Protein AF-A0A8T0PTE8-F1 (afdb_monomer_lite)

Radius of gyration: 37.04 Å; chains: 1; bounding box: 76×131×113 Å

Secondary structure (DSSP, 8-state):
-------------------PPP--HHHHHHHHHHHHHHHHHHHHHHHHHHHHHHHHHHHHSSGGGTS-HHHHHHHHHHHHHHHHHHHHHHHTTTHHHHHHHHHHHHHHHHHHHHHHHHTT-------SHHHHHHHHHHHHHHHHHIIIIIHHHIIIIIHHHHHHHHHHHHHHHHHHHHHHHHHHH-THHHH--STT-TTHHHHHHHHHHHHHHHHHHHHHHHHHHSHHHHHHHHHHHHHHTT---HHHHHHHHHHHHHHHHHHHHH-GGGG-SS-HHHHHHHHHHH-SSHHHHHHHHHHHHHHHTTT---HHHHTT-HHHHHHHHHHHT-TTS-HHHHHHHHHHHHHHGGG--GGGSTTHHHHHHHHTS-TT--S---------------TTHHHHHHHHHHHHHHHHHHHHTTTSSS-PPPS----THHHHHHHHHHHHHHHHHHHTSHHHHHHHHHSTTHHHHHHHHHH-TTHHHHHHH-TTHHHHHHHHHHHH-

Structure (mmCIF, N/CA/C/O backbone):
data_AF-A0A8T0PTE8-F1
#
_entry.id   AF-A0A8T0PTE8-F1
#
loop_
_atom_site.group_PDB
_atom_site.id
_atom_site.type_symbol
_atom_site.label_atom_id
_atom_site.label_alt_id
_atom_site.label_comp_id
_atom_site.label_asym_id
_atom_site.label_entity_id
_atom_site.label_seq_id
_atom_site.pdbx_PDB_ins_code
_atom_site.Cartn_x
_atom_site.Cartn_y
_atom_site.Cartn_z
_atom_site.occupancy
_atom_site.B_iso_or_equiv
_atom_site.auth_seq_id
_atom_site.auth_comp_id
_atom_site.auth_asym_id
_atom_site.auth_atom_id
_atom_site.pdbx_PDB_model_num
ATOM 1 N N . MET A 1 1 ? -25.094 -74.704 27.915 1.00 36.59 1 MET A N 1
ATOM 2 C CA . MET A 1 1 ? -23.747 -74.364 28.418 1.00 36.59 1 MET A CA 1
ATOM 3 C C . MET A 1 1 ? -23.380 -72.990 27.880 1.00 36.59 1 MET A C 1
ATOM 5 O O . MET A 1 1 ? -23.547 -72.825 26.685 1.00 36.59 1 MET A O 1
ATOM 9 N N . ALA A 1 2 ? -22.978 -72.078 28.782 1.00 37.81 2 ALA A N 1
ATOM 10 C CA . ALA A 1 2 ? -22.159 -70.854 28.623 1.00 37.81 2 ALA A CA 1
ATOM 11 C C . ALA A 1 2 ? -22.379 -69.967 27.369 1.00 37.81 2 ALA A C 1
ATOM 13 O O . ALA A 1 2 ? -22.287 -70.441 26.250 1.00 37.81 2 ALA A O 1
ATOM 14 N N . GLY A 1 3 ? -22.707 -68.673 27.492 1.00 33.34 3 GLY A N 1
ATOM 15 C CA . GLY A 1 3 ? -21.798 -67.607 27.965 1.00 33.34 3 GLY A CA 1
ATOM 16 C C . GLY A 1 3 ? -20.970 -67.072 26.775 1.00 33.34 3 GLY A C 1
ATOM 17 O O . GLY A 1 3 ? -20.447 -67.866 26.015 1.00 33.34 3 GLY A O 1
ATOM 18 N N . GLY A 1 4 ? -20.797 -65.784 26.496 1.00 32.47 4 GLY A N 1
ATOM 19 C CA . GLY A 1 4 ? -21.092 -64.569 27.232 1.00 32.47 4 GLY A CA 1
ATOM 20 C C . GLY A 1 4 ? -20.915 -63.338 26.328 1.00 32.47 4 GLY A C 1
ATOM 21 O O . GLY A 1 4 ? -20.657 -63.441 25.131 1.00 32.47 4 GLY A O 1
ATOM 22 N N . ALA A 1 5 ? -21.118 -62.187 26.957 1.00 39.22 5 ALA A N 1
ATOM 23 C CA . ALA A 1 5 ? -21.278 -60.858 26.395 1.00 39.22 5 ALA A CA 1
ATOM 24 C C . ALA A 1 5 ? -20.045 -60.274 25.682 1.00 39.22 5 ALA A C 1
ATOM 26 O O . ALA A 1 5 ? -18.900 -60.600 25.988 1.00 39.22 5 ALA A O 1
ATOM 27 N N . GLY A 1 6 ? -20.323 -59.312 24.800 1.00 31.88 6 GLY A N 1
ATOM 28 C CA . GLY A 1 6 ? -19.344 -58.433 24.173 1.00 31.88 6 GLY A CA 1
ATOM 29 C C . GLY A 1 6 ? -20.021 -57.282 23.428 1.00 31.88 6 GLY A C 1
ATOM 30 O O . GLY A 1 6 ? -19.872 -57.169 22.216 1.00 31.88 6 GLY A O 1
ATOM 31 N N . GLU A 1 7 ? -20.785 -56.444 24.134 1.00 37.75 7 GLU A N 1
ATOM 32 C CA . GLU A 1 7 ? -21.198 -55.131 23.622 1.00 37.75 7 GLU A CA 1
ATOM 33 C C . GLU A 1 7 ? -19.962 -54.223 23.515 1.00 37.75 7 GLU A C 1
ATOM 35 O O . GLU A 1 7 ? -19.356 -53.848 24.519 1.00 37.75 7 GLU A O 1
ATOM 40 N N . ARG A 1 8 ? -19.583 -53.848 22.289 1.00 36.59 8 ARG A N 1
ATOM 41 C CA . ARG A 1 8 ? -18.791 -52.640 22.030 1.00 36.59 8 ARG A CA 1
ATOM 42 C C . ARG A 1 8 ? -19.736 -51.591 21.464 1.00 36.59 8 ARG A C 1
ATOM 44 O O . ARG A 1 8 ? -20.138 -51.678 20.309 1.00 36.59 8 ARG A O 1
ATOM 51 N N . GLY A 1 9 ? -20.094 -50.624 22.303 1.00 34.81 9 GLY A N 1
ATOM 52 C CA . GLY A 1 9 ? -20.752 -49.400 21.874 1.00 34.81 9 GLY A CA 1
ATOM 53 C C . GLY A 1 9 ? -19.794 -48.575 21.024 1.00 34.81 9 GLY A C 1
ATOM 54 O O . GLY A 1 9 ? -18.770 -48.108 21.521 1.00 34.81 9 GLY A O 1
ATOM 55 N N . ASP A 1 10 ? -20.131 -48.405 19.750 1.00 33.03 10 ASP A N 1
ATOM 56 C CA . ASP A 1 10 ? -19.447 -47.477 18.858 1.00 33.03 10 ASP A CA 1
ATOM 57 C C . ASP A 1 10 ? -20.146 -46.116 18.966 1.00 33.03 10 ASP A C 1
ATOM 59 O O . ASP A 1 10 ? -21.100 -45.790 18.257 1.00 33.03 10 ASP A O 1
ATOM 63 N N . GLY A 1 11 ? -19.728 -45.346 19.971 1.00 32.19 11 GLY A N 1
ATOM 64 C CA . GLY A 1 11 ? -20.102 -43.948 20.129 1.00 32.19 11 GLY A CA 1
ATOM 65 C C . GLY A 1 11 ? -19.373 -43.114 19.084 1.00 32.19 11 GLY A C 1
ATOM 66 O O . GLY A 1 11 ? -18.299 -42.579 19.354 1.00 32.19 11 GLY A O 1
ATOM 67 N N . GLY A 1 12 ? -19.961 -43.003 17.893 1.00 29.89 12 GLY A N 1
ATOM 68 C CA . GLY A 1 12 ? -19.516 -42.094 16.843 1.00 29.89 12 GLY A CA 1
ATOM 69 C C . GLY A 1 12 ? -19.629 -40.640 17.298 1.00 29.89 12 GLY A C 1
ATOM 70 O O . GLY A 1 12 ? -20.634 -39.975 17.060 1.00 29.89 12 GLY A O 1
ATOM 71 N N . ALA A 1 13 ? -18.587 -40.137 17.958 1.00 33.88 13 ALA A N 1
ATOM 72 C CA . ALA A 1 13 ? -18.397 -38.719 18.194 1.00 33.88 13 ALA A CA 1
ATOM 73 C C . ALA A 1 13 ? -18.187 -38.037 16.836 1.00 33.88 13 ALA A C 1
ATOM 75 O O . ALA A 1 13 ? -17.099 -38.069 16.258 1.00 33.88 13 ALA A O 1
ATOM 76 N N . SER A 1 14 ? -19.245 -37.420 16.311 1.00 31.97 14 SER A N 1
ATOM 77 C CA . SER A 1 14 ? -19.149 -36.477 15.206 1.00 31.97 14 SER A CA 1
ATOM 78 C C . SER A 1 14 ? -18.271 -35.311 15.657 1.00 31.97 14 SER A C 1
ATOM 80 O O . SER A 1 14 ? -18.738 -34.373 16.303 1.00 31.97 14 SER A O 1
ATOM 82 N N . SER A 1 15 ? -16.978 -35.397 15.344 1.00 32.38 15 SER A N 1
ATOM 83 C CA . SER A 1 15 ? -16.034 -34.289 15.396 1.00 32.38 15 SER A CA 1
ATOM 84 C C . SER A 1 15 ? -16.575 -33.177 14.498 1.00 32.38 15 SER A C 1
ATOM 86 O O . SER A 1 15 ? -16.387 -33.172 13.280 1.00 32.38 15 SER A O 1
ATOM 88 N N . SER A 1 16 ? -17.313 -32.245 15.096 1.00 34.25 16 SER A N 1
ATOM 89 C CA . SER A 1 16 ? -17.662 -30.983 14.468 1.00 34.25 16 SER A CA 1
ATOM 90 C C . SER A 1 16 ? -16.364 -30.206 14.292 1.00 34.25 16 SER A C 1
ATOM 92 O O . SER A 1 16 ? -15.903 -29.530 15.215 1.00 34.25 16 SER A O 1
ATOM 94 N N . ARG A 1 17 ? -15.742 -30.339 13.114 1.00 29.55 17 ARG A N 1
ATOM 95 C CA . ARG A 1 17 ? -14.696 -29.413 12.675 1.00 29.55 17 ARG A CA 1
ATOM 96 C C . ARG A 1 17 ? -15.206 -27.986 12.908 1.00 29.55 17 ARG A C 1
ATOM 98 O O . ARG A 1 17 ? -16.360 -27.713 12.558 1.00 29.55 17 ARG A O 1
ATOM 105 N N . PRO A 1 18 ? -14.391 -27.081 13.476 1.00 31.55 18 PRO A N 1
ATOM 106 C CA . PRO A 1 18 ? -14.747 -25.673 13.526 1.00 31.55 18 PRO A CA 1
ATOM 107 C C . PRO A 1 18 ? -15.059 -25.239 12.095 1.00 31.55 18 PRO A C 1
ATOM 109 O O . PRO A 1 18 ? -14.251 -25.474 11.195 1.00 31.55 18 PRO A O 1
ATOM 112 N N . LYS A 1 19 ? -16.250 -24.679 11.861 1.00 30.52 19 LYS A N 1
ATOM 113 C CA . LYS A 1 19 ? -16.566 -24.041 10.583 1.00 30.52 19 LYS A CA 1
ATOM 114 C C . LYS A 1 19 ? -15.526 -22.945 10.383 1.00 30.52 19 LYS A C 1
ATOM 116 O O . LYS A 1 19 ? -15.553 -21.951 11.107 1.00 30.52 19 LYS A O 1
ATOM 121 N N . GLU A 1 20 ? -14.596 -23.153 9.455 1.00 32.06 20 GLU A N 1
ATOM 122 C CA . GLU A 1 20 ? -13.706 -22.088 9.008 1.00 32.06 20 GLU A CA 1
ATOM 123 C C . GLU A 1 20 ? -14.581 -20.888 8.624 1.00 32.06 20 GLU A C 1
ATOM 125 O O . GLU A 1 20 ? -15.596 -21.071 7.935 1.00 32.06 20 GLU A O 1
ATOM 130 N N . PRO A 1 21 ? -14.264 -19.676 9.113 1.00 42.78 21 PRO A N 1
ATOM 131 C CA . PRO A 1 21 ? -15.020 -18.496 8.739 1.00 42.78 21 PRO A CA 1
ATOM 132 C C . PRO A 1 21 ? -15.006 -18.396 7.209 1.00 42.78 21 PRO A C 1
ATOM 134 O O . PRO A 1 21 ? -13.961 -18.647 6.602 1.00 42.78 21 PRO A O 1
ATOM 137 N N . PRO A 1 22 ? -16.142 -18.068 6.566 1.00 44.75 22 PRO A N 1
ATOM 138 C CA . PRO A 1 22 ? -16.212 -18.003 5.117 1.00 44.75 22 PRO A CA 1
ATOM 139 C C . PRO A 1 22 ? -15.102 -17.080 4.627 1.00 44.75 22 PRO A C 1
ATOM 141 O O . PRO A 1 22 ? -15.051 -15.904 4.995 1.00 44.75 22 PRO A O 1
ATOM 144 N N . VAL A 1 23 ? -14.185 -17.642 3.835 1.00 50.91 23 VAL A N 1
ATOM 145 C CA . VAL A 1 23 ? -13.126 -16.902 3.152 1.00 50.91 23 VAL A CA 1
ATOM 146 C C . VAL A 1 23 ? -13.803 -15.727 2.461 1.00 50.91 23 VAL A C 1
ATOM 148 O O . VAL A 1 23 ? -14.561 -15.922 1.511 1.00 50.91 23 VAL A O 1
ATOM 151 N N . ARG A 1 24 ? -13.602 -14.506 2.971 1.00 61.69 24 ARG A N 1
ATOM 152 C CA . ARG A 1 24 ? -14.262 -13.330 2.401 1.00 61.69 24 ARG A CA 1
ATOM 153 C C . ARG A 1 24 ? -13.745 -13.138 0.984 1.00 61.69 24 ARG A C 1
ATOM 155 O O . ARG A 1 24 ? -12.620 -12.677 0.799 1.00 61.69 24 ARG A O 1
ATOM 162 N N . LEU A 1 25 ? -14.576 -13.475 -0.005 1.00 57.41 25 LEU A N 1
ATOM 163 C CA . LEU A 1 25 ? -14.291 -13.295 -1.435 1.00 57.41 25 LEU A CA 1
ATOM 164 C C . LEU A 1 25 ? -13.961 -11.835 -1.798 1.00 57.41 25 LEU A C 1
ATOM 166 O O . LEU A 1 25 ? -13.419 -11.559 -2.865 1.00 57.41 25 LEU A O 1
ATOM 170 N N . GLU A 1 26 ? -14.302 -10.895 -0.924 1.00 63.41 26 GLU A N 1
ATOM 171 C CA . GLU A 1 26 ? -14.210 -9.454 -1.135 1.00 63.41 26 GLU A CA 1
ATOM 172 C C . GLU A 1 26 ? -12.748 -8.992 -1.228 1.00 63.41 26 GLU A C 1
ATOM 174 O O . GLU A 1 26 ? -12.347 -8.468 -2.270 1.00 63.41 26 GLU A O 1
ATOM 179 N N . ASP A 1 27 ? -11.920 -9.307 -0.227 1.00 66.56 27 ASP A N 1
ATOM 180 C CA . ASP A 1 27 ? -10.483 -8.982 -0.232 1.00 66.56 27 ASP A CA 1
ATOM 181 C C . ASP A 1 27 ? -9.709 -9.775 -1.293 1.00 66.56 27 ASP A C 1
ATOM 183 O O . ASP A 1 27 ? -8.672 -9.328 -1.782 1.00 66.56 27 ASP A O 1
ATOM 187 N N . VAL A 1 28 ? -10.212 -10.957 -1.673 1.00 70.88 28 VAL A N 1
ATOM 188 C CA . VAL A 1 28 ? -9.577 -11.818 -2.683 1.00 70.88 28 VAL A CA 1
ATOM 189 C C . VAL A 1 28 ? -9.501 -11.098 -4.026 1.00 70.88 28 VAL A C 1
ATOM 191 O O . VAL A 1 28 ? -8.496 -11.225 -4.721 1.00 70.88 28 VAL A O 1
ATOM 194 N N . SER A 1 29 ? -10.508 -10.292 -4.377 1.00 76.25 29 SER A N 1
ATOM 195 C CA . SER A 1 29 ? -10.518 -9.542 -5.640 1.00 76.25 29 SER A CA 1
ATOM 196 C C . SER A 1 29 ? -9.407 -8.487 -5.712 1.00 76.25 29 SER A C 1
ATOM 198 O O . SER A 1 29 ? -8.654 -8.455 -6.688 1.00 76.25 29 SER A O 1
ATOM 200 N N . LEU A 1 30 ? -9.236 -7.688 -4.652 1.00 84.56 30 LEU A N 1
ATOM 201 C CA . LEU A 1 30 ? -8.184 -6.673 -4.574 1.00 84.56 30 LEU A CA 1
ATOM 202 C C . LEU A 1 30 ? -6.799 -7.322 -4.489 1.00 84.56 30 LEU A C 1
ATOM 204 O O . LEU A 1 30 ? -5.881 -6.889 -5.185 1.00 84.56 30 LEU A O 1
ATOM 208 N N . ASN A 1 31 ? -6.656 -8.395 -3.709 1.00 85.62 31 ASN A N 1
ATOM 209 C CA . ASN A 1 31 ? -5.398 -9.136 -3.609 1.00 85.62 31 ASN A CA 1
ATOM 210 C C . ASN A 1 31 ? -5.005 -9.756 -4.952 1.00 85.62 31 ASN A C 1
ATOM 212 O O . ASN A 1 31 ? -3.861 -9.619 -5.372 1.00 85.62 31 ASN A O 1
ATOM 216 N N . THR A 1 32 ? -5.953 -10.364 -5.670 1.00 84.69 32 THR A N 1
ATOM 217 C CA . THR A 1 32 ? -5.722 -10.919 -7.016 1.00 84.69 32 THR A CA 1
ATOM 218 C C . THR A 1 32 ? -5.299 -9.828 -7.993 1.00 84.69 32 THR A C 1
ATOM 220 O O . THR A 1 32 ? -4.382 -10.023 -8.787 1.00 84.69 32 THR A O 1
ATOM 223 N N . TYR A 1 33 ? -5.925 -8.655 -7.910 1.00 86.00 33 TYR A N 1
ATOM 224 C CA . TYR A 1 33 ? -5.560 -7.509 -8.730 1.00 86.00 33 TYR A CA 1
ATOM 225 C C . TYR A 1 33 ? -4.129 -7.013 -8.437 1.00 86.00 33 TYR A C 1
ATOM 227 O O . TYR A 1 33 ? -3.339 -6.830 -9.364 1.00 86.00 33 TYR A O 1
ATOM 235 N N . VAL A 1 34 ? -3.755 -6.868 -7.160 1.00 88.50 34 VAL A N 1
ATOM 236 C CA . VAL A 1 34 ? -2.384 -6.511 -6.745 1.00 88.50 34 VAL A CA 1
ATOM 237 C C . VAL A 1 34 ? -1.370 -7.572 -7.189 1.00 88.50 34 VAL A C 1
ATOM 239 O O . VAL A 1 34 ? -0.278 -7.230 -7.652 1.00 88.50 34 VAL A O 1
ATOM 242 N N . LEU A 1 35 ? -1.731 -8.852 -7.088 1.00 89.12 35 LEU A N 1
ATOM 243 C CA . LEU A 1 35 ? -0.906 -9.974 -7.527 1.00 89.12 35 LEU A CA 1
ATOM 244 C C . LEU A 1 35 ? -0.652 -9.910 -9.037 1.00 89.12 35 LEU A C 1
ATOM 246 O O . LEU A 1 35 ? 0.498 -9.949 -9.472 1.00 89.12 35 LEU A O 1
ATOM 250 N N . ALA A 1 36 ? -1.713 -9.740 -9.829 1.00 88.62 36 ALA A N 1
ATOM 251 C CA . ALA A 1 36 ? -1.630 -9.611 -11.279 1.00 88.62 36 ALA A CA 1
ATOM 252 C C . ALA A 1 36 ? -0.772 -8.405 -11.686 1.00 88.62 36 ALA A C 1
ATOM 254 O O . ALA A 1 36 ? 0.119 -8.542 -12.521 1.00 88.62 36 ALA A O 1
ATOM 255 N N . GLN A 1 37 ? -0.968 -7.247 -11.046 1.00 88.38 37 GLN A N 1
ATOM 256 C CA . GLN A 1 37 ? -0.153 -6.053 -11.282 1.00 88.38 37 GLN A CA 1
ATOM 257 C C . GLN A 1 37 ? 1.334 -6.310 -10.985 1.00 88.38 37 GLN A C 1
ATOM 259 O O . GLN A 1 37 ? 2.204 -5.842 -11.720 1.00 88.38 37 GLN A O 1
ATOM 264 N N . THR A 1 38 ? 1.627 -7.054 -9.917 1.00 88.06 38 THR A N 1
ATOM 265 C CA . THR A 1 38 ? 2.997 -7.370 -9.495 1.00 88.06 38 THR A CA 1
ATOM 266 C C . THR A 1 38 ? 3.677 -8.338 -10.460 1.00 88.06 38 THR A C 1
ATOM 268 O O . THR A 1 38 ? 4.805 -8.084 -10.881 1.00 88.06 38 THR A O 1
ATOM 271 N N . TYR A 1 39 ? 2.994 -9.411 -10.869 1.00 89.75 39 TYR A N 1
ATOM 272 C CA . TYR A 1 39 ? 3.516 -10.339 -11.875 1.00 89.75 39 TYR A CA 1
ATOM 273 C C . TYR A 1 39 ? 3.702 -9.680 -13.236 1.00 89.75 39 TYR A C 1
ATOM 275 O O . TYR A 1 39 ? 4.721 -9.912 -13.879 1.00 89.75 39 TYR A O 1
ATOM 283 N N . LEU A 1 40 ? 2.760 -8.835 -13.655 1.00 90.69 40 LEU A N 1
ATOM 284 C CA . LEU A 1 40 ? 2.856 -8.128 -14.925 1.00 90.69 40 LEU A CA 1
ATOM 285 C C . LEU A 1 40 ? 4.070 -7.192 -14.946 1.00 90.69 40 LEU A C 1
ATOM 287 O O . LEU A 1 40 ? 4.826 -7.209 -15.911 1.00 90.69 40 LEU A O 1
ATOM 291 N N . LEU A 1 41 ? 4.319 -6.449 -13.861 1.00 88.19 41 LEU A N 1
ATOM 292 C CA . LEU A 1 41 ? 5.513 -5.607 -13.758 1.00 88.19 41 LEU A CA 1
ATOM 293 C C . LEU A 1 41 ? 6.801 -6.440 -13.751 1.00 88.19 41 LEU A C 1
ATOM 295 O O . LEU A 1 41 ? 7.729 -6.124 -14.485 1.00 88.19 41 LEU A O 1
ATOM 299 N N . ARG A 1 42 ? 6.845 -7.546 -12.995 1.00 88.62 42 ARG A N 1
ATOM 300 C CA . ARG A 1 42 ? 7.995 -8.467 -13.005 1.00 88.62 42 ARG A CA 1
ATOM 301 C C . ARG A 1 42 ? 8.253 -9.058 -14.394 1.00 88.62 42 ARG A C 1
ATOM 303 O O . ARG A 1 42 ? 9.409 -9.203 -14.777 1.00 88.62 42 ARG A O 1
ATOM 310 N N . ALA A 1 43 ? 7.203 -9.368 -15.155 1.00 91.31 43 ALA A N 1
ATOM 311 C CA . ALA A 1 43 ? 7.318 -9.832 -16.535 1.00 91.31 43 ALA A CA 1
ATOM 312 C C . ALA A 1 43 ? 7.866 -8.735 -17.460 1.00 91.31 43 ALA A C 1
ATOM 314 O O . ALA A 1 43 ? 8.753 -9.017 -18.259 1.00 91.31 43 ALA A O 1
ATOM 315 N N . VAL A 1 44 ? 7.405 -7.484 -17.320 1.00 90.75 44 VAL A N 1
ATOM 316 C CA . VAL A 1 44 ? 7.962 -6.327 -18.048 1.00 90.75 44 VAL A CA 1
ATOM 317 C C . VAL A 1 44 ? 9.450 -6.160 -17.749 1.00 90.75 44 VAL A C 1
ATOM 319 O O . VAL A 1 44 ? 10.244 -6.016 -18.676 1.00 90.75 44 VAL A O 1
ATOM 322 N N . THR A 1 45 ? 9.839 -6.217 -16.476 1.00 89.12 45 THR A N 1
ATOM 323 C CA . THR A 1 45 ? 11.241 -6.118 -16.059 1.00 89.12 45 THR A CA 1
ATOM 324 C C . THR A 1 45 ? 12.069 -7.281 -16.619 1.00 89.12 45 THR A C 1
ATOM 326 O O . THR A 1 45 ? 13.122 -7.056 -17.212 1.00 89.12 45 THR A O 1
ATOM 329 N N . GLY A 1 46 ? 11.578 -8.521 -16.512 1.00 91.12 46 GLY A N 1
ATOM 330 C CA . GLY A 1 46 ? 12.243 -9.712 -17.053 1.00 91.12 46 GLY A CA 1
ATOM 331 C C . GLY A 1 46 ? 12.421 -9.668 -18.574 1.00 91.12 46 GLY A C 1
ATOM 332 O O . GLY A 1 46 ? 13.506 -9.957 -19.076 1.00 91.12 46 GLY A O 1
ATOM 333 N N . LEU A 1 47 ? 11.390 -9.238 -19.308 1.00 92.19 47 LEU A N 1
ATOM 334 C CA . LEU A 1 47 ? 11.476 -9.014 -20.751 1.00 92.19 47 LEU A CA 1
ATOM 335 C C . LEU A 1 47 ? 12.448 -7.879 -21.092 1.00 92.19 47 LEU A C 1
ATOM 337 O O . LEU A 1 47 ? 13.165 -7.999 -22.074 1.00 92.19 47 LEU A O 1
ATOM 341 N N . GLY A 1 48 ? 12.545 -6.824 -20.278 1.00 91.06 48 GLY A N 1
ATOM 342 C CA . GLY A 1 48 ? 13.538 -5.759 -20.462 1.00 91.06 48 GLY A CA 1
ATOM 343 C C . GLY A 1 48 ? 14.981 -6.259 -20.366 1.00 91.06 48 GLY A C 1
ATOM 344 O O . GLY A 1 48 ? 15.803 -5.945 -21.228 1.00 91.06 48 GLY A O 1
ATOM 345 N N . TYR A 1 49 ? 15.284 -7.112 -19.382 1.00 91.94 49 TYR A N 1
ATOM 346 C CA . TYR A 1 49 ? 16.590 -7.779 -19.294 1.00 91.94 49 TYR A CA 1
ATOM 347 C C . TYR A 1 49 ? 16.855 -8.685 -20.499 1.00 91.94 49 TYR A C 1
ATOM 349 O O . TYR A 1 49 ? 17.956 -8.680 -21.058 1.00 91.94 49 TYR A O 1
ATOM 357 N N . LEU A 1 50 ? 15.847 -9.448 -20.925 1.00 94.06 50 LEU A N 1
ATOM 358 C CA . LEU A 1 50 ? 15.975 -10.325 -22.083 1.00 94.06 50 LEU A CA 1
ATOM 359 C C . LEU A 1 50 ? 16.164 -9.519 -23.382 1.00 94.06 50 LEU A C 1
ATOM 361 O O . LEU A 1 50 ? 16.971 -9.895 -24.223 1.00 94.06 50 LEU A O 1
ATOM 365 N N . ALA A 1 51 ? 15.508 -8.364 -23.517 1.00 93.25 51 ALA A N 1
ATOM 366 C CA . ALA A 1 51 ? 15.685 -7.443 -24.638 1.00 93.25 51 ALA A CA 1
ATOM 367 C C . ALA A 1 51 ? 17.105 -6.890 -24.679 1.00 93.25 51 ALA A C 1
ATOM 369 O O . ALA A 1 51 ? 17.745 -6.890 -25.729 1.00 93.25 51 ALA A O 1
ATOM 370 N N . LEU A 1 52 ? 17.608 -6.436 -23.529 1.00 93.12 52 LEU A N 1
ATOM 371 C CA . LEU A 1 52 ? 18.942 -5.866 -23.424 1.00 93.12 52 LEU A CA 1
ATOM 372 C C . LEU A 1 52 ? 20.015 -6.913 -23.749 1.00 93.12 52 LEU A C 1
ATOM 374 O O . LEU A 1 52 ? 20.902 -6.644 -24.554 1.00 93.12 52 LEU A O 1
ATOM 378 N N . THR A 1 53 ? 19.902 -8.119 -23.195 1.00 93.81 53 THR A N 1
ATOM 379 C CA . THR A 1 53 ? 20.827 -9.227 -23.497 1.00 93.81 53 THR A CA 1
ATOM 380 C C . THR A 1 53 ? 20.736 -9.676 -24.953 1.00 93.81 53 THR A C 1
ATOM 382 O O . THR A 1 53 ? 21.756 -9.889 -25.596 1.00 93.81 53 THR A O 1
ATOM 385 N N . TRP A 1 54 ? 19.540 -9.748 -25.535 1.00 94.56 54 TRP A N 1
ATOM 386 C CA . TRP A 1 54 ? 19.409 -10.072 -26.953 1.00 94.56 54 TRP A CA 1
ATOM 387 C C . TRP A 1 54 ? 19.991 -8.974 -27.852 1.00 94.56 54 TRP A C 1
ATOM 389 O O . TRP A 1 54 ? 20.609 -9.263 -28.874 1.00 94.56 54 TRP A O 1
ATOM 399 N N . SER A 1 55 ? 19.875 -7.704 -27.454 1.00 94.00 55 SER A N 1
ATOM 400 C CA . SER A 1 55 ? 20.491 -6.598 -28.192 1.00 94.00 55 SER A CA 1
ATOM 401 C C . SER A 1 55 ? 22.013 -6.697 -28.240 1.00 94.00 55 SER A C 1
ATOM 403 O O . SER A 1 55 ? 22.603 -6.387 -29.271 1.00 94.00 55 SER A O 1
ATOM 405 N N . THR A 1 56 ? 22.659 -7.173 -27.169 1.00 92.25 56 THR A N 1
ATOM 406 C CA . THR A 1 56 ? 24.110 -7.378 -27.176 1.00 92.25 56 THR A CA 1
ATOM 407 C C . THR A 1 56 ? 24.493 -8.572 -28.036 1.00 92.25 56 THR A C 1
ATOM 409 O O . THR A 1 56 ? 25.509 -8.497 -28.711 1.00 92.25 56 THR A O 1
ATOM 412 N N . VAL A 1 57 ? 23.672 -9.626 -28.109 1.00 91.19 57 VAL A N 1
ATOM 413 C CA . VAL A 1 57 ? 23.873 -10.718 -29.080 1.00 91.19 57 VAL A CA 1
ATOM 414 C C . VAL A 1 57 ? 23.834 -10.181 -30.511 1.00 91.19 57 VAL A C 1
ATOM 416 O O . VAL A 1 57 ? 24.704 -10.518 -31.306 1.00 91.19 57 VAL A O 1
ATOM 419 N N . VAL A 1 58 ? 22.890 -9.295 -30.839 1.00 90.12 58 VAL A N 1
ATOM 420 C CA . VAL A 1 58 ? 22.817 -8.695 -32.182 1.00 90.12 58 VAL A CA 1
ATOM 421 C C . VAL A 1 58 ? 23.989 -7.735 -32.440 1.00 90.12 58 VAL A C 1
ATOM 423 O O . VAL A 1 58 ? 24.591 -7.772 -33.507 1.00 90.12 58 VAL A O 1
ATOM 426 N N . LEU A 1 59 ? 24.361 -6.896 -31.468 1.00 89.56 59 LEU A N 1
ATOM 427 C CA . LEU A 1 59 ? 25.419 -5.890 -31.634 1.00 89.56 59 LEU A CA 1
ATOM 428 C C . LEU A 1 59 ? 26.851 -6.435 -31.469 1.00 89.56 59 LEU A C 1
ATOM 430 O O . LEU A 1 59 ? 27.795 -5.831 -31.960 1.00 89.56 59 LEU A O 1
ATOM 434 N N . LEU A 1 60 ? 27.061 -7.542 -30.764 1.00 85.75 60 LEU A N 1
ATOM 435 C CA . LEU A 1 60 ? 28.396 -8.114 -30.530 1.00 85.75 60 LEU A CA 1
ATOM 436 C C . LEU A 1 60 ? 28.590 -9.456 -31.239 1.00 85.75 60 LEU A C 1
ATOM 438 O O . LEU A 1 60 ? 29.726 -9.868 -31.447 1.00 85.75 60 LEU A O 1
ATOM 442 N N . GLY A 1 61 ? 27.513 -10.121 -31.658 1.00 80.00 61 GLY A N 1
ATOM 443 C CA . GLY A 1 61 ? 27.540 -11.412 -32.352 1.00 80.00 61 GLY A CA 1
ATOM 444 C C . GLY A 1 61 ? 27.942 -11.342 -33.827 1.00 80.00 61 GLY A C 1
ATOM 445 O O . GLY A 1 61 ? 27.552 -12.211 -34.593 1.00 80.00 61 GLY A O 1
ATOM 446 N N . GLY A 1 62 ? 28.677 -10.305 -34.240 1.00 78.00 62 GLY A N 1
ATOM 447 C CA . GLY A 1 62 ? 29.196 -10.153 -35.606 1.00 78.00 62 GLY A CA 1
ATOM 448 C C . GLY A 1 62 ? 28.255 -9.468 -36.604 1.00 78.00 62 GLY A C 1
ATOM 449 O O . GLY A 1 62 ? 28.720 -9.027 -37.649 1.00 78.00 62 GLY A O 1
ATOM 450 N N . PHE A 1 63 ? 26.975 -9.271 -36.271 1.00 80.62 63 PHE A N 1
ATOM 451 C CA . PHE A 1 63 ? 25.980 -8.725 -37.207 1.00 80.62 63 PHE A CA 1
ATOM 452 C C . PHE A 1 63 ? 26.055 -7.210 -37.459 1.00 80.62 63 PHE A C 1
ATOM 454 O O . PHE A 1 63 ? 25.342 -6.695 -38.317 1.00 80.62 63 PHE A O 1
ATOM 461 N N . VAL A 1 64 ? 26.882 -6.460 -36.724 1.00 83.94 64 VAL A N 1
ATOM 462 C CA . VAL A 1 64 ? 26.949 -4.985 -36.841 1.00 83.94 64 VAL A CA 1
ATOM 463 C C . VAL A 1 64 ? 27.330 -4.510 -38.233 1.00 83.94 64 VAL A C 1
ATOM 465 O O . VAL A 1 64 ? 26.860 -3.461 -38.663 1.00 83.94 64 VAL A O 1
ATOM 468 N N . THR A 1 65 ? 28.159 -5.270 -38.940 1.00 82.12 65 THR A N 1
ATOM 469 C CA . THR A 1 65 ? 28.601 -4.922 -40.295 1.00 82.12 65 THR A CA 1
ATOM 470 C C . THR A 1 65 ? 27.507 -5.155 -41.342 1.00 82.12 65 THR A C 1
ATOM 472 O O . THR A 1 65 ? 27.452 -4.412 -42.319 1.00 82.12 65 THR A O 1
ATOM 475 N N . SER A 1 66 ? 26.597 -6.099 -41.089 1.00 84.00 66 SER A N 1
ATOM 476 C CA . SER A 1 66 ? 25.439 -6.424 -41.935 1.00 84.00 66 SER A CA 1
ATOM 477 C C . SER A 1 66 ? 24.158 -5.659 -41.564 1.00 84.00 66 SER A C 1
ATOM 479 O O . SER A 1 66 ? 23.160 -5.700 -42.284 1.00 84.00 66 SER A O 1
ATOM 481 N N . LEU A 1 67 ? 24.147 -4.951 -40.430 1.00 85.12 67 LEU A N 1
ATOM 482 C CA . LEU A 1 67 ? 22.996 -4.179 -39.962 1.00 85.12 67 LEU A CA 1
ATOM 483 C C . LEU A 1 67 ? 22.739 -2.952 -40.845 1.00 85.12 67 LEU A C 1
ATOM 485 O O . LEU A 1 67 ? 23.618 -2.115 -41.065 1.00 85.12 67 LEU A O 1
ATOM 489 N N . LEU A 1 68 ? 21.481 -2.754 -41.252 1.00 87.44 68 LEU A N 1
ATOM 490 C CA . LEU A 1 68 ? 21.072 -1.473 -41.819 1.00 87.44 68 LEU A CA 1
ATOM 491 C C . LEU A 1 68 ? 21.292 -0.363 -40.787 1.00 87.44 68 LEU A C 1
ATOM 493 O O . LEU A 1 68 ? 20.997 -0.515 -39.599 1.00 87.44 68 LEU A O 1
ATOM 497 N N . LYS A 1 69 ? 21.719 0.811 -41.262 1.00 88.25 69 LYS A N 1
ATOM 498 C CA . LYS A 1 69 ? 21.928 1.995 -40.413 1.00 88.25 69 LYS A CA 1
ATOM 499 C C . LYS A 1 69 ? 20.692 2.320 -39.563 1.00 88.25 69 LYS A C 1
ATOM 501 O O . LYS A 1 69 ? 20.830 2.738 -38.418 1.00 88.25 69 LYS A O 1
ATOM 506 N N . THR A 1 70 ? 19.490 2.114 -40.103 1.00 88.06 70 THR A N 1
ATOM 507 C CA . THR A 1 70 ? 18.229 2.286 -39.366 1.00 88.06 70 THR A CA 1
ATOM 508 C C . THR A 1 70 ? 18.093 1.305 -38.204 1.00 88.06 70 THR A C 1
ATOM 510 O O . THR A 1 70 ? 17.753 1.733 -37.104 1.00 88.06 70 THR A O 1
ATOM 513 N N . ASP A 1 71 ? 18.388 0.019 -38.412 1.00 90.50 71 ASP A N 1
ATOM 514 C CA . ASP A 1 71 ? 18.289 -1.009 -37.369 1.00 90.50 71 ASP A CA 1
ATOM 515 C C . ASP A 1 71 ? 19.338 -0.814 -36.283 1.00 90.50 71 ASP A C 1
ATOM 517 O O . ASP A 1 71 ? 19.004 -0.895 -35.102 1.00 90.50 71 ASP A O 1
ATOM 521 N N . PHE A 1 72 ? 20.565 -0.452 -36.664 1.00 92.06 72 PHE A N 1
ATOM 522 C CA . PHE A 1 72 ? 21.620 -0.111 -35.713 1.00 92.06 72 PHE A CA 1
ATOM 523 C C . PHE A 1 72 ? 21.164 0.979 -34.731 1.00 92.06 72 PHE A C 1
ATOM 525 O O . PHE A 1 72 ? 21.256 0.802 -33.514 1.00 92.06 72 PHE A O 1
ATOM 532 N N . TRP A 1 73 ? 20.610 2.087 -35.239 1.00 91.62 73 TRP A N 1
ATOM 533 C CA . TRP A 1 73 ? 20.114 3.171 -34.386 1.00 91.62 73 TRP A CA 1
ATOM 534 C C . TRP A 1 73 ? 18.892 2.760 -33.565 1.00 91.62 73 TRP A C 1
ATOM 536 O O . TRP A 1 73 ? 18.829 3.088 -32.382 1.00 91.62 73 TRP A O 1
ATOM 546 N N . CYS A 1 74 ? 17.944 2.019 -34.147 1.00 92.69 74 CYS A N 1
ATOM 547 C CA . CYS A 1 74 ? 16.779 1.529 -33.412 1.00 92.69 74 CYS A CA 1
ATOM 548 C C . CYS A 1 74 ? 17.185 0.631 -32.238 1.00 92.69 74 CYS A C 1
ATOM 550 O O . CYS A 1 74 ? 16.723 0.862 -31.123 1.00 92.69 74 CYS A O 1
ATOM 552 N N . ILE A 1 75 ? 18.057 -0.355 -32.468 1.00 93.69 75 ILE A N 1
ATOM 553 C CA . ILE A 1 75 ? 18.544 -1.259 -31.418 1.00 93.69 75 ILE A CA 1
ATOM 554 C C . ILE A 1 75 ? 19.293 -0.455 -30.360 1.00 93.69 75 ILE A C 1
ATOM 556 O O . ILE A 1 75 ? 18.955 -0.553 -29.190 1.00 93.69 75 ILE A O 1
ATOM 560 N N . THR A 1 76 ? 20.234 0.402 -30.762 1.00 92.00 76 THR A N 1
ATOM 561 C CA . THR A 1 76 ? 21.045 1.198 -29.826 1.00 92.00 76 THR A CA 1
ATOM 562 C C . THR A 1 76 ? 20.183 2.084 -28.925 1.00 92.00 76 THR A C 1
ATOM 564 O O . THR A 1 76 ? 20.372 2.096 -27.710 1.00 92.00 76 THR A O 1
ATOM 567 N N . VAL A 1 77 ? 19.204 2.799 -29.492 1.00 90.31 77 VAL A N 1
ATOM 568 C CA . VAL A 1 77 ? 18.300 3.668 -28.722 1.00 90.31 77 VAL A CA 1
ATOM 569 C C . VAL A 1 77 ? 17.434 2.850 -27.768 1.00 90.31 77 VAL A C 1
ATOM 571 O O . VAL A 1 77 ? 17.330 3.203 -26.594 1.00 90.31 77 VAL A O 1
ATOM 574 N N . ILE A 1 78 ? 16.850 1.744 -28.238 1.00 92.62 78 ILE A N 1
ATOM 575 C CA . ILE A 1 78 ? 16.051 0.854 -27.387 1.00 92.62 78 ILE A CA 1
ATOM 576 C C . ILE A 1 78 ? 16.916 0.312 -26.243 1.00 92.62 78 ILE A C 1
ATOM 578 O O . ILE A 1 78 ? 16.525 0.428 -25.086 1.00 92.62 78 ILE A O 1
ATOM 582 N N . SER A 1 79 ? 18.102 -0.223 -26.533 1.00 92.50 79 SER A N 1
ATOM 583 C CA . SER A 1 79 ? 19.019 -0.770 -25.529 1.00 92.50 79 SER A CA 1
ATOM 584 C C . SER A 1 79 ? 19.443 0.269 -24.502 1.00 92.50 79 SER A C 1
ATOM 586 O O . SER A 1 79 ? 19.485 -0.040 -23.314 1.00 92.50 79 SER A O 1
ATOM 588 N N . MET A 1 80 ? 19.698 1.508 -24.929 1.00 89.25 80 MET A N 1
ATOM 589 C CA . MET A 1 80 ? 20.036 2.601 -24.021 1.00 89.25 80 MET A CA 1
ATOM 590 C C . MET A 1 80 ? 18.880 2.914 -23.062 1.00 89.25 80 MET A C 1
ATOM 592 O O . MET A 1 80 ? 19.101 3.053 -21.860 1.00 89.25 80 MET A O 1
ATOM 596 N N . ILE A 1 81 ? 17.641 2.964 -23.567 1.00 88.12 81 ILE A N 1
ATOM 597 C CA . ILE A 1 81 ? 16.444 3.178 -22.740 1.00 88.12 81 ILE A CA 1
ATOM 598 C C . ILE A 1 81 ? 16.245 2.010 -21.760 1.00 88.12 81 ILE A C 1
ATOM 600 O O . ILE A 1 81 ? 15.979 2.242 -20.581 1.00 88.12 81 ILE A O 1
ATOM 604 N N . GLN A 1 82 ? 16.405 0.761 -22.212 1.00 89.38 82 GLN A N 1
ATOM 605 C CA . GLN A 1 82 ? 16.279 -0.422 -21.349 1.00 89.38 82 GLN A CA 1
ATOM 606 C C . GLN A 1 82 ? 17.338 -0.434 -20.244 1.00 89.38 82 GLN A C 1
ATOM 608 O O . GLN A 1 82 ? 17.012 -0.662 -19.080 1.00 89.38 82 GLN A O 1
ATOM 613 N N . ALA A 1 83 ? 18.595 -0.144 -20.595 1.00 87.88 83 ALA A N 1
ATOM 614 C CA . ALA A 1 83 ? 19.688 -0.054 -19.638 1.00 87.88 83 ALA A CA 1
ATOM 615 C C . ALA A 1 83 ? 19.411 1.029 -18.586 1.00 87.88 83 ALA A C 1
ATOM 617 O O . ALA A 1 83 ? 19.476 0.737 -17.395 1.00 87.88 83 ALA A O 1
ATOM 618 N N . ALA A 1 84 ? 19.028 2.240 -19.007 1.00 81.62 84 ALA A N 1
ATOM 619 C CA . ALA A 1 84 ? 18.711 3.337 -18.092 1.00 81.62 84 ALA A CA 1
ATOM 620 C C . ALA A 1 84 ? 17.629 2.945 -17.069 1.00 81.62 84 ALA A C 1
ATOM 622 O O . ALA A 1 84 ? 17.825 3.120 -15.869 1.00 81.62 84 ALA A O 1
ATOM 623 N N . ARG A 1 85 ? 16.535 2.316 -17.520 1.00 79.12 85 ARG A N 1
ATOM 624 C CA . ARG A 1 85 ? 15.448 1.879 -16.629 1.00 79.12 85 ARG A CA 1
ATOM 625 C C . ARG A 1 85 ? 15.873 0.805 -15.629 1.00 79.12 85 ARG A C 1
ATOM 627 O O . ARG A 1 85 ? 15.462 0.853 -14.476 1.00 79.12 85 ARG A O 1
ATOM 634 N N . ILE A 1 86 ? 16.694 -0.151 -16.061 1.00 78.19 86 ILE A N 1
ATOM 635 C CA . ILE A 1 86 ? 17.229 -1.204 -15.188 1.00 78.19 86 ILE A CA 1
ATOM 636 C C . ILE A 1 86 ? 18.117 -0.605 -14.087 1.00 78.19 86 ILE A C 1
ATOM 638 O O . ILE A 1 86 ? 18.050 -1.040 -12.938 1.00 78.19 86 ILE A O 1
ATOM 642 N N . PHE A 1 87 ? 18.950 0.382 -14.427 1.00 68.81 87 PHE A N 1
ATOM 643 C CA . PHE A 1 87 ? 19.811 1.053 -13.453 1.00 68.81 87 PHE A CA 1
ATOM 644 C C . PHE A 1 87 ? 19.019 1.937 -12.480 1.00 68.81 87 PHE A C 1
ATOM 646 O O . PHE A 1 87 ? 19.350 1.960 -11.294 1.00 68.81 87 PHE A O 1
ATOM 653 N N . ASP A 1 88 ? 17.954 2.600 -12.937 1.00 65.25 88 ASP A N 1
ATOM 654 C CA . ASP A 1 88 ? 17.090 3.412 -12.072 1.00 65.25 88 ASP A CA 1
ATOM 655 C C . ASP A 1 88 ? 16.284 2.566 -11.071 1.00 65.25 88 ASP A C 1
ATOM 657 O O . ASP A 1 88 ? 16.247 2.910 -9.888 1.00 65.25 88 ASP A O 1
ATOM 661 N N . ASP A 1 89 ? 15.732 1.414 -11.482 1.00 60.75 89 ASP A N 1
ATOM 662 C CA . ASP A 1 89 ? 15.037 0.475 -10.577 1.00 60.75 89 ASP A CA 1
ATOM 663 C C . ASP A 1 89 ? 15.962 -0.036 -9.445 1.00 60.75 89 ASP A C 1
ATOM 665 O O . ASP A 1 89 ? 15.507 -0.344 -8.341 1.00 60.75 89 ASP A O 1
ATOM 669 N N . LEU A 1 90 ? 17.278 -0.097 -9.688 1.00 52.00 90 LEU A N 1
ATOM 670 C CA . LEU A 1 90 ? 18.295 -0.439 -8.683 1.00 52.00 90 LEU A CA 1
ATOM 671 C C . LEU A 1 90 ? 18.698 0.758 -7.802 1.00 52.00 90 LEU A C 1
ATOM 673 O O . LEU A 1 90 ? 19.163 0.570 -6.674 1.00 52.00 90 LEU A O 1
ATOM 677 N N . ALA A 1 91 ? 18.5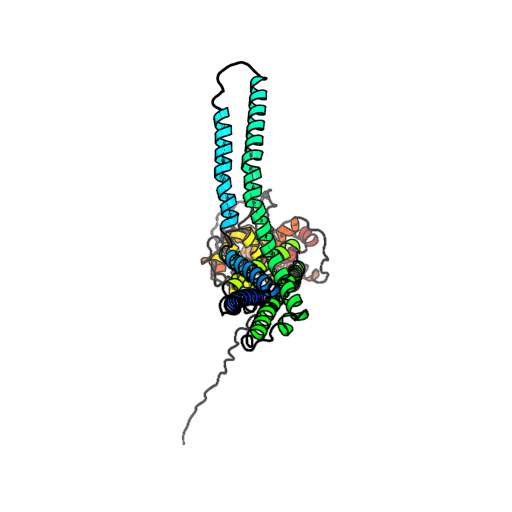26 1.986 -8.294 1.00 51.88 91 ALA A N 1
ATOM 678 C CA . ALA A 1 91 ? 18.908 3.226 -7.618 1.00 51.88 91 ALA A CA 1
ATOM 679 C C . ALA A 1 91 ? 17.792 3.817 -6.726 1.00 51.88 91 ALA A C 1
ATOM 681 O O . ALA A 1 91 ? 18.027 4.764 -5.955 1.00 51.88 91 ALA A O 1
ATOM 682 N N . GLU A 1 92 ? 16.572 3.277 -6.796 1.00 55.22 92 GLU A N 1
ATOM 683 C CA . GLU A 1 92 ? 15.377 3.946 -6.286 1.00 55.22 92 GLU A CA 1
ATOM 684 C C . GLU A 1 92 ? 15.235 3.903 -4.749 1.00 55.22 92 GLU A C 1
ATOM 686 O O . GLU A 1 92 ? 14.678 2.987 -4.142 1.00 55.22 92 GLU A O 1
ATOM 691 N N . LYS A 1 93 ? 15.781 4.950 -4.113 1.00 45.50 93 LYS A N 1
ATOM 692 C CA . LYS A 1 93 ? 15.200 5.754 -3.003 1.00 45.50 93 LYS A CA 1
ATOM 693 C C . LYS A 1 93 ? 16.211 6.707 -2.367 1.00 45.50 93 LYS A C 1
ATOM 695 O O . LYS A 1 93 ? 15.837 7.516 -1.519 1.00 45.50 93 LYS A O 1
ATOM 700 N N . ARG A 1 94 ? 17.493 6.619 -2.737 1.00 48.25 94 ARG A N 1
ATOM 701 C CA . ARG A 1 94 ? 18.558 7.358 -2.048 1.00 48.25 94 ARG A CA 1
ATOM 702 C C . ARG A 1 94 ? 18.946 8.651 -2.756 1.00 48.25 94 ARG A C 1
ATOM 704 O O . ARG A 1 94 ? 19.194 9.626 -2.069 1.00 48.25 94 ARG A O 1
ATOM 711 N N . TYR A 1 95 ? 18.941 8.710 -4.087 1.00 49.97 95 TYR A N 1
ATOM 712 C CA . TYR A 1 95 ? 19.646 9.788 -4.790 1.00 49.97 95 TYR A CA 1
ATOM 713 C C . TYR A 1 95 ? 18.911 11.139 -4.807 1.00 49.97 95 TYR A C 1
ATOM 715 O O . TYR A 1 95 ? 19.496 12.140 -4.418 1.00 49.97 95 TYR A O 1
ATOM 723 N N . VAL A 1 96 ? 17.617 11.185 -5.153 1.00 49.06 96 VAL A N 1
ATOM 724 C CA . VAL A 1 96 ? 16.851 12.455 -5.209 1.00 49.06 96 VAL A CA 1
ATOM 725 C C . VAL A 1 96 ? 16.709 13.087 -3.828 1.00 49.06 96 VAL A C 1
ATOM 727 O O . VAL A 1 96 ? 16.969 14.275 -3.648 1.00 49.06 96 VAL A O 1
ATOM 730 N N . LYS A 1 97 ? 16.370 12.261 -2.830 1.00 51.31 97 LYS A N 1
ATOM 731 C CA . LYS A 1 97 ? 16.336 12.682 -1.432 1.00 51.31 97 LYS A CA 1
ATOM 732 C C . LYS A 1 97 ? 17.733 13.083 -0.948 1.00 51.31 97 LYS A C 1
ATOM 734 O O . LYS A 1 97 ? 17.853 14.114 -0.315 1.00 51.31 97 LYS A O 1
ATOM 739 N N . SER A 1 98 ? 18.794 12.360 -1.317 1.00 53.66 98 SER A N 1
ATOM 740 C CA . SER A 1 98 ? 20.169 12.718 -0.938 1.00 53.66 98 SER A CA 1
ATOM 741 C C . SER A 1 98 ? 20.673 14.000 -1.597 1.00 53.66 98 SER A C 1
ATOM 743 O O . SER A 1 98 ? 21.451 14.696 -0.963 1.00 53.66 98 SER A O 1
ATOM 745 N N . VAL A 1 99 ? 20.279 14.332 -2.830 1.00 56.00 99 VAL A N 1
ATOM 746 C CA . VAL A 1 99 ? 20.657 15.608 -3.468 1.00 56.00 99 VAL A CA 1
ATOM 747 C C . VAL A 1 99 ? 19.937 16.768 -2.783 1.00 56.00 99 VAL A C 1
ATOM 749 O O . VAL A 1 99 ? 20.567 17.776 -2.465 1.00 56.00 99 VAL A O 1
ATOM 752 N N . LEU A 1 100 ? 18.642 16.610 -2.491 1.00 54.34 100 LEU A N 1
ATOM 753 C CA . LEU A 1 100 ? 17.854 17.621 -1.785 1.00 54.34 100 LEU A CA 1
ATOM 754 C C . LEU A 1 100 ? 18.328 17.796 -0.325 1.00 54.34 100 LEU A C 1
ATOM 756 O O . LEU A 1 100 ? 18.560 18.924 0.111 1.00 54.34 100 LEU A O 1
ATOM 760 N N . ASP A 1 101 ? 18.585 16.690 0.380 1.00 59.19 101 ASP A N 1
ATOM 761 C CA . ASP A 1 101 ? 19.116 16.655 1.750 1.00 59.19 101 ASP A CA 1
ATOM 762 C C . ASP A 1 101 ? 20.580 17.147 1.813 1.00 59.19 101 ASP A C 1
ATOM 764 O O . ASP A 1 101 ? 20.986 17.725 2.818 1.00 59.19 101 ASP A O 1
ATOM 768 N N . ALA A 1 102 ? 21.389 16.970 0.756 1.00 61.06 102 ALA A N 1
ATOM 769 C CA . ALA A 1 102 ? 22.766 17.486 0.684 1.00 61.06 102 ALA A CA 1
ATOM 770 C C . ALA A 1 102 ? 22.829 18.996 0.397 1.00 61.06 102 ALA A C 1
ATOM 772 O O . ALA A 1 102 ? 23.782 19.666 0.805 1.00 61.06 102 ALA A O 1
ATOM 773 N N . MET A 1 103 ? 21.814 19.550 -0.269 1.00 59.66 103 MET A N 1
ATOM 774 C CA . MET A 1 103 ? 21.700 20.988 -0.542 1.00 59.66 103 MET A CA 1
ATOM 775 C C . MET A 1 103 ? 21.228 21.781 0.688 1.00 59.66 103 MET A C 1
ATOM 777 O O . MET A 1 103 ? 21.657 22.919 0.899 1.00 59.66 103 MET A O 1
ATOM 781 N N . GLU A 1 104 ? 20.404 21.177 1.549 1.00 67.19 104 GLU A N 1
ATOM 782 C CA . GLU A 1 104 ? 19.862 21.795 2.766 1.00 67.19 104 GLU A CA 1
ATOM 783 C C . GLU A 1 104 ? 20.923 22.322 3.767 1.00 67.19 104 GLU A C 1
ATOM 785 O O . GLU A 1 104 ? 20.793 23.464 4.228 1.00 67.19 104 GLU A O 1
ATOM 790 N N . PRO A 1 105 ? 22.000 21.583 4.122 1.00 68.62 105 PRO A N 1
ATOM 791 C CA . PRO A 1 105 ? 23.030 22.080 5.033 1.00 68.62 105 PRO A CA 1
ATOM 792 C C . PRO A 1 105 ? 23.847 23.213 4.414 1.00 68.62 105 PRO A C 1
ATOM 794 O O . PRO A 1 105 ? 24.245 24.129 5.131 1.00 68.62 105 PRO A O 1
ATOM 797 N N . LEU A 1 106 ? 24.068 23.189 3.099 1.00 65.50 106 LEU A N 1
ATOM 798 C CA . LEU A 1 106 ? 24.808 24.226 2.383 1.00 65.50 106 LEU A CA 1
ATOM 799 C C . LEU A 1 106 ? 23.998 25.534 2.353 1.00 65.50 106 LEU A C 1
ATOM 801 O O . LEU A 1 106 ? 24.529 26.596 2.679 1.00 65.50 106 LEU A O 1
ATOM 805 N N . PHE A 1 107 ? 22.684 25.440 2.115 1.00 63.50 107 PHE A N 1
ATOM 806 C CA . PHE A 1 107 ? 21.750 26.565 2.207 1.00 63.50 107 PHE A CA 1
ATOM 807 C C . PHE A 1 107 ? 21.652 27.137 3.629 1.00 63.50 107 PHE A C 1
ATOM 809 O O . PHE A 1 107 ? 21.759 28.352 3.826 1.00 63.50 107 PHE A O 1
ATOM 816 N N . ARG A 1 108 ? 21.521 26.275 4.650 1.00 67.06 108 ARG A N 1
ATOM 817 C CA . ARG A 1 108 ? 21.551 26.697 6.063 1.00 67.06 108 ARG A CA 1
ATOM 818 C C . ARG A 1 108 ? 22.866 27.380 6.431 1.00 67.06 108 ARG A C 1
ATOM 820 O O . ARG A 1 108 ? 22.853 28.369 7.153 1.00 67.06 108 ARG A O 1
ATOM 827 N N . LYS A 1 109 ? 24.003 26.889 5.933 1.00 71.50 109 LYS A N 1
ATOM 828 C CA . LYS A 1 109 ? 25.323 27.449 6.254 1.00 71.50 109 LYS A CA 1
ATOM 829 C C . LYS A 1 109 ? 25.544 28.806 5.587 1.00 71.50 109 LYS A C 1
ATOM 831 O O . LYS A 1 109 ? 26.021 29.716 6.256 1.00 71.50 109 LYS A O 1
ATOM 836 N N . ILE A 1 110 ? 25.145 28.967 4.323 1.00 64.62 110 ILE A N 1
ATOM 837 C CA . ILE A 1 110 ? 25.199 30.256 3.613 1.00 64.62 110 ILE A CA 1
ATOM 838 C C . ILE A 1 110 ? 24.256 31.273 4.271 1.00 64.62 110 ILE A C 1
ATOM 840 O O . ILE A 1 110 ? 24.679 32.385 4.578 1.00 64.62 110 ILE A O 1
ATOM 844 N N . SER A 1 111 ? 23.010 30.891 4.569 1.00 61.62 111 SER A N 1
ATOM 845 C CA . SER A 1 111 ? 22.054 31.781 5.252 1.00 61.62 111 SER A CA 1
ATOM 846 C C . SER A 1 111 ? 22.506 32.158 6.667 1.00 61.62 111 SER A C 1
ATOM 848 O O . SER A 1 111 ? 22.417 33.326 7.044 1.00 61.62 111 SER A O 1
ATOM 850 N N . ALA A 1 112 ? 23.076 31.220 7.431 1.00 66.75 112 ALA A N 1
ATOM 851 C CA . ALA A 1 112 ? 23.638 31.495 8.752 1.00 66.75 112 ALA A CA 1
ATOM 852 C C . ALA A 1 112 ? 24.887 32.388 8.691 1.00 66.75 112 ALA A C 1
ATOM 854 O O . ALA A 1 112 ? 25.015 33.298 9.501 1.00 66.75 112 ALA A O 1
ATOM 855 N N . GLN A 1 113 ? 25.794 32.184 7.730 1.00 63.31 113 GLN A N 1
ATOM 856 C CA . GLN A 1 113 ? 26.967 33.048 7.524 1.00 63.31 113 GLN A CA 1
ATOM 857 C C . GLN A 1 113 ? 26.550 34.486 7.190 1.00 63.31 113 GLN A C 1
ATOM 859 O O . GLN A 1 113 ? 27.063 35.437 7.778 1.00 63.31 113 GLN A O 1
ATOM 864 N N . VAL A 1 114 ? 25.560 34.638 6.308 1.00 59.66 114 VAL A N 1
ATOM 865 C CA . VAL A 1 114 ? 24.982 35.935 5.947 1.00 59.66 114 VAL A CA 1
ATOM 866 C C . VAL A 1 114 ? 24.318 36.585 7.168 1.00 59.66 114 VAL A C 1
ATOM 868 O O . VAL A 1 114 ? 24.553 37.766 7.428 1.00 59.66 114 VAL A O 1
ATOM 871 N N . ASN A 1 115 ? 23.540 35.847 7.964 1.00 60.62 115 ASN A N 1
ATOM 872 C CA . ASN A 1 115 ? 22.870 36.376 9.161 1.00 60.62 115 ASN A CA 1
ATOM 873 C C . ASN A 1 115 ? 23.838 36.712 10.311 1.00 60.62 115 ASN A C 1
ATOM 875 O O . ASN A 1 115 ? 23.690 37.756 10.936 1.00 60.62 115 ASN A O 1
ATOM 879 N N . ASN A 1 116 ? 24.874 35.906 10.542 1.00 61.66 116 ASN A N 1
ATOM 880 C CA . ASN A 1 116 ? 25.852 36.124 11.616 1.00 61.66 116 ASN A CA 1
ATOM 881 C C . ASN A 1 116 ? 26.824 37.277 11.317 1.00 61.66 116 ASN A C 1
ATOM 883 O O . ASN A 1 116 ? 27.321 37.926 12.236 1.00 61.66 116 ASN A O 1
ATOM 887 N N . ALA A 1 117 ? 27.081 37.575 10.041 1.00 54.53 117 ALA A N 1
ATOM 888 C CA . ALA A 1 117 ? 27.809 38.781 9.649 1.00 54.53 117 ALA A CA 1
ATOM 889 C C . ALA A 1 117 ? 27.019 40.072 9.951 1.00 54.53 117 ALA A C 1
ATOM 891 O O . ALA A 1 117 ? 27.622 41.132 10.074 1.00 54.53 117 ALA A O 1
ATOM 892 N N . ALA A 1 118 ? 25.689 39.995 10.114 1.00 49.72 118 ALA A N 1
ATOM 893 C CA . ALA A 1 118 ? 24.841 41.150 10.422 1.00 49.72 118 ALA A CA 1
ATOM 894 C C . ALA A 1 118 ? 24.829 41.527 11.914 1.00 49.72 118 ALA A C 1
ATOM 896 O O . ALA A 1 118 ? 24.566 42.675 12.250 1.00 49.72 118 ALA A O 1
ATOM 897 N N . THR A 1 119 ? 25.137 40.594 12.821 1.00 51.25 119 THR A N 1
ATOM 898 C CA . THR A 1 119 ? 25.110 40.854 14.272 1.00 51.25 119 THR A CA 1
ATOM 899 C C . THR A 1 119 ? 26.398 41.477 14.809 1.00 51.25 119 THR A C 1
ATOM 901 O O . THR A 1 119 ? 26.413 41.936 15.948 1.00 51.25 119 THR A O 1
ATOM 904 N N . LYS A 1 120 ? 27.484 41.502 14.023 1.00 46.91 120 LYS A N 1
ATOM 905 C CA . LYS A 1 120 ? 28.774 42.073 14.453 1.00 46.91 120 LYS A CA 1
ATOM 906 C C . LYS A 1 120 ? 28.897 43.590 14.274 1.00 46.91 120 LYS A C 1
ATOM 908 O O . LYS A 1 120 ? 29.817 44.158 14.845 1.00 46.91 120 LYS A O 1
ATOM 913 N N . ASP A 1 121 ? 27.967 44.238 13.573 1.00 49.16 121 ASP A N 1
ATOM 914 C CA . ASP A 1 121 ? 28.055 45.668 13.223 1.00 49.16 121 ASP A CA 1
ATOM 915 C C . ASP A 1 121 ? 27.111 46.572 14.041 1.00 49.16 121 ASP A C 1
ATOM 917 O O . ASP A 1 121 ? 26.750 47.678 13.639 1.00 49.16 121 ASP A O 1
ATOM 921 N N . HIS A 1 122 ? 26.714 46.128 15.237 1.00 49.88 122 HIS A N 1
ATOM 922 C CA . HIS A 1 122 ? 25.992 46.961 16.201 1.00 49.88 122 HIS A CA 1
ATOM 923 C C . HIS A 1 122 ? 26.946 47.607 17.209 1.00 49.88 122 HIS A C 1
ATOM 925 O O . HIS A 1 122 ? 26.901 47.330 18.403 1.00 49.88 122 HIS A O 1
ATOM 931 N N . ALA A 1 123 ? 27.792 48.506 16.711 1.00 52.22 123 ALA A N 1
ATOM 932 C CA . ALA A 1 123 ? 28.454 49.515 17.531 1.00 52.22 123 ALA A CA 1
ATOM 933 C C . ALA A 1 123 ? 28.759 50.773 16.700 1.00 52.22 123 ALA A C 1
ATOM 935 O O . ALA A 1 123 ? 29.885 50.993 16.272 1.00 52.22 123 ALA A O 1
ATOM 936 N N . SER A 1 124 ? 27.742 51.594 16.431 1.00 49.06 124 SER A N 1
ATOM 937 C CA . SER A 1 124 ? 27.807 53.062 16.563 1.00 49.06 124 SER A CA 1
ATOM 938 C C . SER A 1 124 ? 26.611 53.751 15.904 1.00 49.06 124 SER A C 1
ATOM 940 O O . SER A 1 124 ? 25.981 53.297 14.952 1.00 49.06 124 SER A O 1
ATOM 942 N N . GLU A 1 125 ? 26.275 54.871 16.511 1.00 51.97 125 GLU A N 1
ATOM 943 C CA . GLU A 1 125 ? 25.095 55.691 16.350 1.00 51.97 125 GLU A CA 1
ATOM 944 C C . GLU A 1 125 ? 25.166 56.569 15.083 1.00 51.97 125 GLU A C 1
ATOM 946 O O . GLU A 1 125 ? 25.747 57.652 15.094 1.00 51.97 125 GLU A O 1
ATOM 951 N N . ARG A 1 126 ? 24.556 56.130 13.968 1.00 50.72 126 ARG A N 1
ATOM 952 C CA . ARG A 1 126 ? 24.050 57.027 12.901 1.00 50.72 126 ARG A CA 1
ATOM 953 C C . ARG A 1 126 ? 22.968 56.326 12.064 1.00 50.72 126 ARG A C 1
ATOM 955 O O . ARG A 1 126 ? 23.245 55.480 11.218 1.00 50.72 126 ARG A O 1
ATOM 962 N N . ARG A 1 127 ? 21.713 56.650 12.387 1.00 56.12 127 ARG A N 1
ATOM 963 C CA . ARG A 1 127 ? 20.480 55.919 12.048 1.00 56.12 127 ARG A CA 1
ATOM 964 C C . ARG A 1 127 ? 20.061 55.959 10.564 1.00 56.12 127 ARG A C 1
ATOM 966 O O . ARG A 1 127 ? 20.185 56.961 9.867 1.00 56.12 127 ARG A O 1
ATOM 973 N N . GLU A 1 128 ? 19.446 54.839 10.174 1.00 54.09 128 GLU A N 1
ATOM 974 C CA . GLU A 1 128 ? 18.408 54.646 9.143 1.00 54.09 128 GLU A CA 1
ATOM 975 C C . GLU A 1 128 ? 18.835 54.514 7.668 1.00 54.09 128 GLU A C 1
ATOM 977 O O . GLU A 1 128 ? 18.492 53.514 7.028 1.00 54.09 128 GLU A O 1
ATOM 982 N N . LYS A 1 129 ? 19.645 55.427 7.115 1.00 52.09 129 LYS A N 1
ATOM 983 C CA . LYS A 1 129 ? 20.041 55.338 5.687 1.00 52.09 129 LYS A CA 1
ATOM 984 C C . LYS A 1 129 ? 21.042 54.207 5.413 1.00 52.09 129 LYS A C 1
ATOM 986 O O . LYS A 1 129 ? 20.906 53.493 4.423 1.00 52.09 129 LYS A O 1
ATOM 991 N N . SER A 1 130 ? 21.989 53.977 6.324 1.00 56.59 130 SER A N 1
ATOM 992 C CA . SER A 1 130 ? 23.013 52.927 6.185 1.00 56.59 130 SER A CA 1
ATOM 993 C C . SER A 1 130 ? 22.451 51.511 6.341 1.00 56.59 130 SER A C 1
ATOM 995 O O . SER A 1 130 ? 22.926 50.584 5.693 1.00 56.59 130 SER A O 1
ATOM 997 N N . ILE A 1 131 ? 21.393 51.349 7.142 1.00 63.34 131 ILE A N 1
ATOM 998 C CA . ILE A 1 131 ? 20.714 50.061 7.338 1.00 63.34 131 ILE A CA 1
ATOM 999 C C . ILE A 1 131 ? 19.989 49.655 6.050 1.00 63.34 131 ILE A C 1
ATOM 1001 O O . ILE A 1 131 ? 20.147 48.532 5.579 1.00 63.34 131 ILE A O 1
ATOM 1005 N N . THR A 1 132 ? 19.268 50.590 5.426 1.00 63.66 132 THR A N 1
ATOM 1006 C CA . THR A 1 132 ? 18.556 50.351 4.159 1.00 63.66 132 THR A CA 1
ATOM 1007 C C . THR A 1 132 ? 19.519 49.993 3.024 1.00 63.66 132 THR A C 1
ATOM 1009 O O . THR A 1 132 ? 19.263 49.054 2.271 1.00 63.66 132 THR A O 1
ATOM 1012 N N . ILE A 1 133 ? 20.663 50.681 2.936 1.00 69.50 133 ILE A N 1
ATOM 1013 C CA . ILE A 1 133 ? 21.713 50.391 1.948 1.00 69.50 133 ILE A CA 1
ATOM 1014 C C . ILE A 1 133 ? 22.323 49.004 2.183 1.00 69.50 133 ILE A C 1
ATOM 1016 O O . ILE A 1 133 ? 22.496 48.249 1.229 1.00 69.50 133 ILE A O 1
ATOM 1020 N N . LEU A 1 134 ? 22.588 48.627 3.438 1.00 70.19 134 LEU A N 1
ATOM 1021 C CA . LEU A 1 134 ? 23.115 47.306 3.782 1.00 70.19 134 LEU A CA 1
ATOM 1022 C C . LEU A 1 134 ? 22.111 46.186 3.461 1.00 70.19 134 LEU A C 1
ATOM 1024 O O . LEU A 1 134 ? 22.504 45.145 2.934 1.00 70.19 134 LEU A O 1
ATOM 1028 N N . TYR A 1 135 ? 20.815 46.400 3.708 1.00 69.81 135 TYR A N 1
ATOM 1029 C CA . TYR A 1 135 ? 19.762 45.463 3.303 1.00 69.81 135 TYR A CA 1
ATOM 1030 C C . TYR A 1 135 ? 19.654 45.336 1.781 1.00 69.81 135 TYR A C 1
ATOM 1032 O O . TYR A 1 135 ? 19.571 44.217 1.278 1.00 69.81 135 TYR A O 1
ATOM 1040 N N . CYS A 1 136 ? 19.722 46.447 1.041 1.00 70.12 136 CYS A N 1
ATOM 1041 C CA . CYS A 1 136 ? 19.710 46.425 -0.423 1.00 70.12 136 CYS A CA 1
ATOM 1042 C C . CYS A 1 136 ? 20.948 45.714 -0.984 1.00 70.12 136 CYS A C 1
ATOM 1044 O O . CYS A 1 136 ? 20.815 44.845 -1.839 1.00 70.12 136 CYS A O 1
ATOM 1046 N N . ALA A 1 137 ? 22.141 46.002 -0.459 1.00 74.56 137 ALA A N 1
ATOM 1047 C CA . ALA A 1 137 ? 23.377 45.332 -0.860 1.00 74.56 137 ALA A CA 1
ATOM 1048 C C . ALA A 1 137 ? 23.328 43.821 -0.574 1.00 74.56 137 ALA A C 1
ATOM 1050 O O . ALA A 1 137 ? 23.728 43.019 -1.414 1.00 74.56 137 ALA A O 1
ATOM 1051 N N . ARG A 1 138 ? 22.766 43.409 0.571 1.00 69.31 138 ARG A N 1
ATOM 1052 C CA . ARG A 1 138 ? 22.559 41.991 0.911 1.00 69.31 138 ARG A CA 1
ATOM 1053 C C . ARG A 1 138 ? 21.558 41.314 -0.015 1.00 69.31 138 ARG A C 1
ATOM 1055 O O . ARG A 1 138 ? 21.831 40.209 -0.473 1.00 69.31 138 ARG A O 1
ATOM 1062 N N . ALA A 1 139 ? 20.437 41.968 -0.313 1.00 70.88 139 ALA A N 1
ATOM 1063 C CA . ALA A 1 139 ? 19.458 41.460 -1.267 1.00 70.88 139 ALA A CA 1
ATOM 1064 C C . ALA A 1 139 ? 20.089 41.293 -2.658 1.00 70.88 139 ALA A C 1
ATOM 1066 O O . ALA A 1 139 ? 19.923 40.248 -3.277 1.00 70.88 139 ALA A O 1
ATOM 1067 N N . ILE A 1 140 ? 20.896 42.262 -3.100 1.00 78.12 140 ILE A N 1
ATOM 1068 C CA . ILE A 1 140 ? 21.626 42.204 -4.371 1.00 78.12 140 ILE A CA 1
ATOM 1069 C C . ILE A 1 140 ? 22.625 41.043 -4.379 1.00 78.12 140 ILE A C 1
ATOM 1071 O O . ILE A 1 140 ? 22.621 40.267 -5.324 1.00 78.12 140 ILE A O 1
ATOM 1075 N N . VAL A 1 141 ? 23.438 40.858 -3.333 1.00 78.38 141 VAL A N 1
ATOM 1076 C CA . VAL A 1 141 ? 24.389 39.731 -3.251 1.00 78.38 141 VAL A CA 1
ATOM 1077 C C . VAL A 1 141 ? 23.663 38.385 -3.241 1.00 78.38 141 VAL A C 1
ATOM 1079 O O . VAL A 1 141 ? 24.105 37.449 -3.902 1.00 78.38 141 VAL A O 1
ATOM 1082 N N . PHE A 1 142 ? 22.530 38.280 -2.543 1.00 73.56 142 PHE A N 1
ATOM 1083 C CA . PHE A 1 142 ? 21.732 37.054 -2.509 1.00 73.56 142 PHE A CA 1
ATOM 1084 C C . PHE A 1 142 ? 21.106 36.744 -3.875 1.00 73.56 142 PHE A C 1
ATOM 1086 O O . PHE A 1 142 ? 21.133 35.599 -4.321 1.00 73.56 142 PHE A O 1
ATOM 1093 N N . VAL A 1 143 ? 20.605 37.769 -4.570 1.00 75.31 143 VAL A N 1
ATOM 1094 C CA . VAL A 1 143 ? 20.094 37.656 -5.943 1.00 75.31 143 VAL A CA 1
ATOM 1095 C C . VAL A 1 143 ? 21.222 37.292 -6.908 1.00 75.31 143 VAL A C 1
ATOM 1097 O O . VAL A 1 143 ? 21.052 36.383 -7.712 1.00 75.31 143 VAL A O 1
ATOM 1100 N N . LEU A 1 144 ? 22.394 37.920 -6.798 1.00 77.44 144 LEU A N 1
ATOM 1101 C CA . LEU A 1 144 ? 23.554 37.620 -7.637 1.00 77.44 144 LEU A CA 1
ATOM 1102 C C . LEU A 1 144 ? 24.052 36.192 -7.414 1.00 77.44 144 LEU A C 1
ATOM 1104 O O . LEU A 1 144 ? 24.258 35.482 -8.390 1.00 77.44 144 LEU A O 1
ATOM 1108 N N . LEU A 1 145 ? 24.182 35.723 -6.170 1.00 75.69 145 LEU A N 1
ATOM 1109 C CA . LEU A 1 145 ? 24.535 34.329 -5.861 1.00 75.69 145 LEU A CA 1
ATOM 1110 C C . LEU A 1 145 ? 23.461 33.348 -6.356 1.00 75.69 145 LEU A C 1
ATOM 1112 O O . LEU A 1 145 ? 23.785 32.291 -6.898 1.00 75.69 145 LEU A O 1
ATOM 1116 N N . GLY A 1 146 ? 22.184 33.712 -6.227 1.00 73.25 146 GLY A N 1
ATOM 1117 C CA . GLY A 1 146 ? 21.061 32.960 -6.782 1.00 73.25 146 GLY A CA 1
ATOM 1118 C C . GLY A 1 146 ? 21.157 32.800 -8.302 1.00 73.25 146 GLY A C 1
ATOM 1119 O O . GLY A 1 146 ? 21.057 31.694 -8.825 1.00 73.25 146 GLY A O 1
ATOM 1120 N N . VAL A 1 147 ? 21.413 33.891 -9.019 1.00 76.75 147 VAL A N 1
ATOM 1121 C CA . VAL A 1 147 ? 21.454 33.912 -10.489 1.00 76.75 147 VAL A CA 1
ATOM 1122 C C . VAL A 1 147 ? 22.762 33.342 -11.048 1.00 76.75 147 VAL A C 1
ATOM 1124 O O . VAL A 1 147 ? 22.748 32.755 -12.123 1.00 76.75 147 VAL A O 1
ATOM 1127 N N . THR A 1 148 ? 23.887 33.475 -10.340 1.00 74.25 148 THR A N 1
ATOM 1128 C CA . THR A 1 148 ? 25.208 33.028 -10.829 1.00 74.25 148 THR A CA 1
ATOM 1129 C C . THR A 1 148 ? 25.570 31.604 -10.427 1.00 74.25 148 THR A C 1
ATOM 1131 O O . THR A 1 148 ? 26.330 30.959 -11.141 1.00 74.25 148 THR A O 1
ATOM 1134 N N . ILE A 1 149 ? 25.040 31.093 -9.311 1.00 76.25 149 ILE A N 1
ATOM 1135 C CA . ILE A 1 149 ? 25.381 29.753 -8.811 1.00 76.25 149 ILE A CA 1
ATOM 1136 C C . ILE A 1 149 ? 24.157 28.846 -8.823 1.00 76.25 149 ILE A C 1
ATOM 1138 O O . ILE A 1 149 ? 24.204 27.770 -9.412 1.00 76.25 149 ILE A O 1
ATOM 1142 N N . PHE A 1 150 ? 23.040 29.266 -8.224 1.00 72.00 150 PHE A N 1
ATOM 1143 C CA . PHE A 1 150 ? 21.874 28.387 -8.100 1.00 72.00 150 PHE A CA 1
ATOM 1144 C C . PHE A 1 150 ? 21.166 28.153 -9.430 1.00 72.00 150 PHE A C 1
ATOM 1146 O O . PHE A 1 150 ? 20.865 27.008 -9.747 1.00 72.00 150 PHE A O 1
ATOM 1153 N N . PHE A 1 151 ? 20.929 29.198 -10.223 1.00 77.19 151 PHE A N 1
ATOM 1154 C CA . PHE A 1 151 ? 20.267 29.053 -11.517 1.00 77.19 151 PHE A CA 1
ATOM 1155 C C . PHE A 1 151 ? 21.093 28.204 -12.501 1.00 77.19 151 PHE A C 1
ATOM 1157 O O . PHE A 1 151 ? 20.538 27.248 -13.040 1.00 77.19 151 PHE A O 1
ATOM 1164 N N . PRO A 1 152 ? 22.413 28.415 -12.681 1.00 82.12 152 PRO A N 1
ATOM 1165 C CA . PRO A 1 152 ? 23.212 27.581 -13.573 1.00 82.12 152 PRO A CA 1
ATOM 1166 C C . PRO A 1 152 ? 23.373 26.160 -13.047 1.00 82.12 152 PRO A C 1
ATOM 1168 O O . PRO A 1 152 ? 23.345 25.231 -13.840 1.00 82.12 152 PRO A O 1
ATOM 1171 N N . CYS A 1 153 ? 23.477 25.961 -11.728 1.00 77.44 153 CYS A N 1
ATOM 1172 C CA . CYS A 1 153 ? 23.534 24.621 -11.141 1.00 77.44 153 CYS A CA 1
ATOM 1173 C C . CYS A 1 153 ? 22.191 23.882 -11.290 1.00 77.44 153 CYS A C 1
ATOM 1175 O O . CYS A 1 153 ? 22.166 22.704 -11.637 1.00 77.44 153 CYS A O 1
ATOM 1177 N N . TRP A 1 154 ? 21.061 24.578 -11.130 1.00 73.94 154 TRP A N 1
ATOM 1178 C CA . TRP A 1 154 ? 19.730 24.021 -11.379 1.00 73.94 154 TRP A CA 1
ATOM 1179 C C . TRP A 1 154 ? 19.507 23.705 -12.859 1.00 73.94 154 TRP A C 1
ATOM 1181 O O . TRP A 1 154 ? 18.960 22.657 -13.178 1.00 73.94 154 TRP A O 1
ATOM 1191 N N . VAL A 1 155 ? 19.983 24.545 -13.778 1.00 79.50 155 VAL A N 1
ATOM 1192 C CA . VAL A 1 155 ? 19.930 24.246 -15.215 1.00 79.50 155 VAL A CA 1
ATOM 1193 C C . VAL A 1 155 ? 20.872 23.087 -15.566 1.00 79.50 155 VAL A C 1
ATOM 1195 O O . VAL A 1 155 ? 20.463 22.170 -16.267 1.00 79.50 155 VAL A O 1
ATOM 1198 N N . ALA A 1 156 ? 22.100 23.071 -15.045 1.00 77.38 156 ALA A N 1
ATOM 1199 C CA . ALA A 1 156 ? 23.102 22.051 -15.356 1.00 77.38 156 ALA A CA 1
ATOM 1200 C C . ALA A 1 156 ? 22.790 20.676 -14.750 1.00 77.38 156 ALA A C 1
ATOM 1202 O O . ALA A 1 156 ? 23.179 19.668 -15.326 1.00 77.38 156 ALA A O 1
ATOM 1203 N N . VAL A 1 157 ? 22.103 20.616 -13.605 1.00 76.44 157 VAL A N 1
ATOM 1204 C CA . VAL A 1 157 ? 21.772 19.354 -12.919 1.00 76.44 157 VAL A CA 1
ATOM 1205 C C . VAL A 1 157 ? 20.290 19.016 -13.058 1.00 76.44 157 VAL A C 1
ATOM 1207 O O . VAL A 1 157 ? 19.941 17.886 -13.387 1.00 76.44 157 VAL A O 1
ATOM 1210 N N . GLY A 1 158 ? 19.405 19.987 -12.848 1.00 72.06 158 GLY A N 1
ATOM 1211 C CA . GLY A 1 158 ? 17.957 19.796 -12.884 1.00 72.06 158 GLY A CA 1
ATOM 1212 C C . GLY A 1 158 ? 17.406 19.549 -14.286 1.00 72.06 158 GLY A C 1
ATOM 1213 O O . GLY A 1 158 ? 16.539 18.695 -14.437 1.00 72.06 158 GLY A O 1
ATOM 1214 N N . LEU A 1 159 ? 17.916 20.221 -15.325 1.00 75.31 159 LEU A N 1
ATOM 1215 C CA . LEU A 1 159 ? 17.418 20.026 -16.694 1.00 75.31 159 LEU A CA 1
ATOM 1216 C C . LEU A 1 159 ? 17.776 18.634 -17.252 1.00 75.31 159 LEU A C 1
ATOM 1218 O O . LEU A 1 159 ? 16.871 17.967 -17.757 1.00 75.31 159 LEU A O 1
ATOM 1222 N N . PRO A 1 160 ? 19.014 18.117 -17.089 1.00 78.50 160 PRO A N 1
ATOM 1223 C CA . PRO A 1 160 ? 19.316 16.719 -17.398 1.00 78.50 160 PRO A CA 1
ATOM 1224 C C . PRO A 1 160 ? 18.516 15.731 -16.553 1.00 78.50 160 PRO A C 1
ATOM 1226 O O . PRO A 1 160 ? 18.121 14.688 -17.060 1.00 78.50 160 PRO A O 1
ATOM 1229 N N . PHE A 1 161 ? 18.230 16.061 -15.292 1.00 71.19 161 PHE A N 1
ATOM 1230 C CA . PHE A 1 161 ? 17.417 15.213 -14.423 1.00 71.19 161 PHE A CA 1
ATOM 1231 C C . PHE A 1 161 ? 15.959 15.124 -14.900 1.00 71.19 161 PHE A C 1
ATOM 1233 O O . PHE A 1 161 ? 15.386 14.039 -14.946 1.00 71.19 161 PHE A O 1
ATOM 1240 N N . ILE A 1 162 ? 15.371 16.245 -15.329 1.00 69.62 162 ILE A N 1
ATOM 1241 C CA . ILE A 1 162 ? 14.037 16.276 -15.946 1.00 69.62 162 ILE A CA 1
ATOM 1242 C C . ILE A 1 162 ? 14.047 15.508 -17.269 1.00 69.62 162 ILE A C 1
ATOM 1244 O O . ILE A 1 162 ? 13.137 14.725 -17.524 1.00 69.62 162 ILE A O 1
ATOM 1248 N N . ALA A 1 163 ? 15.077 15.691 -18.098 1.00 72.50 163 ALA A N 1
ATOM 1249 C CA . ALA A 1 163 ? 15.219 14.951 -19.348 1.00 72.50 163 ALA A CA 1
ATOM 1250 C C . ALA A 1 163 ? 15.339 13.436 -19.103 1.00 72.50 163 ALA A C 1
ATOM 1252 O O . ALA A 1 163 ? 14.675 12.660 -19.783 1.00 72.50 163 ALA A O 1
ATOM 1253 N N . ALA A 1 164 ? 16.115 13.015 -18.101 1.00 71.25 164 ALA A N 1
ATOM 1254 C CA . ALA A 1 164 ? 16.226 11.619 -17.690 1.00 71.25 164 ALA A CA 1
ATOM 1255 C C . ALA A 1 164 ? 14.888 11.070 -17.174 1.00 71.25 164 ALA A C 1
ATOM 1257 O O . ALA A 1 164 ? 14.480 9.995 -17.598 1.00 71.25 164 ALA A O 1
ATOM 1258 N N . GLY A 1 165 ? 14.157 11.836 -16.355 1.00 69.06 165 GLY A N 1
ATOM 1259 C CA . GLY A 1 165 ? 12.809 11.476 -15.907 1.00 69.06 165 GLY A CA 1
ATOM 1260 C C . GLY A 1 165 ? 11.822 11.318 -17.068 1.00 69.06 165 GLY A C 1
ATOM 1261 O O . GLY A 1 165 ? 11.098 10.332 -17.130 1.00 69.06 165 GLY A O 1
ATOM 1262 N N . LEU A 1 166 ? 11.855 12.220 -18.053 1.00 70.88 166 LEU A N 1
ATOM 1263 C CA . LEU A 1 166 ? 11.039 12.107 -19.266 1.00 70.88 166 LEU A CA 1
ATOM 1264 C C . LEU A 1 166 ? 11.406 10.873 -20.097 1.00 70.88 166 LEU A C 1
ATOM 1266 O O . LEU A 1 166 ? 10.514 10.197 -20.604 1.00 70.88 166 LEU A O 1
ATOM 1270 N N . VAL A 1 167 ? 12.697 10.556 -20.232 1.00 74.44 167 VAL A N 1
ATOM 1271 C CA . VAL A 1 167 ? 13.160 9.331 -20.904 1.00 74.44 167 VAL A CA 1
ATOM 1272 C C . VAL A 1 167 ? 12.747 8.088 -20.120 1.00 74.44 167 VAL A C 1
ATOM 1274 O O . VAL A 1 167 ? 12.364 7.097 -20.736 1.00 74.44 167 VAL A O 1
ATOM 1277 N N . TYR A 1 168 ? 12.761 8.128 -18.788 1.00 72.50 168 TYR A N 1
ATOM 1278 C CA . TYR A 1 168 ? 12.248 7.045 -17.958 1.00 72.50 168 TYR A CA 1
ATOM 1279 C C . TYR A 1 168 ? 10.746 6.873 -18.207 1.00 72.50 168 TYR A C 1
ATOM 1281 O O . TYR A 1 168 ? 10.334 5.816 -18.672 1.00 72.50 168 TYR A O 1
ATOM 1289 N N . ASP A 1 169 ? 9.930 7.908 -18.016 1.00 69.62 169 ASP A N 1
ATOM 1290 C CA . ASP A 1 169 ? 8.466 7.820 -18.087 1.00 69.62 169 ASP A CA 1
ATOM 1291 C C . ASP A 1 169 ? 7.932 7.519 -19.500 1.00 69.62 169 ASP A C 1
ATOM 1293 O O . ASP A 1 169 ? 7.047 6.674 -19.667 1.00 69.62 169 ASP A O 1
ATOM 1297 N N . LEU A 1 170 ? 8.478 8.177 -20.530 1.00 75.88 170 LEU A N 1
ATOM 1298 C CA . LEU A 1 170 ? 8.045 8.033 -21.929 1.00 75.88 170 LEU A CA 1
ATOM 1299 C C . LEU A 1 170 ? 8.823 6.954 -22.693 1.00 75.88 170 LEU A C 1
ATOM 1301 O O . LEU A 1 170 ? 8.374 6.503 -23.750 1.00 75.88 170 LEU A O 1
ATOM 1305 N N . GLY A 1 171 ? 9.967 6.512 -22.171 1.00 82.00 171 GLY A N 1
ATOM 1306 C CA . GLY A 1 171 ? 10.840 5.519 -22.798 1.00 82.00 171 GLY A CA 1
ATOM 1307 C C . GLY A 1 171 ? 10.127 4.230 -23.210 1.00 82.00 171 GLY A C 1
ATOM 1308 O O . GLY A 1 171 ? 10.304 3.804 -24.350 1.00 82.00 171 GLY A O 1
ATOM 1309 N N . PRO A 1 172 ? 9.268 3.622 -22.370 1.00 82.19 172 PRO A N 1
ATOM 1310 C CA . PRO A 1 172 ? 8.512 2.431 -22.749 1.00 82.19 172 PRO A CA 1
ATOM 1311 C C . PRO A 1 172 ? 7.530 2.659 -23.896 1.00 82.19 172 PRO A C 1
ATOM 1313 O O . PRO A 1 172 ? 7.325 1.757 -24.705 1.00 82.19 172 PRO A O 1
ATOM 1316 N N . LEU A 1 173 ? 6.938 3.854 -24.006 1.00 82.19 173 LEU A N 1
ATOM 1317 C CA . LEU A 1 173 ? 6.046 4.184 -25.121 1.00 82.19 173 LEU A CA 1
ATOM 1318 C C . LEU A 1 173 ? 6.843 4.269 -26.425 1.00 82.19 173 LEU A C 1
ATOM 1320 O O . LEU A 1 173 ? 6.453 3.668 -27.427 1.00 82.19 173 LEU A O 1
ATOM 1324 N N . ALA A 1 174 ? 8.010 4.922 -26.392 1.00 85.00 174 ALA A N 1
ATOM 1325 C CA . ALA A 1 174 ? 8.938 4.941 -27.520 1.00 85.00 174 ALA A CA 1
ATOM 1326 C C . ALA A 1 174 ? 9.418 3.522 -27.884 1.00 85.00 174 ALA A C 1
ATOM 1328 O O . ALA A 1 174 ? 9.394 3.137 -29.054 1.00 85.00 174 ALA A O 1
ATOM 1329 N N . CYS A 1 175 ? 9.754 2.707 -26.879 1.00 85.50 175 CYS A N 1
ATOM 1330 C CA . CYS A 1 175 ? 10.137 1.304 -27.047 1.00 85.50 175 CYS A CA 1
ATOM 1331 C C . CYS A 1 175 ? 8.982 0.412 -27.516 1.00 85.50 175 CYS A C 1
ATOM 1333 O O . CYS A 1 175 ? 9.239 -0.683 -27.988 1.00 85.50 175 CYS A O 1
ATOM 1335 N N . THR A 1 176 ? 7.727 0.853 -27.446 1.00 89.31 176 THR A N 1
ATOM 1336 C CA . THR A 1 176 ? 6.595 0.127 -28.045 1.00 89.31 176 THR A CA 1
ATOM 1337 C C . THR A 1 176 ? 6.411 0.532 -29.510 1.00 89.31 176 THR A C 1
ATOM 1339 O O . THR A 1 176 ? 6.223 -0.316 -30.381 1.00 89.31 176 THR A O 1
ATOM 1342 N N . GLY A 1 177 ? 6.512 1.832 -29.803 1.00 90.56 177 GLY A N 1
ATOM 1343 C CA . GLY A 1 177 ? 6.306 2.374 -31.146 1.00 90.56 177 GLY A CA 1
ATOM 1344 C C . GLY A 1 177 ? 7.402 1.997 -32.145 1.00 90.56 177 GLY A C 1
ATOM 1345 O O . GLY A 1 177 ? 7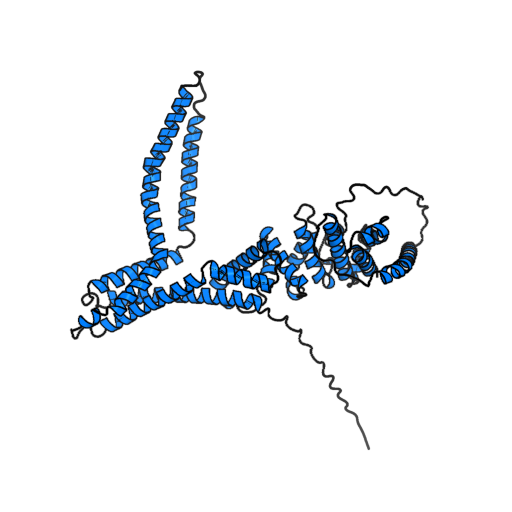.089 1.616 -33.273 1.00 90.56 177 GLY A O 1
ATOM 1346 N N . ILE A 1 178 ? 8.679 2.061 -31.743 1.00 91.75 178 ILE A N 1
ATOM 1347 C CA . ILE A 1 178 ? 9.816 1.794 -32.642 1.00 91.75 178 ILE A CA 1
ATOM 1348 C C . ILE A 1 178 ? 9.790 0.347 -33.177 1.00 91.75 178 ILE A C 1
ATOM 1350 O O . ILE A 1 178 ? 9.824 0.183 -34.399 1.00 91.75 178 ILE A O 1
ATOM 1354 N N . PRO A 1 179 ? 9.678 -0.707 -32.341 1.00 92.88 179 PRO A N 1
ATOM 1355 C CA . PRO A 1 179 ? 9.602 -2.081 -32.833 1.00 92.88 179 PRO A CA 1
ATOM 1356 C C . PRO A 1 179 ? 8.353 -2.353 -33.663 1.00 92.88 179 PRO A C 1
ATOM 1358 O O . PRO A 1 179 ? 8.453 -3.040 -34.674 1.00 92.88 179 PRO A O 1
ATOM 1361 N N . LEU A 1 180 ? 7.194 -1.797 -33.284 1.00 92.94 180 LEU A N 1
ATOM 1362 C CA . LEU A 1 180 ? 5.963 -1.943 -34.062 1.00 92.94 180 LEU A CA 1
ATOM 1363 C C . LEU A 1 180 ? 6.150 -1.394 -35.480 1.00 92.94 180 LEU A C 1
ATOM 1365 O O . LEU A 1 180 ? 5.857 -2.077 -36.459 1.00 92.94 180 LEU A O 1
ATOM 1369 N N . TRP A 1 181 ? 6.703 -0.186 -35.595 1.00 92.25 181 TRP A N 1
ATOM 1370 C CA . TRP A 1 181 ? 7.010 0.417 -36.887 1.00 92.25 181 TRP A CA 1
ATOM 1371 C C . TRP A 1 181 ? 8.019 -0.415 -37.693 1.00 92.25 181 TRP A C 1
ATOM 1373 O O . TRP A 1 181 ? 7.789 -0.662 -38.879 1.00 92.25 181 TRP A O 1
ATOM 1383 N N . ARG A 1 182 ? 9.100 -0.910 -37.070 1.00 91.44 182 ARG A N 1
ATOM 1384 C CA . ARG A 1 182 ? 10.089 -1.770 -37.751 1.00 91.44 182 ARG A CA 1
ATOM 1385 C C . ARG A 1 182 ? 9.477 -3.093 -38.225 1.00 91.44 182 ARG A C 1
ATOM 1387 O O . ARG A 1 182 ? 9.696 -3.481 -39.372 1.00 91.44 182 ARG A O 1
ATOM 1394 N N . LEU A 1 183 ? 8.673 -3.759 -37.394 1.00 89.81 183 LEU A N 1
ATOM 1395 C CA . LEU A 1 183 ? 7.999 -5.025 -37.722 1.00 89.81 183 LEU A CA 1
ATOM 1396 C C . LEU A 1 183 ? 6.945 -4.888 -38.829 1.00 89.81 183 LEU A C 1
ATOM 1398 O O . LEU A 1 183 ? 6.650 -5.884 -39.495 1.00 89.81 183 LEU A O 1
ATOM 1402 N N . LEU A 1 184 ? 6.399 -3.684 -39.037 1.00 90.06 184 LEU A N 1
ATOM 1403 C CA . LEU A 1 184 ? 5.501 -3.364 -40.149 1.00 90.06 184 LEU A CA 1
ATOM 1404 C C . LEU A 1 184 ? 6.265 -3.014 -41.432 1.00 90.06 184 LEU A C 1
ATOM 1406 O O . LEU A 1 184 ? 5.901 -3.492 -42.502 1.00 90.06 184 LEU A O 1
ATOM 1410 N N . LYS A 1 185 ? 7.326 -2.198 -41.335 1.00 87.69 185 LYS A N 1
ATOM 1411 C CA . LYS A 1 185 ? 8.075 -1.709 -42.504 1.00 87.69 185 LYS A CA 1
ATOM 1412 C C . LYS A 1 185 ? 8.910 -2.800 -43.183 1.00 87.69 185 LYS A C 1
ATOM 1414 O O . LYS A 1 185 ? 9.015 -2.781 -44.403 1.00 87.69 185 LYS A O 1
ATOM 1419 N N . ARG A 1 186 ? 9.481 -3.739 -42.412 1.00 81.38 186 ARG A N 1
ATOM 1420 C CA . ARG A 1 186 ? 10.137 -4.975 -42.903 1.00 81.38 186 ARG A CA 1
ATOM 1421 C C . ARG A 1 186 ? 11.226 -4.805 -43.983 1.00 81.38 186 ARG A C 1
ATOM 1423 O O . ARG A 1 186 ? 11.597 -5.774 -44.631 1.00 81.38 186 ARG A O 1
ATOM 1430 N N . ASP A 1 187 ? 11.797 -3.617 -44.146 1.00 82.00 187 ASP A N 1
ATOM 1431 C CA . ASP A 1 187 ? 12.813 -3.293 -45.169 1.00 82.00 187 ASP A CA 1
ATOM 1432 C C . ASP A 1 187 ? 14.166 -4.017 -44.976 1.00 82.00 187 ASP A C 1
ATOM 1434 O O . ASP A 1 187 ? 14.926 -4.177 -45.931 1.00 82.00 187 ASP A O 1
ATOM 1438 N N . TYR A 1 188 ? 14.442 -4.529 -43.776 1.00 75.81 188 TYR A N 1
ATOM 1439 C CA . TYR A 1 188 ? 15.606 -5.373 -43.477 1.00 75.81 188 TYR A CA 1
ATOM 1440 C C . TYR A 1 188 ? 15.525 -6.784 -44.085 1.00 75.81 188 TYR A C 1
ATOM 1442 O O . TYR A 1 188 ? 16.554 -7.436 -44.231 1.00 75.81 188 TYR A O 1
ATOM 1450 N N . LEU A 1 189 ? 14.336 -7.252 -44.490 1.00 72.00 189 LEU A N 1
ATOM 1451 C CA . LEU A 1 189 ? 14.167 -8.539 -45.184 1.00 72.00 189 LEU A CA 1
ATOM 1452 C C . LEU A 1 189 ? 14.691 -8.496 -46.624 1.00 72.00 189 LEU A C 1
ATOM 1454 O O . LEU A 1 189 ? 15.216 -9.485 -47.114 1.00 72.00 189 LEU A O 1
ATOM 1458 N N . SER A 1 190 ? 14.562 -7.351 -47.298 1.00 66.31 190 SER A N 1
ATOM 1459 C CA . SER A 1 190 ? 15.027 -7.155 -48.679 1.00 66.31 190 SER A CA 1
ATOM 1460 C C . SER A 1 190 ? 16.519 -6.833 -48.797 1.00 66.31 190 SER A C 1
ATOM 1462 O O . SER A 1 190 ? 17.064 -6.890 -49.893 1.00 66.31 190 SER A O 1
ATOM 1464 N N . ALA A 1 191 ? 17.167 -6.462 -47.690 1.00 63.25 191 ALA A N 1
ATOM 1465 C CA . ALA A 1 191 ? 18.590 -6.123 -47.651 1.00 63.25 191 ALA A CA 1
ATOM 1466 C C . ALA A 1 191 ? 19.494 -7.342 -47.374 1.00 63.25 191 ALA A C 1
ATOM 1468 O O . ALA A 1 191 ? 20.678 -7.306 -47.694 1.00 63.25 191 ALA A O 1
ATOM 1469 N N . SER A 1 192 ? 18.936 -8.419 -46.812 1.00 59.16 192 SER A N 1
ATOM 1470 C CA . SER A 1 192 ? 19.641 -9.665 -46.489 1.00 59.16 192 SER A CA 1
ATOM 1471 C C . SER A 1 192 ? 19.688 -10.571 -47.725 1.00 59.16 192 SER A C 1
ATOM 1473 O O . SER A 1 192 ? 18.880 -11.480 -47.889 1.00 59.16 192 SER A O 1
ATOM 1475 N N . GLY A 1 193 ? 20.573 -10.233 -48.664 1.00 54.50 193 GLY A N 1
ATOM 1476 C CA . GLY A 1 193 ? 20.766 -10.964 -49.923 1.00 54.50 193 GLY A CA 1
ATOM 1477 C C . GLY A 1 193 ? 22.099 -11.712 -50.033 1.00 54.50 193 GLY A C 1
ATOM 1478 O O . GLY A 1 193 ? 22.385 -12.248 -51.099 1.00 54.50 193 GLY A O 1
ATOM 1479 N N . GLY A 1 194 ? 22.930 -11.711 -48.983 1.00 56.75 194 GLY A N 1
ATOM 1480 C CA . GLY A 1 194 ? 24.219 -12.409 -48.946 1.00 56.75 194 GLY A CA 1
ATOM 1481 C C . GLY A 1 194 ? 24.167 -13.702 -48.126 1.00 56.75 194 GLY A C 1
ATOM 1482 O O . GLY A 1 194 ? 23.476 -13.757 -47.110 1.00 56.75 194 GLY A O 1
ATOM 1483 N N . ASP A 1 195 ? 24.934 -14.715 -48.542 1.00 55.19 195 ASP A N 1
ATOM 1484 C CA . ASP A 1 195 ? 25.016 -16.050 -47.913 1.00 55.19 195 ASP A CA 1
ATOM 1485 C C . ASP A 1 195 ? 25.419 -16.037 -46.416 1.00 55.19 195 ASP A C 1
ATOM 1487 O O . ASP A 1 195 ? 25.203 -17.028 -45.720 1.00 55.19 195 ASP A O 1
ATOM 1491 N N . ASP A 1 196 ? 25.954 -14.925 -45.895 1.00 57.22 196 ASP A N 1
ATOM 1492 C CA . ASP A 1 196 ? 26.478 -14.791 -44.520 1.00 57.22 196 ASP A CA 1
ATOM 1493 C C . ASP A 1 196 ? 25.444 -14.253 -43.495 1.00 57.22 196 ASP A C 1
ATOM 1495 O O . ASP A 1 196 ? 25.658 -14.310 -42.284 1.00 57.22 196 ASP A O 1
ATOM 1499 N N . ASP A 1 197 ? 24.276 -13.778 -43.949 1.00 62.28 197 ASP A N 1
ATOM 1500 C CA . ASP A 1 197 ? 23.298 -13.060 -43.107 1.00 62.28 197 ASP A CA 1
ATOM 1501 C C . ASP A 1 197 ? 22.086 -13.904 -42.673 1.00 62.28 197 ASP A C 1
ATOM 1503 O O . ASP A 1 197 ? 21.132 -13.376 -42.092 1.00 62.28 197 ASP A O 1
ATOM 1507 N N . GLY A 1 198 ? 22.095 -15.219 -42.919 1.00 69.31 198 GLY A N 1
ATOM 1508 C CA . GLY A 1 198 ? 20.916 -16.086 -42.750 1.00 69.31 198 GLY A CA 1
ATOM 1509 C C . GLY A 1 198 ? 20.252 -16.024 -41.363 1.00 69.31 198 GLY A C 1
ATOM 1510 O O . GLY A 1 198 ? 19.038 -16.195 -41.243 1.00 69.31 198 GLY A O 1
ATOM 1511 N N . ASN A 1 199 ? 21.021 -15.704 -40.316 1.00 83.94 199 ASN A N 1
ATOM 1512 C CA . ASN A 1 199 ? 20.527 -15.599 -38.939 1.00 83.94 199 ASN A CA 1
ATOM 1513 C C . ASN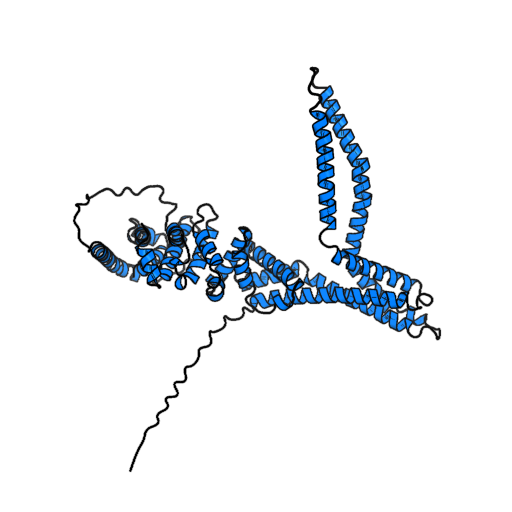 A 1 199 ? 20.226 -14.161 -38.478 1.00 83.94 199 ASN A C 1
ATOM 1515 O O . ASN A 1 199 ? 19.610 -13.985 -37.424 1.00 83.94 199 ASN A O 1
ATOM 1519 N N . LEU A 1 200 ? 20.593 -13.135 -39.256 1.00 85.69 200 LEU A N 1
ATOM 1520 C CA . LEU A 1 200 ? 20.392 -11.728 -38.895 1.00 85.69 200 LEU A CA 1
ATOM 1521 C C . LEU A 1 200 ? 18.910 -11.355 -38.871 1.00 85.69 200 LEU A C 1
ATOM 1523 O O . LEU A 1 200 ? 18.407 -10.795 -37.896 1.00 85.69 200 LEU A O 1
ATOM 1527 N N . VAL A 1 201 ? 18.194 -11.686 -39.944 1.00 87.00 201 VAL A N 1
ATOM 1528 C CA . VAL A 1 201 ? 16.766 -11.381 -40.072 1.00 87.00 201 VAL A CA 1
ATOM 1529 C C . VAL A 1 201 ? 15.953 -12.049 -38.951 1.00 87.00 201 VAL A C 1
ATOM 1531 O O . VAL A 1 201 ? 15.204 -11.338 -38.273 1.00 87.00 201 VAL A O 1
ATOM 1534 N N . PRO A 1 202 ? 16.109 -13.361 -38.668 1.00 88.69 202 PRO A N 1
ATOM 1535 C CA . PRO A 1 202 ? 15.493 -13.983 -37.497 1.00 88.69 202 PRO A CA 1
ATOM 1536 C C . PRO A 1 202 ? 15.863 -13.294 -36.178 1.00 88.69 202 PRO A C 1
ATOM 1538 O O . PRO A 1 202 ? 14.983 -13.055 -35.349 1.00 88.69 202 PRO A O 1
ATOM 1541 N N . ALA A 1 203 ? 17.134 -12.923 -35.985 1.00 90.81 203 ALA A N 1
ATOM 1542 C CA . ALA A 1 203 ? 17.587 -12.266 -34.761 1.00 90.81 203 ALA A CA 1
ATOM 1543 C C . ALA A 1 203 ? 16.921 -10.894 -34.546 1.00 90.81 203 ALA A C 1
ATOM 1545 O O . ALA A 1 203 ? 16.510 -10.589 -33.422 1.00 90.81 203 ALA A O 1
ATOM 1546 N N . LEU A 1 204 ? 16.748 -10.101 -35.610 1.00 91.25 204 LEU A N 1
ATOM 1547 C CA . LEU A 1 204 ? 16.029 -8.822 -35.584 1.00 91.25 204 LEU A CA 1
ATOM 1548 C C . LEU A 1 204 ? 14.540 -8.997 -35.286 1.00 91.25 204 LEU A C 1
ATOM 1550 O O . LEU A 1 204 ? 13.977 -8.252 -34.482 1.00 91.25 204 LEU A O 1
ATOM 1554 N N . VAL A 1 205 ? 13.896 -9.993 -35.898 1.00 91.12 205 VAL A N 1
ATOM 1555 C CA . VAL A 1 205 ? 12.479 -10.291 -35.648 1.00 91.12 205 VAL A CA 1
ATOM 1556 C C . VAL A 1 205 ? 12.266 -10.694 -34.192 1.00 91.12 205 VAL A C 1
ATOM 1558 O O . VAL A 1 205 ? 11.338 -10.182 -33.561 1.00 91.12 205 VAL A O 1
ATOM 1561 N N . ILE A 1 206 ? 13.129 -11.549 -33.634 1.00 93.38 206 ILE A N 1
ATOM 1562 C CA . ILE A 1 206 ? 13.079 -11.933 -32.216 1.00 93.38 206 ILE A CA 1
ATOM 1563 C C . ILE A 1 206 ? 13.268 -10.698 -31.332 1.00 93.38 206 ILE A C 1
ATOM 1565 O O . ILE A 1 206 ? 12.446 -10.464 -30.445 1.00 93.38 206 ILE A O 1
ATOM 1569 N N . PHE A 1 207 ? 14.283 -9.873 -31.610 1.00 94.38 207 PHE A N 1
ATOM 1570 C CA . PHE A 1 207 ? 14.553 -8.653 -30.850 1.00 94.38 207 PHE A CA 1
ATOM 1571 C C . PHE A 1 207 ? 13.336 -7.723 -30.811 1.00 94.38 207 PHE A C 1
ATOM 1573 O O . PHE A 1 207 ? 12.830 -7.392 -29.738 1.00 94.38 207 PHE A O 1
ATOM 1580 N N . TYR A 1 208 ? 12.828 -7.321 -31.979 1.00 94.88 208 TYR A N 1
ATOM 1581 C CA . TYR A 1 208 ? 11.717 -6.377 -32.054 1.00 94.88 208 TYR A CA 1
ATOM 1582 C C . TYR A 1 208 ? 10.420 -6.957 -31.485 1.00 94.88 208 TYR A C 1
ATOM 1584 O O . TYR A 1 208 ? 9.669 -6.230 -30.837 1.00 94.88 208 TYR A O 1
ATOM 1592 N N . SER A 1 209 ? 10.165 -8.256 -31.664 1.00 94.00 209 SER A N 1
ATOM 1593 C CA . SER A 1 209 ? 8.990 -8.918 -31.079 1.00 94.00 209 SER A CA 1
ATOM 1594 C C . SER A 1 209 ? 9.051 -8.928 -29.555 1.00 94.00 209 SER A C 1
ATOM 1596 O O . SER A 1 209 ? 8.045 -8.687 -28.890 1.00 94.00 209 SER A O 1
ATOM 1598 N N . LEU A 1 210 ? 10.235 -9.159 -28.991 1.00 94.50 210 LEU A N 1
ATOM 1599 C CA . LEU A 1 210 ? 10.450 -9.194 -27.554 1.00 94.50 210 LEU A CA 1
ATOM 1600 C C . LEU A 1 210 ? 10.261 -7.807 -26.926 1.00 94.50 210 LEU A C 1
ATOM 1602 O O . LEU A 1 210 ? 9.522 -7.672 -25.948 1.00 94.50 210 LEU A O 1
ATOM 1606 N N . VAL A 1 211 ? 10.840 -6.767 -27.534 1.00 94.69 211 VAL A N 1
ATOM 1607 C CA . VAL A 1 211 ? 10.659 -5.376 -27.085 1.00 94.69 211 VAL A CA 1
ATOM 1608 C C . VAL A 1 211 ? 9.196 -4.938 -27.243 1.00 94.69 211 VAL A C 1
ATOM 1610 O O . VAL A 1 211 ? 8.643 -4.299 -26.349 1.00 94.69 211 VAL A O 1
ATOM 1613 N N . LEU A 1 212 ? 8.527 -5.323 -28.336 1.00 94.44 212 LEU A N 1
ATOM 1614 C CA . LEU A 1 212 ? 7.105 -5.032 -28.533 1.00 94.44 212 LEU A CA 1
ATOM 1615 C C . LEU A 1 212 ? 6.236 -5.723 -27.473 1.00 94.44 212 LEU A C 1
ATOM 1617 O O . LEU A 1 212 ? 5.357 -5.088 -26.894 1.00 94.44 212 LEU A O 1
ATOM 1621 N N . CYS A 1 213 ? 6.499 -6.999 -27.182 1.00 94.25 213 CYS A N 1
ATOM 1622 C CA . CYS A 1 213 ? 5.797 -7.755 -26.146 1.00 94.25 213 CYS A CA 1
ATOM 1623 C C . CYS A 1 213 ? 5.952 -7.093 -24.771 1.00 94.25 213 CYS A C 1
ATOM 1625 O O . CYS A 1 213 ? 4.970 -6.922 -24.044 1.00 94.25 213 CYS A O 1
ATOM 1627 N N . GLN A 1 214 ? 7.169 -6.661 -24.434 1.00 94.00 214 GLN A N 1
ATOM 1628 C CA . GLN A 1 214 ? 7.434 -5.896 -23.218 1.00 94.00 214 GLN A CA 1
ATOM 1629 C C . GLN A 1 214 ? 6.627 -4.592 -23.186 1.00 94.00 214 GLN A C 1
ATOM 1631 O O . GLN A 1 214 ? 5.996 -4.284 -22.174 1.00 94.00 214 GLN A O 1
ATOM 1636 N N . GLY A 1 215 ? 6.625 -3.841 -24.290 1.00 91.44 215 GLY A N 1
ATOM 1637 C CA . GLY A 1 215 ? 5.884 -2.591 -24.436 1.00 91.44 215 GLY A CA 1
ATOM 1638 C C . GLY A 1 215 ? 4.378 -2.762 -24.236 1.00 91.44 215 GLY A C 1
ATOM 1639 O O . GLY A 1 215 ? 3.751 -1.991 -23.508 1.00 91.44 215 GLY A O 1
ATOM 1640 N N . VAL A 1 216 ? 3.798 -3.830 -24.791 1.00 92.19 216 VAL A N 1
ATOM 1641 C CA . VAL A 1 216 ? 2.384 -4.185 -24.592 1.00 92.19 216 VAL A CA 1
ATOM 1642 C C . VAL A 1 216 ? 2.099 -4.508 -23.126 1.00 92.19 216 VAL A C 1
ATOM 1644 O O . VAL A 1 216 ? 1.151 -3.962 -22.562 1.00 92.19 216 VAL A O 1
ATOM 1647 N N . PHE A 1 217 ? 2.920 -5.337 -22.474 1.00 91.94 217 PHE A N 1
ATOM 1648 C CA . PHE A 1 217 ? 2.746 -5.640 -21.048 1.00 91.94 217 PHE A CA 1
ATOM 1649 C C . PHE A 1 217 ? 2.877 -4.392 -20.174 1.00 91.94 217 PHE A C 1
ATOM 1651 O O . PHE A 1 217 ? 2.092 -4.221 -19.240 1.00 91.94 217 PHE A O 1
ATOM 1658 N N . TYR A 1 218 ? 3.797 -3.484 -20.508 1.00 90.00 218 TYR A N 1
ATOM 1659 C CA . TYR A 1 218 ? 3.916 -2.197 -19.831 1.00 90.00 218 TYR A CA 1
ATOM 1660 C C . TYR A 1 218 ? 2.665 -1.338 -20.030 1.00 90.00 218 TYR A C 1
ATOM 1662 O O . TYR A 1 218 ? 2.153 -0.786 -19.061 1.00 90.00 218 TYR A O 1
ATOM 1670 N N . CYS A 1 219 ? 2.122 -1.263 -21.248 1.00 89.12 219 CYS A N 1
ATOM 1671 C CA . CYS A 1 219 ? 0.887 -0.526 -21.517 1.00 89.12 219 CYS A CA 1
ATOM 1672 C C . CYS A 1 219 ? -0.293 -1.096 -20.719 1.00 89.12 219 CYS A C 1
ATOM 1674 O O . CYS A 1 219 ? -1.028 -0.338 -20.089 1.00 89.12 219 CYS A O 1
ATOM 1676 N N . VAL A 1 220 ? -0.450 -2.424 -20.675 1.00 90.00 220 VAL A N 1
ATOM 1677 C CA . VAL A 1 220 ? -1.480 -3.082 -19.853 1.00 90.00 220 VAL A CA 1
ATOM 1678 C C . VAL A 1 220 ? -1.268 -2.766 -18.371 1.00 90.00 220 VAL A C 1
ATOM 1680 O O . VAL A 1 220 ? -2.222 -2.412 -17.677 1.00 90.00 220 VAL A O 1
ATOM 1683 N N . TRP A 1 221 ? -0.027 -2.831 -17.883 1.00 89.69 221 TRP A N 1
ATOM 1684 C CA . TRP A 1 221 ? 0.304 -2.506 -16.497 1.00 89.69 221 TRP A CA 1
ATOM 1685 C C . TRP A 1 221 ? 0.004 -1.046 -16.161 1.00 89.69 221 TRP A C 1
ATOM 1687 O O . TRP A 1 221 ? -0.578 -0.765 -15.112 1.00 89.69 221 TRP A O 1
ATOM 1697 N N . PHE A 1 222 ? 0.361 -0.120 -17.048 1.00 85.44 222 PHE A N 1
ATOM 1698 C CA . PHE A 1 222 ? 0.127 1.310 -16.895 1.00 85.44 222 PHE A CA 1
ATOM 1699 C C . PHE A 1 222 ? -1.372 1.620 -16.864 1.00 85.44 222 PHE A C 1
ATOM 1701 O O . PHE A 1 222 ? -1.841 2.323 -15.969 1.00 85.44 222 PHE A O 1
ATOM 1708 N N . LEU A 1 223 ? -2.143 1.017 -17.775 1.00 85.56 223 LEU A N 1
ATOM 1709 C CA . LEU A 1 223 ? -3.601 1.121 -17.790 1.00 85.56 223 LEU A CA 1
ATOM 1710 C C . LEU A 1 223 ? -4.213 0.575 -16.499 1.00 85.56 223 LEU A C 1
ATOM 1712 O O . LEU A 1 223 ? -5.036 1.260 -15.895 1.00 85.56 223 LEU A O 1
ATOM 1716 N N . CYS A 1 224 ? -3.770 -0.594 -16.024 1.00 82.31 224 CYS A N 1
ATOM 1717 C CA . CYS A 1 224 ? -4.204 -1.151 -14.740 1.00 82.31 224 CYS A CA 1
ATOM 1718 C C . CYS A 1 224 ? -3.866 -0.200 -13.584 1.00 82.31 224 CYS A C 1
ATOM 1720 O O . CYS A 1 224 ? -4.719 0.128 -12.771 1.00 82.31 224 CYS A O 1
ATOM 1722 N N . THR A 1 225 ? -2.651 0.341 -13.555 1.00 79.94 225 THR A N 1
ATOM 1723 C CA . THR A 1 225 ? -2.171 1.249 -12.500 1.00 79.94 225 THR A CA 1
ATOM 1724 C C . THR A 1 225 ? -2.842 2.626 -12.532 1.00 79.94 225 THR A C 1
ATOM 1726 O O . THR A 1 225 ? -2.689 3.398 -11.583 1.00 79.94 225 THR A O 1
ATOM 1729 N N . SER A 1 226 ? -3.606 2.936 -13.583 1.00 77.31 226 SER A N 1
ATOM 1730 C CA . SER A 1 226 ? -4.318 4.203 -13.702 1.00 77.31 226 SER A CA 1
ATOM 1731 C C . SER A 1 226 ? -5.186 4.486 -12.473 1.00 77.31 226 SER A C 1
ATOM 1733 O O . SER A 1 226 ? -5.812 3.594 -11.888 1.00 77.31 226 SER A O 1
ATOM 1735 N N . GLY A 1 227 ? -5.251 5.769 -12.099 1.00 77.38 227 GLY A N 1
ATOM 1736 C CA . GLY A 1 227 ? -6.014 6.217 -10.933 1.00 77.38 227 GLY A CA 1
ATOM 1737 C C . GLY A 1 227 ? -7.461 5.728 -10.958 1.00 77.38 227 GLY A C 1
ATOM 1738 O O . GLY A 1 227 ? -7.975 5.323 -9.927 1.00 77.38 227 GLY A O 1
ATOM 1739 N N . ARG A 1 228 ? -8.079 5.636 -12.143 1.00 80.50 228 ARG A N 1
ATOM 1740 C CA . ARG A 1 228 ? -9.473 5.197 -12.284 1.00 80.50 228 ARG A CA 1
ATOM 1741 C C . ARG A 1 228 ? -9.700 3.728 -11.940 1.00 80.50 228 ARG A C 1
ATOM 1743 O O . ARG A 1 228 ? -10.673 3.422 -11.258 1.00 80.50 228 ARG A O 1
ATOM 1750 N N . ILE A 1 229 ? -8.834 2.819 -12.396 1.00 80.94 229 ILE A N 1
ATOM 1751 C CA . ILE A 1 229 ? -8.984 1.387 -12.083 1.00 80.94 229 ILE A CA 1
ATOM 1752 C C . ILE A 1 229 ? -8.674 1.150 -10.606 1.00 80.94 229 ILE A C 1
ATOM 1754 O O . ILE A 1 229 ? -9.415 0.432 -9.935 1.00 80.94 229 ILE A O 1
ATOM 1758 N N . LYS A 1 230 ? -7.641 1.815 -10.071 1.00 81.44 230 LYS A N 1
ATOM 1759 C CA . LYS A 1 230 ? -7.343 1.793 -8.635 1.00 81.44 230 LYS A CA 1
ATOM 1760 C C . LYS A 1 230 ? -8.537 2.282 -7.807 1.00 81.44 230 LYS A C 1
ATOM 1762 O O . LYS A 1 230 ? -8.944 1.593 -6.877 1.00 81.44 230 LYS A O 1
ATOM 1767 N N . GLU A 1 231 ? -9.106 3.438 -8.143 1.00 84.75 231 GLU A N 1
ATOM 1768 C CA . GLU A 1 231 ? -10.271 3.997 -7.448 1.00 84.75 231 GLU A CA 1
ATOM 1769 C C . GLU A 1 231 ? -11.479 3.071 -7.531 1.00 84.75 231 GLU A C 1
ATOM 1771 O O . GLU A 1 231 ? -12.130 2.828 -6.520 1.00 84.75 231 GLU A O 1
ATOM 1776 N N . TRP A 1 232 ? -11.735 2.477 -8.697 1.00 83.44 232 TRP A N 1
ATOM 1777 C CA . TRP A 1 232 ? -12.818 1.515 -8.856 1.00 83.44 232 TRP A CA 1
ATOM 1778 C C . TRP A 1 232 ? -12.645 0.281 -7.960 1.00 83.44 232 TRP A C 1
ATOM 1780 O O . TRP A 1 232 ? -13.613 -0.145 -7.328 1.00 83.44 232 TRP A O 1
ATOM 1790 N N . GLN A 1 233 ? -11.428 -0.269 -7.855 1.00 83.62 233 GLN A N 1
ATOM 1791 C CA . GLN A 1 233 ? -11.126 -1.397 -6.961 1.00 83.62 233 GLN A CA 1
ATOM 1792 C C . GLN A 1 233 ? -11.321 -1.021 -5.488 1.00 83.62 233 GLN A C 1
ATOM 1794 O O . GLN A 1 233 ? -11.952 -1.762 -4.733 1.00 83.62 233 GLN A O 1
ATOM 1799 N N . VAL A 1 234 ? -10.828 0.155 -5.093 1.00 84.69 234 VAL A N 1
ATOM 1800 C CA . VAL A 1 234 ? -10.981 0.695 -3.737 1.00 84.69 234 VAL A CA 1
ATOM 1801 C C . VAL A 1 234 ? -12.459 0.892 -3.388 1.00 84.69 234 VAL A C 1
ATOM 1803 O O . VAL A 1 234 ? -12.915 0.421 -2.348 1.00 84.69 234 VAL A O 1
ATOM 1806 N N . ASP A 1 235 ? -13.235 1.518 -4.273 1.00 84.12 235 ASP A N 1
ATOM 1807 C CA . ASP A 1 235 ? -14.666 1.758 -4.073 1.00 84.12 235 ASP A CA 1
ATOM 1808 C C . ASP A 1 235 ? -15.486 0.463 -4.107 1.00 84.12 235 ASP A C 1
ATOM 1810 O O . ASP A 1 235 ? -16.510 0.343 -3.431 1.00 84.12 235 ASP A O 1
ATOM 1814 N N . SER A 1 236 ? -15.072 -0.516 -4.915 1.00 82.44 236 SER A N 1
ATOM 1815 C CA . SER A 1 236 ? -15.678 -1.849 -4.950 1.00 82.44 236 SER A CA 1
ATOM 1816 C C . SER A 1 236 ? -15.499 -2.562 -3.610 1.00 82.44 236 SER A C 1
ATOM 1818 O O . SER A 1 236 ? -16.489 -3.019 -3.035 1.00 82.44 236 SER A O 1
ATOM 1820 N N . LEU A 1 237 ? -14.274 -2.587 -3.068 1.00 84.25 237 LEU A N 1
ATOM 1821 C CA . LEU A 1 237 ? -14.007 -3.197 -1.764 1.00 84.25 237 LEU A CA 1
ATOM 1822 C C . LEU A 1 237 ? -14.746 -2.463 -0.645 1.00 84.25 237 LEU A C 1
ATOM 1824 O O . LEU A 1 237 ? -15.396 -3.097 0.179 1.00 84.25 237 LEU A O 1
ATOM 1828 N N . ASN A 1 238 ? -14.720 -1.130 -0.660 1.00 85.56 238 ASN A N 1
ATOM 1829 C CA . ASN A 1 238 ? -15.399 -0.306 0.333 1.00 85.56 238 ASN A CA 1
ATOM 1830 C C . ASN A 1 238 ? -16.915 -0.599 0.391 1.00 85.56 238 ASN A C 1
ATOM 1832 O O . ASN A 1 238 ? -17.482 -0.814 1.465 1.00 85.56 238 ASN A O 1
ATOM 1836 N N . ARG A 1 239 ? -17.568 -0.698 -0.778 1.00 81.25 239 ARG A N 1
ATOM 1837 C CA . ARG A 1 239 ? -18.994 -1.052 -0.878 1.00 81.25 239 ARG A CA 1
ATOM 1838 C C . ARG A 1 239 ? -19.293 -2.462 -0.376 1.00 81.25 239 ARG A C 1
ATOM 1840 O O . ARG A 1 239 ? -20.291 -2.645 0.315 1.00 81.25 239 ARG A O 1
ATOM 1847 N N . ARG A 1 240 ? -18.451 -3.442 -0.713 1.00 78.44 240 ARG A N 1
ATOM 1848 C CA . ARG A 1 240 ? -18.631 -4.847 -0.307 1.00 78.44 240 ARG A CA 1
ATOM 1849 C C . ARG A 1 240 ? -18.438 -5.031 1.199 1.00 78.44 240 ARG A C 1
ATOM 1851 O O . ARG A 1 240 ? -19.333 -5.540 1.863 1.00 78.44 240 ARG A O 1
ATOM 1858 N N . CYS A 1 241 ? -17.373 -4.447 1.746 1.00 75.81 241 CYS A N 1
ATOM 1859 C CA . CYS A 1 241 ? -17.087 -4.435 3.179 1.00 75.81 241 CYS A CA 1
ATOM 1860 C C . CYS A 1 241 ? -17.991 -3.481 3.981 1.00 75.81 241 CYS A C 1
ATOM 1862 O O . CYS A 1 241 ? -17.781 -3.332 5.185 1.00 75.81 241 CYS A O 1
ATOM 1864 N N . LYS A 1 242 ? -18.969 -2.816 3.344 1.00 80.44 242 LYS A N 1
ATOM 1865 C CA . LYS A 1 242 ? -19.906 -1.858 3.954 1.00 80.44 242 LYS A CA 1
ATOM 1866 C C . LYS A 1 242 ? -19.220 -0.801 4.833 1.00 80.44 242 LYS A C 1
ATOM 1868 O O . LYS A 1 242 ? -19.749 -0.455 5.892 1.00 80.44 242 LYS A O 1
ATOM 1873 N N . LEU A 1 243 ? -18.057 -0.273 4.433 1.00 81.50 243 LEU A N 1
ATOM 1874 C CA . LEU A 1 243 ? -17.431 0.800 5.215 1.00 81.50 243 LEU A CA 1
ATOM 1875 C C . LEU A 1 243 ? -18.230 2.091 4.960 1.00 81.50 243 LEU A C 1
ATOM 1877 O O . LEU A 1 243 ? -18.177 2.708 3.899 1.00 81.50 243 LEU A O 1
ATOM 1881 N N . THR A 1 244 ? -19.065 2.449 5.936 1.00 65.31 244 THR A N 1
ATOM 1882 C CA . THR A 1 244 ? -20.188 3.394 5.794 1.00 65.31 244 THR A CA 1
ATOM 1883 C C . THR A 1 244 ? -19.804 4.833 5.461 1.00 65.31 244 THR A C 1
ATOM 1885 O O . THR A 1 244 ? -20.654 5.590 5.000 1.00 65.31 244 THR A O 1
ATOM 1888 N N . ASP A 1 245 ? -18.553 5.236 5.672 1.00 77.69 245 ASP A N 1
ATOM 1889 C CA . ASP A 1 245 ? -18.095 6.591 5.366 1.00 77.69 245 ASP A CA 1
ATOM 1890 C C . ASP A 1 245 ? -17.020 6.559 4.278 1.00 77.69 245 ASP A C 1
ATOM 1892 O O . ASP A 1 245 ? -15.990 5.882 4.360 1.00 77.69 245 ASP A O 1
ATOM 1896 N N . LYS A 1 246 ? -17.322 7.300 3.208 1.00 73.69 246 LYS A N 1
ATOM 1897 C CA . LYS A 1 246 ? -16.547 7.319 1.969 1.00 73.69 246 LYS A CA 1
ATOM 1898 C C . LYS A 1 246 ? -15.149 7.903 2.164 1.00 73.69 246 LYS A C 1
ATOM 1900 O O . LYS A 1 246 ? -14.231 7.454 1.487 1.00 73.69 246 LYS A O 1
ATOM 1905 N N . LEU A 1 247 ? -14.973 8.873 3.063 1.00 78.31 247 LEU A N 1
ATOM 1906 C CA . LEU A 1 247 ? -13.703 9.578 3.248 1.00 78.31 247 LEU A CA 1
ATOM 1907 C C . LEU A 1 247 ? -12.690 8.686 3.962 1.00 78.31 247 LEU A C 1
ATOM 1909 O O . LEU A 1 247 ? -11.586 8.480 3.453 1.00 78.31 247 LEU A O 1
ATOM 1913 N N . TRP A 1 248 ? -13.054 8.112 5.115 1.00 82.88 248 TRP A N 1
ATOM 1914 C CA . TRP A 1 248 ? -12.117 7.230 5.816 1.00 82.88 248 TRP A CA 1
ATOM 1915 C C . TRP A 1 248 ? -12.058 5.826 5.220 1.00 82.88 248 TRP A C 1
ATOM 1917 O O . TRP A 1 248 ? -10.986 5.218 5.254 1.00 82.88 248 TRP A O 1
ATOM 1927 N N . GLY A 1 249 ? -13.164 5.316 4.666 1.00 83.56 249 GLY A N 1
ATOM 1928 C CA . GLY A 1 249 ? -13.209 4.004 4.020 1.00 83.56 249 GLY A CA 1
ATOM 1929 C C . GLY A 1 249 ? -12.277 3.945 2.811 1.00 83.56 249 GLY A C 1
ATOM 1930 O O . GLY A 1 249 ? -11.473 3.015 2.703 1.00 83.56 249 GLY A O 1
ATOM 1931 N N . LYS A 1 250 ? -12.291 4.992 1.965 1.00 84.62 250 LYS A N 1
ATOM 1932 C CA . LYS A 1 250 ? -11.354 5.142 0.838 1.00 84.62 250 LYS A CA 1
ATOM 1933 C C . LYS A 1 250 ? -9.910 5.214 1.332 1.00 84.62 250 LYS A C 1
ATOM 1935 O O . LYS A 1 250 ? -9.097 4.394 0.920 1.00 84.62 250 LYS A O 1
ATOM 1940 N N . ALA A 1 251 ? -9.607 6.112 2.273 1.00 84.38 251 ALA A N 1
ATOM 1941 C CA . ALA A 1 251 ? -8.247 6.279 2.795 1.00 84.38 251 ALA A CA 1
ATOM 1942 C C . ALA A 1 251 ? -7.678 4.990 3.424 1.00 84.38 251 ALA A C 1
ATOM 1944 O O . ALA A 1 251 ? -6.523 4.637 3.192 1.00 84.38 251 ALA A O 1
ATOM 1945 N N . SER A 1 252 ? -8.491 4.255 4.188 1.00 84.62 252 SER A N 1
ATOM 1946 C CA . SER A 1 252 ? -8.057 3.014 4.851 1.00 84.62 252 SER A CA 1
ATOM 1947 C C . SER A 1 252 ? -7.838 1.882 3.845 1.00 84.62 252 SER A C 1
ATOM 1949 O O . SER A 1 252 ? -6.878 1.123 3.962 1.00 84.62 252 SER A O 1
ATOM 1951 N N . THR A 1 253 ? -8.687 1.804 2.820 1.00 87.00 253 THR A N 1
ATOM 1952 C CA . THR A 1 253 ? -8.556 0.823 1.737 1.00 87.00 253 THR A CA 1
ATOM 1953 C C . THR A 1 253 ? -7.369 1.137 0.824 1.00 87.00 253 THR A C 1
ATOM 1955 O O . THR A 1 253 ? -6.665 0.228 0.397 1.00 87.00 253 THR A O 1
ATOM 1958 N N . GLU A 1 254 ? -7.081 2.413 0.556 1.00 86.94 254 GLU A N 1
ATOM 1959 C CA . GLU A 1 254 ? -5.879 2.828 -0.178 1.00 86.94 254 GLU A CA 1
ATOM 1960 C C . GLU A 1 254 ? -4.591 2.522 0.594 1.00 86.94 254 GLU A C 1
ATOM 1962 O O . GLU A 1 254 ? -3.594 2.105 -0.008 1.00 86.94 254 GLU A O 1
ATOM 1967 N N . ALA A 1 255 ? -4.611 2.691 1.919 1.00 86.62 255 ALA A N 1
ATOM 1968 C CA . ALA A 1 255 ? -3.509 2.293 2.788 1.00 86.62 255 ALA A CA 1
ATOM 1969 C C . ALA A 1 255 ? -3.308 0.769 2.759 1.00 86.62 255 ALA A C 1
ATOM 1971 O O . ALA A 1 255 ? -2.191 0.308 2.526 1.00 86.62 255 ALA A O 1
ATOM 1972 N N . TYR A 1 256 ? -4.394 -0.006 2.871 1.00 88.00 256 TYR A N 1
ATOM 1973 C CA . TYR A 1 256 ? -4.363 -1.463 2.724 1.00 88.00 256 TYR A CA 1
ATOM 1974 C C . TYR A 1 256 ? -3.826 -1.905 1.357 1.00 88.00 256 TYR A C 1
ATOM 1976 O O . TYR A 1 256 ? -2.967 -2.782 1.282 1.00 88.00 256 TYR A O 1
ATOM 1984 N N . PHE A 1 257 ? -4.282 -1.274 0.273 1.00 87.06 257 PHE A N 1
ATOM 1985 C CA . PHE A 1 257 ? -3.801 -1.539 -1.081 1.00 87.06 257 PHE A CA 1
ATOM 1986 C C . PHE A 1 257 ? -2.289 -1.312 -1.191 1.00 87.06 257 PHE A C 1
ATOM 1988 O O . PHE A 1 257 ? -1.570 -2.130 -1.764 1.00 87.06 257 PHE A O 1
ATOM 1995 N N . SER A 1 258 ? -1.799 -0.214 -0.614 1.00 84.94 258 SER A N 1
ATOM 1996 C CA . SER A 1 258 ? -0.381 0.149 -0.647 1.00 84.94 258 SER A CA 1
ATOM 1997 C C . SER A 1 258 ? 0.479 -0.821 0.171 1.00 84.94 258 SER A C 1
ATOM 1999 O O . SER A 1 258 ? 1.522 -1.263 -0.312 1.00 84.94 258 SER A O 1
ATOM 2001 N N . ASP A 1 259 ? 0.023 -1.209 1.366 1.00 86.12 259 ASP A N 1
ATOM 2002 C CA . ASP A 1 259 ? 0.680 -2.221 2.206 1.00 86.12 259 ASP A CA 1
ATOM 2003 C C . ASP A 1 259 ? 0.709 -3.594 1.520 1.00 86.12 259 ASP A C 1
ATOM 2005 O O . ASP A 1 259 ? 1.762 -4.225 1.415 1.00 86.12 259 ASP A O 1
ATOM 2009 N N . THR A 1 260 ? -0.425 -4.021 0.962 1.00 87.38 260 THR A N 1
ATOM 2010 C CA . THR A 1 260 ? -0.551 -5.296 0.246 1.00 87.38 260 THR A CA 1
ATOM 2011 C C . THR A 1 260 ? 0.359 -5.333 -0.976 1.00 87.38 260 THR A C 1
ATOM 2013 O O . THR A 1 260 ? 1.047 -6.329 -1.197 1.00 87.38 260 THR A O 1
ATOM 2016 N N . LYS A 1 261 ? 0.436 -4.237 -1.741 1.00 84.75 261 LYS A N 1
ATOM 2017 C CA . LYS A 1 261 ? 1.358 -4.116 -2.877 1.00 84.75 261 LYS A CA 1
ATOM 2018 C C . LYS A 1 261 ? 2.816 -4.210 -2.431 1.00 84.75 261 LYS A C 1
ATOM 2020 O O . LYS A 1 261 ? 3.592 -4.930 -3.053 1.00 84.75 261 LYS A O 1
ATOM 2025 N N . ALA A 1 262 ? 3.189 -3.544 -1.338 1.00 84.88 262 ALA A N 1
ATOM 2026 C CA . ALA A 1 262 ? 4.547 -3.606 -0.801 1.00 84.88 262 ALA A CA 1
ATOM 2027 C C . ALA A 1 262 ? 4.922 -5.012 -0.295 1.00 84.88 262 ALA A C 1
ATOM 2029 O O . ALA A 1 262 ? 6.039 -5.474 -0.538 1.00 84.88 262 ALA A O 1
ATOM 2030 N N . LYS A 1 263 ? 3.998 -5.709 0.378 1.00 85.81 263 LYS A N 1
ATOM 2031 C CA . LYS A 1 263 ? 4.183 -7.097 0.834 1.00 85.81 263 LYS A CA 1
ATOM 2032 C C . LYS A 1 263 ? 4.288 -8.066 -0.343 1.00 85.81 263 LYS A C 1
ATOM 2034 O O . LYS A 1 263 ? 5.245 -8.831 -0.398 1.00 85.81 263 LYS A O 1
ATOM 2039 N N . CYS A 1 264 ? 3.387 -7.959 -1.321 1.00 87.12 264 CYS A N 1
ATOM 2040 C CA . CYS A 1 264 ? 3.404 -8.763 -2.546 1.00 87.12 264 CYS A CA 1
ATOM 2041 C C . CYS A 1 264 ? 4.696 -8.578 -3.349 1.00 87.12 264 CYS A C 1
ATOM 2043 O O . CYS A 1 264 ? 5.259 -9.543 -3.865 1.00 87.12 264 CYS A O 1
ATOM 2045 N N . TRP A 1 265 ? 5.202 -7.343 -3.424 1.00 81.81 265 TRP A N 1
ATOM 2046 C CA . TRP A 1 265 ? 6.457 -7.062 -4.113 1.00 81.81 265 TRP A CA 1
ATOM 2047 C C . TRP A 1 265 ? 7.638 -7.820 -3.503 1.00 81.81 265 TRP A C 1
ATOM 2049 O O . TRP A 1 265 ? 8.485 -8.316 -4.246 1.00 81.81 265 TRP A O 1
ATOM 2059 N N . LYS A 1 266 ? 7.681 -7.943 -2.169 1.00 85.25 266 LYS A N 1
ATOM 2060 C CA . LYS A 1 266 ? 8.708 -8.713 -1.452 1.00 85.25 266 LYS A CA 1
ATOM 2061 C C . LYS A 1 266 ? 8.484 -10.217 -1.593 1.00 85.25 266 LYS A C 1
ATOM 2063 O O . LYS A 1 266 ? 9.401 -10.933 -1.979 1.00 85.25 266 LYS A O 1
ATOM 2068 N N . ASP A 1 267 ? 7.268 -10.673 -1.315 1.00 85.12 267 ASP A N 1
ATOM 2069 C CA . ASP A 1 267 ? 6.871 -12.075 -1.393 1.00 85.12 267 ASP A CA 1
ATOM 2070 C C . ASP A 1 267 ? 5.466 -12.198 -2.014 1.00 85.12 267 ASP A C 1
ATOM 2072 O O . ASP A 1 267 ? 4.469 -11.917 -1.341 1.00 85.12 267 ASP A O 1
ATOM 2076 N N . PRO A 1 268 ? 5.346 -12.637 -3.282 1.00 81.69 268 PRO A N 1
ATOM 2077 C CA . PRO A 1 268 ? 4.051 -12.824 -3.934 1.00 81.69 268 PRO A CA 1
ATOM 2078 C C . PRO A 1 268 ? 3.170 -13.875 -3.250 1.00 81.69 268 PRO A C 1
ATOM 2080 O O . PRO A 1 268 ? 1.945 -13.753 -3.280 1.00 81.69 268 PRO A O 1
ATOM 2083 N N . GLY A 1 269 ? 3.769 -14.881 -2.600 1.00 78.31 269 GLY A N 1
ATOM 2084 C CA . GLY A 1 269 ? 3.030 -15.917 -1.874 1.00 78.31 269 GLY A CA 1
ATOM 2085 C C . GLY A 1 269 ? 2.297 -15.362 -0.653 1.00 78.31 269 GLY A C 1
ATOM 2086 O O . GLY A 1 269 ? 1.224 -15.851 -0.290 1.00 78.31 269 GLY A O 1
ATOM 2087 N N . SER A 1 270 ? 2.809 -14.267 -0.081 1.00 79.19 270 SER A N 1
ATOM 2088 C CA . SER A 1 270 ? 2.268 -13.633 1.123 1.00 79.19 270 SER A CA 1
ATOM 2089 C C . SER A 1 270 ? 0.850 -13.082 0.973 1.00 79.19 270 SER A C 1
ATOM 2091 O O . SER A 1 270 ? 0.215 -12.798 1.987 1.00 79.19 270 SER A O 1
ATOM 2093 N N . ILE A 1 271 ? 0.305 -12.948 -0.247 1.00 77.00 271 ILE A N 1
ATOM 2094 C CA . ILE A 1 271 ? -1.021 -12.352 -0.505 1.00 77.00 271 ILE A CA 1
ATOM 2095 C C . ILE A 1 271 ? -2.097 -13.339 -0.997 1.00 77.00 271 ILE A C 1
ATOM 2097 O O . ILE A 1 271 ? -3.248 -12.940 -1.152 1.00 77.00 271 ILE A O 1
ATOM 2101 N N . ASN A 1 272 ? -1.788 -14.637 -1.104 1.00 68.88 272 ASN A N 1
ATOM 2102 C CA . ASN A 1 272 ? -2.790 -15.670 -1.410 1.00 68.88 272 ASN A CA 1
ATOM 2103 C C . ASN A 1 272 ? -3.697 -15.983 -0.204 1.00 68.88 272 ASN A C 1
ATOM 2105 O O . ASN A 1 272 ? -3.205 -16.157 0.911 1.00 68.88 272 ASN A O 1
ATOM 2109 N N . GLY A 1 273 ? -5.015 -16.051 -0.425 1.00 62.09 273 GLY A N 1
ATOM 2110 C CA . GLY A 1 273 ? -6.035 -16.330 0.601 1.00 62.09 273 GLY A CA 1
ATOM 2111 C C . GLY A 1 273 ? -6.897 -15.114 0.977 1.00 62.09 273 GLY A C 1
ATOM 2112 O O . GLY A 1 273 ? -6.471 -13.967 0.834 1.00 62.09 273 GLY A O 1
ATOM 2113 N N . GLY A 1 274 ? -8.130 -15.361 1.432 1.00 64.50 274 GLY A N 1
ATOM 2114 C CA . GLY A 1 274 ? -9.047 -14.315 1.915 1.00 64.50 274 GLY A CA 1
ATOM 2115 C C . GLY A 1 274 ? -8.826 -13.952 3.388 1.00 64.50 274 GLY A C 1
ATOM 2116 O O . GLY A 1 274 ? -8.055 -14.601 4.086 1.00 64.50 274 GLY A O 1
ATOM 2117 N N . GLY A 1 275 ? -9.486 -12.888 3.860 1.00 69.25 275 GLY A N 1
ATOM 2118 C CA . GLY A 1 275 ? -9.384 -12.415 5.251 1.00 69.25 275 GLY A CA 1
ATOM 2119 C C . GLY A 1 275 ? -8.163 -11.536 5.552 1.00 69.25 275 GLY A C 1
ATOM 2120 O O . GLY A 1 275 ? -7.923 -11.176 6.707 1.00 69.25 275 GLY A O 1
ATOM 2121 N N . LYS A 1 276 ? -7.391 -11.149 4.528 1.00 81.94 276 LYS A N 1
ATOM 2122 C CA . LYS A 1 276 ? -6.183 -10.329 4.703 1.00 81.94 276 LYS A CA 1
ATOM 2123 C C . LYS A 1 276 ? -6.475 -8.895 5.110 1.00 81.94 276 LYS A C 1
ATOM 2125 O O . LYS A 1 276 ? -5.624 -8.305 5.768 1.00 81.94 276 LYS A O 1
ATOM 2130 N N . LEU A 1 277 ? -7.652 -8.350 4.793 1.00 84.50 277 LEU A N 1
ATOM 2131 C CA . LEU A 1 277 ? -8.032 -7.024 5.275 1.00 84.50 277 LEU A CA 1
ATOM 2132 C C . LEU A 1 277 ? -8.242 -7.029 6.792 1.00 84.50 277 LEU A C 1
ATOM 2134 O O . LEU A 1 277 ? -7.839 -6.083 7.463 1.00 84.50 277 LEU A O 1
ATOM 2138 N N . ILE A 1 278 ? -8.807 -8.107 7.352 1.00 84.19 278 ILE A N 1
ATOM 2139 C CA . ILE A 1 278 ? -8.958 -8.247 8.808 1.00 84.19 278 ILE A CA 1
ATOM 2140 C C . ILE A 1 278 ? -7.583 -8.397 9.459 1.00 84.19 278 ILE A C 1
ATOM 2142 O O . ILE A 1 278 ? -7.287 -7.681 10.409 1.00 84.19 278 ILE A O 1
ATOM 2146 N N . HIS A 1 279 ? -6.715 -9.265 8.926 1.00 84.94 279 HIS A N 1
ATOM 2147 C CA . HIS A 1 279 ? -5.341 -9.400 9.425 1.00 84.94 279 HIS A CA 1
ATOM 2148 C C . HIS A 1 279 ? -4.578 -8.073 9.372 1.00 84.94 279 HIS A C 1
ATOM 2150 O O . HIS A 1 279 ? -3.969 -7.678 10.362 1.00 84.94 279 HIS A O 1
ATOM 2156 N N . TYR A 1 280 ? -4.687 -7.342 8.262 1.00 86.75 280 TYR A N 1
ATOM 2157 C CA . TYR A 1 280 ? -4.141 -5.997 8.136 1.00 86.75 280 TYR A CA 1
ATOM 2158 C C . TYR A 1 280 ? -4.695 -5.058 9.212 1.00 86.75 280 TYR A C 1
ATOM 2160 O O . TYR A 1 280 ? -3.924 -4.376 9.878 1.00 86.75 280 TYR A O 1
ATOM 2168 N N . ALA A 1 281 ? -6.009 -5.044 9.436 1.00 86.88 281 ALA A N 1
ATOM 2169 C CA . ALA A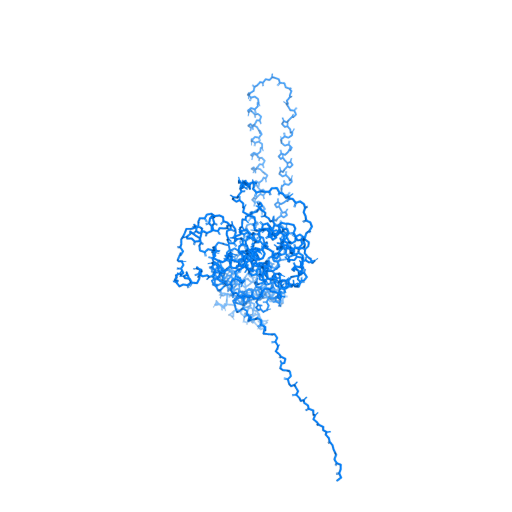 1 281 ? -6.626 -4.197 10.451 1.00 86.88 281 ALA A CA 1
ATOM 2170 C C . ALA A 1 281 ? -6.154 -4.547 11.875 1.00 86.88 281 ALA A C 1
ATOM 2172 O O . ALA A 1 281 ? -5.873 -3.653 12.675 1.00 86.88 281 ALA A O 1
ATOM 2173 N N . VAL A 1 282 ? -5.995 -5.841 12.170 1.00 85.81 282 VAL A N 1
ATOM 2174 C CA . VAL A 1 282 ? -5.427 -6.351 13.427 1.00 85.81 282 VAL A CA 1
ATOM 2175 C C . VAL A 1 282 ? -3.951 -5.967 13.577 1.00 85.81 282 VAL A C 1
ATOM 2177 O O . VAL A 1 282 ? -3.492 -5.716 14.692 1.00 85.81 282 VAL A O 1
ATOM 2180 N N . ASP A 1 283 ? -3.178 -5.909 12.496 1.00 85.75 283 ASP A N 1
ATOM 2181 C CA . ASP A 1 283 ? -1.783 -5.452 12.523 1.00 85.75 283 ASP A CA 1
ATOM 2182 C C . ASP A 1 283 ? -1.678 -3.938 12.721 1.00 85.75 283 ASP A C 1
ATOM 2184 O O . ASP A 1 283 ? -0.896 -3.486 13.557 1.00 85.75 283 ASP A O 1
ATOM 2188 N N . GLN A 1 284 ? -2.536 -3.162 12.055 1.00 84.56 284 GLN A N 1
ATOM 2189 C CA . GLN A 1 284 ? -2.620 -1.707 12.209 1.00 84.56 284 GLN A CA 1
ATOM 2190 C C . GLN A 1 284 ? -2.999 -1.284 13.631 1.00 84.56 284 GLN A C 1
ATOM 2192 O O . GLN A 1 284 ? -2.484 -0.296 14.153 1.00 84.56 284 GLN A O 1
ATOM 2197 N N . LEU A 1 285 ? -3.833 -2.072 14.309 1.00 81.81 285 LEU A N 1
ATOM 2198 C CA . LEU A 1 285 ? -4.149 -1.883 15.725 1.00 81.81 285 LEU A CA 1
ATOM 2199 C C . LEU A 1 285 ? -2.884 -1.918 16.613 1.00 81.81 285 LEU A C 1
ATOM 2201 O O . LEU A 1 285 ? -2.803 -1.239 17.638 1.00 81.81 285 LEU A O 1
ATOM 2205 N N . GLY A 1 286 ? -1.857 -2.671 16.206 1.00 72.56 286 GLY A N 1
ATOM 2206 C CA . GLY A 1 286 ? -0.562 -2.755 16.882 1.00 72.56 286 GLY A CA 1
ATOM 2207 C C . GLY A 1 286 ? 0.342 -1.532 16.686 1.00 72.56 286 GLY A C 1
ATOM 2208 O O . GLY A 1 286 ? 1.197 -1.294 17.535 1.00 72.56 286 GLY A O 1
ATOM 2209 N N . ALA A 1 287 ? 0.118 -0.710 15.658 1.00 76.44 287 ALA A N 1
ATOM 2210 C CA . ALA A 1 287 ? 1.020 0.375 15.268 1.00 76.44 287 ALA A CA 1
ATOM 2211 C C . ALA A 1 287 ? 1.152 1.489 16.325 1.00 76.44 287 ALA A C 1
ATOM 2213 O O . ALA A 1 287 ? 0.176 1.878 16.968 1.00 76.44 287 ALA A O 1
ATOM 2214 N N . GLU A 1 288 ? 2.355 2.043 16.494 1.00 67.62 288 GLU A N 1
ATOM 2215 C CA . GLU A 1 288 ? 2.616 3.160 17.422 1.00 67.62 288 GLU A CA 1
ATOM 2216 C C . GLU A 1 288 ? 1.878 4.446 17.010 1.00 67.62 288 GLU A C 1
ATOM 2218 O O . GLU A 1 288 ? 1.506 5.268 17.848 1.00 67.62 288 GLU A O 1
ATOM 2223 N N . SER A 1 289 ? 1.612 4.595 15.710 1.00 69.50 289 SER A N 1
ATOM 2224 C CA . SER A 1 289 ? 0.894 5.728 15.136 1.00 69.50 289 SER A CA 1
ATOM 2225 C C . SER A 1 289 ? -0.606 5.654 15.426 1.00 69.50 289 SER A C 1
ATOM 2227 O O . SER A 1 289 ? -1.305 4.703 15.068 1.00 69.50 289 SER A O 1
ATOM 2229 N N . TRP A 1 290 ? -1.143 6.723 16.020 1.00 62.59 290 TRP A N 1
ATOM 2230 C CA . TRP A 1 290 ? -2.570 6.830 16.331 1.00 62.59 290 TRP A CA 1
ATOM 2231 C C . TRP A 1 290 ? -3.463 6.773 15.078 1.00 62.59 290 TRP A C 1
ATOM 2233 O O . TRP A 1 290 ? -4.589 6.281 15.153 1.00 62.59 290 TRP A O 1
ATOM 2243 N N . ARG A 1 291 ? -2.988 7.282 13.928 1.00 61.22 291 ARG A N 1
ATOM 2244 C CA . ARG A 1 291 ? -3.763 7.323 12.668 1.00 61.22 291 ARG A CA 1
ATOM 2245 C C . ARG A 1 291 ? -3.968 5.928 12.104 1.00 61.22 291 ARG A C 1
ATOM 2247 O O . ARG A 1 291 ? -5.077 5.571 11.716 1.00 61.22 291 ARG A O 1
ATOM 2254 N N . GLU A 1 292 ? -2.889 5.163 12.099 1.00 65.38 292 GLU A N 1
ATOM 2255 C CA . GLU A 1 292 ? -2.841 3.767 11.680 1.00 65.38 292 GLU A CA 1
ATOM 2256 C C . GLU A 1 292 ? -3.741 2.914 12.576 1.00 65.38 292 GLU A C 1
ATOM 2258 O O . GLU A 1 292 ? -4.673 2.273 12.083 1.00 65.38 292 GLU A O 1
ATOM 2263 N N . ASN A 1 293 ? -3.601 3.067 13.895 1.00 76.44 293 ASN A N 1
ATOM 2264 C CA . ASN A 1 293 ? -4.455 2.416 14.887 1.00 76.44 293 ASN A CA 1
ATOM 2265 C C . ASN A 1 293 ? -5.956 2.732 14.679 1.00 76.44 293 ASN A C 1
ATOM 2267 O O . ASN A 1 293 ? -6.790 1.827 14.649 1.00 76.44 293 ASN A O 1
ATOM 2271 N N . ARG A 1 294 ? -6.315 4.003 14.429 1.00 81.00 294 ARG A N 1
ATOM 2272 C CA . ARG A 1 294 ? -7.708 4.409 14.149 1.00 81.00 294 ARG A CA 1
ATOM 2273 C C . ARG A 1 294 ? -8.267 3.753 12.884 1.00 81.00 294 ARG A C 1
ATOM 2275 O O . ARG A 1 294 ? -9.433 3.370 12.874 1.00 81.00 294 ARG A O 1
ATOM 2282 N N . SER A 1 295 ? -7.471 3.633 11.821 1.00 81.44 295 SER A N 1
ATOM 2283 C CA . SER A 1 295 ? -7.914 2.985 10.577 1.00 81.44 295 SER A CA 1
ATOM 2284 C C . SER A 1 295 ? -8.177 1.487 10.772 1.00 81.44 295 SER A C 1
ATOM 2286 O O . SER A 1 295 ? -9.220 0.993 10.344 1.00 81.44 295 SER A O 1
ATOM 2288 N N . GLY A 1 296 ? -7.300 0.793 11.509 1.00 85.38 296 GLY A N 1
ATOM 2289 C CA . GLY A 1 296 ? -7.486 -0.611 11.875 1.00 85.38 296 GLY A CA 1
ATOM 2290 C C . GLY A 1 296 ? -8.731 -0.822 12.736 1.00 85.38 296 GLY A C 1
ATOM 2291 O O . GLY A 1 296 ? -9.562 -1.670 12.416 1.00 85.38 296 GLY A O 1
ATOM 2292 N N . ALA A 1 297 ? -8.925 0.009 13.766 1.00 85.31 297 ALA A N 1
ATOM 2293 C CA . ALA A 1 297 ? -10.103 -0.056 14.631 1.00 85.31 297 ALA A CA 1
ATOM 2294 C C . ALA A 1 297 ? -11.417 0.135 13.852 1.00 85.31 297 ALA A C 1
ATOM 2296 O O . ALA A 1 297 ? -12.369 -0.608 14.062 1.00 85.31 297 ALA A O 1
ATOM 2297 N N . ARG A 1 298 ? -11.472 1.073 12.901 1.00 86.75 298 ARG A N 1
ATOM 2298 C CA . ARG A 1 298 ? -12.669 1.289 12.067 1.00 86.75 298 ARG A CA 1
ATOM 2299 C C . ARG A 1 298 ? -13.010 0.100 11.174 1.00 86.75 298 ARG A C 1
ATOM 2301 O O . ARG A 1 298 ? -14.182 -0.235 11.027 1.00 86.75 298 ARG A O 1
ATOM 2308 N N . ILE A 1 299 ? -12.000 -0.535 10.578 1.00 86.75 299 ILE A N 1
ATOM 2309 C CA . ILE A 1 299 ? -12.201 -1.732 9.753 1.00 86.75 299 ILE A CA 1
ATOM 2310 C C . ILE A 1 299 ? -12.710 -2.890 10.624 1.00 86.75 299 ILE A C 1
ATOM 2312 O O . ILE A 1 299 ? -13.676 -3.555 10.256 1.00 86.75 299 ILE A O 1
ATOM 2316 N N . LEU A 1 300 ? -12.101 -3.107 11.795 1.00 87.50 300 LEU A N 1
ATOM 2317 C CA . LEU A 1 300 ? -12.524 -4.153 12.732 1.00 87.50 300 LEU A CA 1
ATOM 2318 C C . LEU A 1 300 ? -13.949 -3.936 13.231 1.00 87.50 300 LEU A C 1
ATOM 2320 O O . LEU A 1 300 ? -14.735 -4.874 13.242 1.00 87.50 300 LEU A O 1
ATOM 2324 N N . ASP A 1 301 ? -14.300 -2.706 13.581 1.00 85.06 301 ASP A N 1
ATOM 2325 C CA . ASP A 1 301 ? -15.649 -2.351 14.003 1.00 85.06 301 ASP A CA 1
ATOM 2326 C C . ASP A 1 301 ? -16.699 -2.559 12.896 1.00 85.06 301 ASP A C 1
ATOM 2328 O O . ASP A 1 301 ? -17.773 -3.114 13.138 1.00 85.06 301 ASP A O 1
ATOM 2332 N N . ALA A 1 302 ? -16.385 -2.182 11.652 1.00 83.94 302 ALA A N 1
ATOM 2333 C CA . ALA A 1 302 ? -17.268 -2.446 10.517 1.00 83.94 302 ALA A CA 1
ATOM 2334 C C . ALA A 1 302 ? -17.516 -3.951 10.329 1.00 83.94 302 ALA A C 1
ATOM 2336 O O . ALA A 1 302 ? -18.621 -4.363 9.971 1.00 83.94 302 ALA A O 1
ATOM 2337 N N . PHE A 1 303 ? -16.506 -4.775 10.606 1.00 83.06 303 PHE A N 1
ATOM 233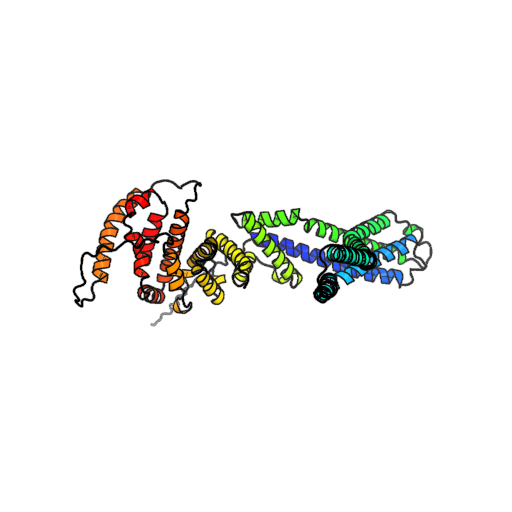8 C CA . PHE A 1 303 ? -16.605 -6.227 10.556 1.00 83.06 303 PHE A CA 1
ATOM 2339 C C . PHE A 1 303 ? -17.325 -6.845 11.761 1.00 83.06 303 PHE A C 1
ATOM 2341 O O . PHE A 1 303 ? -18.105 -7.777 11.562 1.00 83.06 303 PHE A O 1
ATOM 2348 N N . ALA A 1 304 ? -17.140 -6.295 12.960 1.00 81.94 304 ALA A N 1
ATOM 2349 C CA . ALA A 1 304 ? -17.907 -6.631 14.159 1.00 81.94 304 ALA A CA 1
ATOM 2350 C C . ALA A 1 304 ? -19.413 -6.413 13.931 1.00 81.94 304 ALA A C 1
ATOM 2352 O O . ALA A 1 304 ? -20.221 -7.317 14.133 1.00 81.94 304 ALA A O 1
ATOM 2353 N N . ARG A 1 305 ? -19.799 -5.263 13.356 1.00 80.44 305 ARG A N 1
ATOM 2354 C CA . ARG A 1 305 ? -21.196 -4.960 12.973 1.00 80.44 305 ARG A CA 1
ATOM 2355 C C . ARG A 1 305 ? -21.794 -5.935 11.956 1.00 80.44 305 ARG A C 1
ATOM 2357 O O . ARG A 1 305 ? -23.011 -6.047 11.859 1.00 80.44 305 ARG A O 1
ATOM 2364 N N . GLN A 1 306 ? -20.956 -6.624 11.185 1.00 77.56 306 GLN A N 1
ATOM 2365 C CA . GLN A 1 306 ? -21.379 -7.656 10.233 1.00 77.56 306 GLN A CA 1
ATOM 2366 C C . GLN A 1 306 ? -21.472 -9.051 10.869 1.00 77.56 306 GLN A C 1
ATOM 2368 O O . GLN A 1 306 ? -21.775 -10.012 10.166 1.00 77.56 306 GLN A O 1
ATOM 2373 N N . GLY A 1 307 ? -21.212 -9.176 12.174 1.00 74.12 307 GLY A N 1
ATOM 2374 C CA . GLY A 1 307 ? -21.256 -10.440 12.905 1.00 74.12 307 GLY A CA 1
ATOM 2375 C C . GLY A 1 307 ? -20.047 -11.339 12.657 1.00 74.12 307 GLY A C 1
ATOM 2376 O O . GLY A 1 307 ? -20.142 -12.550 12.854 1.00 74.12 307 GLY A O 1
ATOM 2377 N N . VAL A 1 308 ? -18.921 -10.787 12.190 1.00 78.19 308 VAL A N 1
ATOM 2378 C CA . VAL A 1 308 ? -17.707 -11.587 12.003 1.00 78.19 308 VAL A CA 1
ATOM 2379 C C . VAL A 1 308 ? -16.988 -11.771 13.323 1.00 78.19 308 VAL A C 1
ATOM 2381 O O . VAL A 1 308 ? -16.661 -10.804 14.004 1.00 78.19 308 VAL A O 1
ATOM 2384 N N . ASP A 1 309 ? -16.706 -13.029 13.647 1.00 77.88 309 ASP A N 1
ATOM 2385 C CA . ASP A 1 309 ? -15.997 -13.380 14.865 1.00 77.88 309 ASP A CA 1
ATOM 2386 C C . ASP A 1 309 ? -14.532 -12.911 14.816 1.00 77.88 309 ASP A C 1
ATOM 2388 O O . ASP A 1 309 ? -13.713 -13.424 14.049 1.00 77.88 309 ASP A O 1
ATOM 2392 N N . LEU A 1 310 ? -14.205 -11.917 15.645 1.00 79.88 310 LEU A N 1
ATOM 2393 C CA . LEU A 1 310 ? -12.855 -11.367 15.791 1.00 79.88 310 LEU A CA 1
ATOM 2394 C C . LEU A 1 310 ? -12.019 -12.111 16.849 1.00 79.88 310 LEU A C 1
ATOM 2396 O O . LEU A 1 310 ? -10.822 -11.840 16.984 1.00 79.88 310 LEU A O 1
ATOM 2400 N N . ARG A 1 311 ? -12.617 -13.041 17.607 1.00 80.31 311 ARG A N 1
ATOM 2401 C CA . ARG A 1 311 ? -11.988 -13.706 18.761 1.00 80.31 311 ARG A CA 1
ATOM 2402 C C . ARG A 1 311 ? -10.755 -14.499 18.367 1.00 80.31 311 ARG A C 1
ATOM 2404 O O . ARG A 1 311 ? -9.693 -14.306 18.953 1.00 80.31 311 ARG A O 1
ATOM 2411 N N . SER A 1 312 ? -10.868 -15.322 17.329 1.00 78.06 312 SER A N 1
ATOM 2412 C CA . SER A 1 312 ? -9.768 -16.155 16.825 1.00 78.06 312 SER A CA 1
ATOM 2413 C C . SER A 1 312 ? -8.540 -15.348 16.374 1.00 78.06 312 SER A C 1
ATOM 2415 O O . SER A 1 312 ? -7.433 -15.881 16.367 1.00 78.06 312 SER A O 1
ATOM 2417 N N . LEU A 1 313 ? -8.712 -14.061 16.051 1.00 78.81 313 LEU A N 1
ATOM 2418 C CA . LEU A 1 313 ? -7.658 -13.175 15.551 1.00 78.81 313 LEU A CA 1
ATOM 2419 C C . LEU A 1 313 ? -7.076 -12.253 16.632 1.00 78.81 313 LEU A C 1
ATOM 2421 O O . LEU A 1 313 ? -5.885 -11.940 16.596 1.00 78.81 313 LEU A O 1
ATOM 2425 N N . LEU A 1 314 ? -7.897 -11.812 17.590 1.00 80.94 314 LEU A N 1
ATOM 2426 C CA . LEU A 1 314 ? -7.489 -10.875 18.643 1.00 80.94 314 LEU A CA 1
ATOM 2427 C C . LEU A 1 314 ? -7.031 -11.574 19.932 1.00 80.94 314 LEU A C 1
ATOM 2429 O O . LEU A 1 314 ? -6.038 -11.143 20.521 1.00 80.94 314 LEU A O 1
ATOM 2433 N N . LEU A 1 315 ? -7.694 -12.660 20.352 1.00 82.69 315 LEU A N 1
ATOM 2434 C CA . LEU A 1 315 ? -7.365 -13.395 21.587 1.00 82.69 315 LEU A CA 1
ATOM 2435 C C . LEU A 1 315 ? -5.926 -13.936 21.647 1.00 82.69 315 LEU A C 1
ATOM 2437 O O . LEU A 1 315 ? -5.343 -13.895 22.733 1.00 82.69 315 LEU A O 1
ATOM 2441 N N . PRO A 1 316 ? -5.293 -14.367 20.535 1.00 84.19 316 PRO A N 1
ATOM 2442 C CA . PRO A 1 316 ? -3.895 -14.796 20.567 1.00 84.19 316 PRO A CA 1
ATOM 2443 C C . PRO A 1 316 ? -2.918 -13.683 20.974 1.00 84.19 316 PRO A C 1
ATOM 2445 O O . PRO A 1 316 ? -1.797 -13.971 21.387 1.00 84.19 316 PRO A O 1
ATOM 2448 N N . SER A 1 317 ? -3.311 -12.405 20.867 1.00 82.81 317 SER A N 1
ATOM 2449 C CA . SER A 1 317 ? -2.423 -11.266 21.099 1.00 82.81 317 SER A CA 1
ATOM 2450 C C . SER A 1 317 ? -2.863 -10.410 22.288 1.00 82.81 317 SER A C 1
ATOM 2452 O O . SER A 1 317 ? -3.544 -9.392 22.143 1.00 82.81 317 SER A O 1
ATOM 2454 N N . ARG A 1 318 ? -2.376 -10.763 23.486 1.00 84.38 318 ARG A N 1
ATOM 2455 C CA . ARG A 1 318 ? -2.597 -9.968 24.710 1.00 84.38 318 ARG A CA 1
ATOM 2456 C C . ARG A 1 318 ? -2.237 -8.481 24.564 1.00 84.38 318 ARG A C 1
ATOM 2458 O O . ARG A 1 318 ? -3.049 -7.659 24.983 1.00 84.38 318 ARG A O 1
ATOM 2465 N N . PRO A 1 319 ? -1.102 -8.084 23.950 1.00 85.31 319 PRO A N 1
ATOM 2466 C CA . PRO A 1 319 ? -0.761 -6.666 23.814 1.00 85.31 319 PRO A CA 1
ATOM 2467 C C . PRO A 1 319 ? -1.803 -5.868 23.021 1.00 85.31 319 PRO A C 1
ATOM 2469 O O . PRO A 1 319 ? -2.090 -4.723 23.359 1.00 85.31 319 PRO A O 1
ATOM 2472 N N . LYS A 1 320 ? -2.413 -6.478 21.993 1.00 86.06 320 LYS A N 1
ATOM 2473 C CA . LYS A 1 320 ? -3.448 -5.831 21.173 1.00 86.06 320 LYS A CA 1
ATOM 2474 C C . LYS A 1 320 ? -4.737 -5.615 21.971 1.00 86.06 320 LYS A C 1
ATOM 2476 O O . LYS A 1 320 ? -5.329 -4.541 21.887 1.00 86.06 320 LYS A O 1
ATOM 2481 N N . ILE A 1 321 ? -5.127 -6.587 22.799 1.00 86.12 321 ILE A N 1
ATOM 2482 C CA . ILE A 1 321 ? -6.286 -6.462 23.697 1.00 86.12 321 ILE A CA 1
ATOM 2483 C C . ILE A 1 321 ? -6.030 -5.426 24.796 1.00 86.12 321 ILE A C 1
ATOM 2485 O O . ILE A 1 321 ? -6.883 -4.572 25.021 1.00 86.12 321 ILE A O 1
ATOM 2489 N N . GLN A 1 322 ? -4.853 -5.431 25.434 1.00 88.56 322 GLN A N 1
ATOM 2490 C CA . GLN A 1 322 ? -4.505 -4.410 26.431 1.00 88.56 322 GLN A CA 1
ATOM 2491 C C . GLN A 1 322 ? -4.569 -3.007 25.821 1.00 88.56 322 GLN A C 1
ATOM 2493 O O . GLN A 1 322 ? -5.149 -2.104 26.409 1.00 88.56 322 GLN A O 1
ATOM 2498 N N . LYS A 1 323 ? -4.059 -2.833 24.600 1.00 86.00 323 LYS A N 1
ATOM 2499 C CA . LYS A 1 323 ? -4.109 -1.548 23.903 1.00 86.00 323 LYS A CA 1
ATOM 2500 C C . LYS A 1 323 ? -5.537 -1.100 23.580 1.00 86.00 323 LYS A C 1
ATOM 2502 O O . LYS A 1 323 ? -5.845 0.081 23.723 1.00 86.00 323 LYS A O 1
ATOM 2507 N N . LEU A 1 324 ? -6.421 -2.020 23.180 1.00 87.31 324 LEU A N 1
ATOM 2508 C CA . LEU A 1 324 ? -7.855 -1.737 23.030 1.00 87.31 324 LEU A CA 1
ATOM 2509 C C . LEU A 1 324 ? -8.474 -1.271 24.350 1.00 87.31 324 LEU A C 1
ATOM 2511 O O . LEU A 1 324 ? -9.189 -0.273 24.370 1.00 87.31 324 LEU A O 1
ATOM 2515 N N . ILE A 1 325 ? -8.153 -1.954 25.448 1.00 88.19 325 ILE A N 1
ATOM 2516 C CA . ILE A 1 325 ? -8.605 -1.601 26.797 1.00 88.19 325 ILE A CA 1
ATOM 2517 C C . ILE A 1 325 ? -8.089 -0.215 27.208 1.00 88.19 325 ILE A C 1
ATOM 2519 O O . ILE A 1 325 ? -8.856 0.594 27.729 1.00 88.19 325 ILE A O 1
ATOM 2523 N N . ASP A 1 326 ? -6.824 0.097 26.932 1.00 86.19 326 ASP A N 1
ATOM 2524 C CA . ASP A 1 326 ? -6.229 1.399 27.239 1.00 86.19 326 ASP A CA 1
ATOM 2525 C C . ASP A 1 326 ? -6.901 2.528 26.441 1.00 86.19 326 ASP A C 1
ATOM 2527 O O . ASP A 1 326 ? -7.129 3.613 26.983 1.00 86.19 326 ASP A O 1
ATOM 2531 N N . MET A 1 327 ? -7.294 2.264 25.187 1.00 84.12 327 MET A N 1
ATOM 2532 C CA . MET A 1 327 ? -8.064 3.204 24.361 1.00 84.12 327 MET A CA 1
ATOM 2533 C C . MET A 1 327 ? -9.456 3.502 24.934 1.00 84.12 327 MET A C 1
ATOM 2535 O O . MET A 1 327 ? -9.944 4.619 24.758 1.00 84.12 327 MET A O 1
ATOM 2539 N N . LEU A 1 328 ? -10.070 2.580 25.692 1.00 85.44 328 LEU A N 1
ATOM 2540 C CA . LEU A 1 328 ? -11.309 2.873 26.433 1.00 85.44 328 LEU A CA 1
ATOM 2541 C C . LEU A 1 328 ? -11.097 3.993 27.465 1.00 85.44 328 LEU A C 1
ATOM 2543 O O . LEU A 1 328 ? -12.014 4.754 27.763 1.00 85.44 328 LEU A O 1
ATOM 2547 N N . GLY A 1 329 ? -9.882 4.109 28.010 1.00 80.75 329 GLY A N 1
ATOM 2548 C CA . GLY A 1 329 ? -9.509 5.117 29.002 1.00 80.75 329 GLY A CA 1
ATOM 2549 C C . GLY A 1 329 ? -9.162 6.497 28.428 1.00 80.75 329 GLY A C 1
ATOM 2550 O O . GLY A 1 329 ? -8.922 7.431 29.201 1.00 80.75 329 GLY A O 1
ATOM 2551 N N . TRP A 1 330 ? -9.121 6.669 27.101 1.00 77.94 330 TRP A N 1
ATOM 2552 C CA . TRP A 1 330 ? -8.693 7.911 26.442 1.00 77.94 330 TRP A CA 1
ATOM 2553 C C . TRP A 1 330 ? -9.776 9.001 26.466 1.00 77.94 330 TRP A C 1
ATOM 2555 O O . TRP A 1 330 ? -10.412 9.297 25.460 1.00 77.94 330 TRP A O 1
ATOM 2565 N N . ARG A 1 331 ? -9.956 9.662 27.617 1.00 68.75 331 ARG A N 1
ATOM 2566 C CA . ARG A 1 331 ? -10.966 10.733 27.784 1.00 68.75 331 ARG A CA 1
ATOM 2567 C C . ARG A 1 331 ? -10.673 12.029 27.029 1.00 68.75 331 ARG A C 1
ATOM 2569 O O . ARG A 1 331 ? -11.586 12.785 26.749 1.00 68.75 331 ARG A O 1
ATOM 2576 N N . ARG A 1 332 ? -9.400 12.323 26.750 1.00 61.00 332 ARG A N 1
ATOM 2577 C CA . ARG A 1 332 ? -8.981 13.550 26.040 1.00 61.00 332 ARG A CA 1
ATOM 2578 C C . ARG A 1 332 ? -8.836 13.348 24.525 1.00 61.00 332 ARG A C 1
ATOM 2580 O O . ARG A 1 332 ? -8.399 14.264 23.836 1.00 61.00 332 ARG A O 1
ATOM 2587 N N . GLY A 1 333 ? -9.126 12.145 24.024 1.00 63.38 333 GLY A N 1
ATOM 2588 C CA . GLY A 1 333 ? -9.057 11.814 22.601 1.00 63.38 333 GLY A CA 1
ATOM 2589 C C . GLY A 1 333 ? -10.395 12.023 21.880 1.00 63.38 333 GLY A C 1
ATOM 2590 O O . GLY A 1 333 ? -11.398 12.329 22.519 1.00 63.38 333 GLY A O 1
ATOM 2591 N N . PRO A 1 334 ? -10.436 11.834 20.549 1.00 65.81 334 PRO A N 1
ATOM 2592 C CA . PRO A 1 334 ? -11.685 11.838 19.794 1.00 65.81 334 PRO A CA 1
ATOM 2593 C C . PRO A 1 334 ? -12.669 10.788 20.350 1.00 65.81 334 PRO A C 1
ATOM 2595 O O . PRO A 1 334 ? -12.263 9.628 20.496 1.00 65.81 334 PRO A O 1
ATOM 2598 N N . PRO A 1 335 ? -13.946 11.140 20.601 1.00 71.12 335 PRO A N 1
ATOM 2599 C CA . PRO A 1 335 ? -14.926 10.239 21.225 1.00 71.12 335 PRO A CA 1
ATOM 2600 C C . PRO A 1 335 ? -15.139 8.952 20.417 1.00 71.12 335 PRO A C 1
ATOM 2602 O O . PRO A 1 335 ? -15.289 7.873 20.985 1.00 71.12 335 PRO A O 1
ATOM 2605 N N . GLU A 1 336 ? -15.020 9.048 19.091 1.00 77.94 336 GLU A N 1
ATOM 2606 C CA . GLU A 1 336 ? -15.106 7.923 18.159 1.00 77.94 336 GLU A CA 1
ATOM 2607 C C . GLU A 1 336 ? -14.125 6.787 18.495 1.00 77.94 336 GLU A C 1
ATOM 2609 O O . GLU A 1 336 ? -14.473 5.620 18.371 1.00 77.94 336 GLU A O 1
ATOM 2614 N N . ILE A 1 337 ? -12.897 7.088 18.933 1.00 79.19 337 ILE A N 1
ATOM 2615 C CA . ILE A 1 337 ? -11.889 6.045 19.201 1.00 79.19 337 ILE A CA 1
ATOM 2616 C C . ILE A 1 337 ? -12.305 5.202 20.406 1.00 79.19 337 ILE A C 1
ATOM 2618 O O . ILE A 1 337 ? -12.199 3.976 20.375 1.00 79.19 337 ILE A O 1
ATOM 2622 N N . ARG A 1 338 ? -12.804 5.869 21.449 1.00 83.81 338 ARG A N 1
ATOM 2623 C CA . ARG A 1 338 ? -13.294 5.228 22.670 1.00 83.81 338 ARG A CA 1
ATOM 2624 C C . ARG A 1 338 ? -14.511 4.352 22.366 1.00 83.81 338 ARG A C 1
ATOM 2626 O O . ARG A 1 338 ? -14.596 3.236 22.867 1.00 83.81 338 ARG A O 1
ATOM 2633 N N . GLU A 1 339 ? -15.398 4.825 21.495 1.00 83.25 339 GLU A N 1
ATOM 2634 C CA . GLU A 1 339 ? -16.582 4.092 21.041 1.00 83.25 339 GLU A CA 1
ATOM 2635 C C . GLU A 1 339 ? -16.230 2.860 20.185 1.00 83.25 339 GLU A C 1
ATOM 2637 O O . GLU A 1 339 ? -16.742 1.769 20.433 1.00 83.25 339 GLU A O 1
ATOM 2642 N N . LEU A 1 340 ? -15.320 3.008 19.213 1.00 85.81 340 LEU A N 1
ATOM 2643 C CA . LEU A 1 340 ? -14.822 1.905 18.379 1.00 85.81 340 LEU A CA 1
ATOM 2644 C C . LEU A 1 340 ? -14.153 0.828 19.235 1.00 85.81 340 LEU A C 1
ATOM 2646 O O . LEU A 1 340 ? -14.439 -0.358 19.088 1.00 85.81 340 LEU A O 1
ATOM 2650 N N . ALA A 1 341 ? -13.287 1.242 20.162 1.00 87.81 341 ALA A N 1
ATOM 2651 C CA . ALA A 1 341 ? -12.639 0.326 21.088 1.00 87.81 341 ALA A CA 1
ATOM 2652 C C . ALA A 1 341 ? -13.670 -0.395 21.969 1.00 87.81 341 ALA A C 1
ATOM 2654 O O . ALA A 1 341 ? -13.556 -1.605 22.149 1.00 87.81 341 ALA A O 1
ATOM 2655 N N . ALA A 1 342 ? -14.695 0.304 22.472 1.00 88.62 342 ALA A N 1
ATOM 2656 C CA . ALA A 1 342 ? -15.731 -0.303 23.306 1.00 88.62 342 ALA A CA 1
ATOM 2657 C C . ALA A 1 342 ? -16.501 -1.397 22.554 1.00 88.62 342 ALA A C 1
ATOM 2659 O O . ALA A 1 342 ? -16.696 -2.485 23.092 1.00 88.62 342 ALA A O 1
ATOM 2660 N N . ARG A 1 343 ? -16.853 -1.147 21.288 1.00 87.50 343 ARG A N 1
ATOM 2661 C CA . ARG A 1 343 ? -17.549 -2.120 20.434 1.00 87.50 343 ARG A CA 1
ATOM 2662 C C . ARG A 1 343 ? -16.691 -3.344 20.112 1.00 87.50 343 ARG A C 1
ATOM 2664 O O . ARG A 1 343 ? -17.154 -4.470 20.260 1.00 87.50 343 ARG A O 1
ATOM 2671 N N . ILE A 1 344 ? -15.418 -3.147 19.769 1.00 86.94 344 ILE A N 1
ATOM 2672 C CA . ILE A 1 344 ? -14.493 -4.263 19.511 1.00 86.94 344 ILE A CA 1
ATOM 2673 C C . ILE A 1 344 ? -14.258 -5.085 20.788 1.00 86.94 344 ILE A C 1
ATOM 2675 O O . ILE A 1 344 ? -14.293 -6.313 20.744 1.00 86.94 344 ILE A O 1
ATOM 2679 N N . VAL A 1 345 ? -14.033 -4.428 21.934 1.00 89.12 345 VAL A N 1
ATOM 2680 C CA . VAL A 1 345 ? -13.814 -5.107 23.223 1.00 89.12 345 VAL A CA 1
ATOM 2681 C C . VAL A 1 345 ? -15.060 -5.867 23.655 1.00 89.12 345 VAL A C 1
ATOM 2683 O O . VAL A 1 345 ? -14.926 -6.983 24.148 1.00 89.12 345 VAL A O 1
ATOM 2686 N N . ALA A 1 346 ? -16.259 -5.322 23.432 1.00 88.19 346 ALA A N 1
ATOM 2687 C CA . ALA A 1 346 ? -17.504 -6.028 23.701 1.00 88.19 346 ALA A CA 1
ATOM 2688 C C . ALA A 1 346 ? -17.536 -7.388 22.991 1.00 88.19 346 ALA A C 1
ATOM 2690 O O . ALA A 1 346 ? -17.888 -8.385 23.619 1.00 88.19 346 ALA A O 1
ATOM 2691 N N . ASP A 1 347 ? -17.130 -7.476 21.724 1.00 84.88 347 ASP A N 1
ATOM 2692 C CA . ASP A 1 347 ? -17.152 -8.722 20.936 1.00 84.88 347 ASP A CA 1
ATOM 2693 C C . ASP A 1 347 ? -16.220 -9.825 21.429 1.00 84.88 347 ASP A C 1
ATOM 2695 O O . ASP A 1 347 ? -16.564 -11.012 21.338 1.00 84.88 347 ASP A O 1
ATOM 2699 N N . VAL A 1 348 ? -15.104 -9.448 22.046 1.00 87.44 348 VAL A N 1
ATOM 2700 C CA . VAL A 1 348 ? -14.130 -10.394 22.610 1.00 87.44 348 VAL A CA 1
ATOM 2701 C C . VAL A 1 348 ? -14.252 -10.577 24.127 1.00 87.44 348 VAL A C 1
ATOM 2703 O O . VAL A 1 348 ? -13.641 -11.486 24.680 1.00 87.44 348 VAL A O 1
ATOM 2706 N N . ALA A 1 349 ? -15.054 -9.753 24.810 1.00 87.50 349 ALA A N 1
ATOM 2707 C CA . ALA A 1 349 ? -15.152 -9.695 26.271 1.00 87.50 349 ALA A CA 1
ATOM 2708 C C . ALA A 1 349 ? -15.491 -11.035 26.939 1.00 87.50 349 ALA A C 1
ATOM 2710 O O . ALA A 1 349 ? -14.988 -11.305 28.025 1.00 87.50 349 ALA A O 1
ATOM 2711 N N . GLY A 1 350 ? -16.298 -11.881 26.292 1.00 85.06 350 GLY A N 1
ATOM 2712 C CA . GLY A 1 350 ? -16.707 -13.178 26.848 1.00 85.06 350 GLY A CA 1
ATOM 2713 C C . GLY A 1 350 ? -15.546 -14.141 27.118 1.00 85.06 350 GLY A C 1
ATOM 2714 O O . GLY A 1 350 ? -15.642 -14.979 28.007 1.00 85.06 350 GLY A O 1
ATOM 2715 N N . ASP A 1 351 ? -14.435 -13.980 26.399 1.00 85.25 351 ASP A N 1
ATOM 2716 C CA . ASP A 1 351 ? -13.271 -14.869 26.464 1.00 85.25 351 ASP A CA 1
ATOM 2717 C C . ASP A 1 351 ? -12.061 -14.210 27.166 1.00 85.25 351 ASP A C 1
ATOM 2719 O O . ASP A 1 351 ? -10.973 -14.788 27.265 1.00 85.25 351 ASP A O 1
ATOM 2723 N N . ILE A 1 352 ? -12.233 -12.985 27.678 1.00 87.25 352 ILE A N 1
ATOM 2724 C CA . ILE A 1 352 ? -11.192 -12.224 28.375 1.00 87.25 352 ILE A CA 1
ATOM 2725 C C . ILE A 1 352 ? -11.187 -12.569 29.867 1.00 87.25 352 ILE A C 1
ATOM 2727 O O . ILE A 1 352 ? -12.218 -12.553 30.529 1.00 87.25 352 ILE A O 1
ATOM 2731 N N . HIS A 1 353 ? -9.998 -12.795 30.427 1.00 87.00 353 HIS A N 1
ATOM 2732 C CA . HIS A 1 353 ? -9.788 -12.909 31.873 1.00 87.00 353 HIS A CA 1
ATOM 2733 C C . HIS A 1 353 ? -9.204 -11.598 32.409 1.00 87.00 353 HIS A C 1
ATOM 2735 O O . HIS A 1 353 ? -8.073 -11.251 32.063 1.00 87.00 353 HIS A O 1
ATOM 2741 N N . LEU A 1 354 ? -9.942 -10.879 33.260 1.00 85.94 354 LEU A N 1
ATOM 2742 C CA . LEU A 1 354 ? -9.565 -9.550 33.765 1.00 85.94 354 LEU A CA 1
ATOM 2743 C C . LEU A 1 354 ? -8.208 -9.537 34.477 1.00 85.94 354 LEU A C 1
ATOM 2745 O O . LEU A 1 354 ? -7.450 -8.581 34.320 1.00 85.94 354 LEU A O 1
ATOM 2749 N N . ALA A 1 355 ? -7.853 -10.621 35.169 1.00 84.06 355 ALA A N 1
ATOM 2750 C CA . ALA A 1 355 ? -6.553 -10.786 35.822 1.00 84.06 355 ALA A CA 1
ATOM 2751 C C . ALA A 1 355 ? -5.348 -10.639 34.867 1.00 84.06 355 ALA A C 1
ATOM 2753 O O . ALA A 1 355 ? -4.244 -10.328 35.308 1.00 84.06 355 ALA A O 1
ATOM 2754 N N . GLN A 1 356 ? -5.539 -10.848 33.559 1.00 86.44 356 GLN A N 1
ATOM 2755 C CA . GLN A 1 356 ? -4.482 -10.718 32.549 1.00 86.44 356 GLN A CA 1
ATOM 2756 C C . GLN A 1 356 ? -4.311 -9.281 32.031 1.00 86.44 356 GLN A C 1
ATOM 2758 O O . GLN A 1 356 ? -3.343 -9.017 31.317 1.00 86.44 356 GLN A O 1
ATOM 2763 N N . PHE A 1 357 ? -5.227 -8.366 32.374 1.00 88.81 357 PHE A N 1
ATOM 2764 C CA . PHE A 1 357 ? -5.304 -7.016 31.814 1.00 88.81 357 PHE A CA 1
ATOM 2765 C C . PHE A 1 357 ? -5.389 -5.957 32.924 1.00 88.81 357 PHE A C 1
ATOM 2767 O O . PHE A 1 357 ? -6.485 -5.535 33.321 1.00 88.81 357 PHE A O 1
ATOM 2774 N N . PRO A 1 358 ? -4.243 -5.508 33.467 1.00 86.56 358 PRO A N 1
ATOM 2775 C CA . PRO A 1 358 ? -4.232 -4.533 34.546 1.00 86.56 358 PRO A CA 1
ATOM 2776 C C . PRO A 1 358 ? -4.914 -3.228 34.119 1.00 86.56 358 PRO A C 1
ATOM 2778 O O . PRO A 1 358 ? -4.734 -2.721 33.013 1.00 86.56 358 PRO A O 1
ATOM 2781 N N . GLY A 1 359 ? -5.723 -2.665 35.017 1.00 85.06 359 GLY A N 1
ATOM 2782 C CA . GLY A 1 359 ? -6.435 -1.411 34.764 1.00 85.06 359 GLY A CA 1
ATOM 2783 C C . GLY A 1 359 ? -7.675 -1.530 33.870 1.00 85.06 359 GLY A C 1
ATOM 2784 O O . GLY A 1 359 ? -8.350 -0.515 33.681 1.00 85.06 359 GLY A O 1
ATOM 2785 N N . ALA A 1 360 ? -8.037 -2.727 33.391 1.00 88.88 360 ALA A N 1
ATOM 2786 C CA . ALA A 1 360 ? -9.214 -2.935 32.545 1.00 88.88 360 ALA A CA 1
ATOM 2787 C C . ALA A 1 360 ? -10.511 -2.449 33.197 1.00 88.88 360 ALA A C 1
ATOM 2789 O O . ALA A 1 360 ? -11.247 -1.656 32.612 1.00 88.88 360 ALA A O 1
ATOM 2790 N N . ILE A 1 361 ? -10.731 -2.820 34.459 1.00 87.31 361 ILE A N 1
ATOM 2791 C CA . ILE A 1 361 ? -11.887 -2.389 35.254 1.00 87.31 361 ILE A CA 1
ATOM 2792 C C . ILE A 1 361 ? -11.976 -0.860 35.328 1.00 87.31 361 ILE A C 1
ATOM 2794 O O . ILE A 1 361 ? -13.053 -0.291 35.169 1.00 87.31 361 ILE A O 1
ATOM 2798 N N . ARG A 1 362 ? -10.845 -0.171 35.526 1.00 88.06 362 ARG A N 1
ATOM 2799 C CA . ARG A 1 362 ? -10.800 1.298 35.594 1.00 88.06 362 ARG A CA 1
ATOM 2800 C C . ARG A 1 362 ? -11.198 1.928 34.258 1.00 88.06 362 ARG A C 1
ATOM 2802 O O . ARG A 1 362 ? -11.934 2.914 34.256 1.00 88.06 362 ARG A O 1
ATOM 2809 N N . CYS A 1 363 ? -10.721 1.368 33.148 1.00 87.50 363 CYS A N 1
ATOM 2810 C CA . CYS A 1 363 ? -11.017 1.859 31.805 1.00 87.50 363 CYS A CA 1
ATOM 2811 C C . CYS A 1 363 ? -12.486 1.609 31.432 1.00 87.50 363 CYS A C 1
ATOM 2813 O O . CYS A 1 363 ? -13.171 2.543 31.023 1.00 87.50 363 CYS A O 1
ATOM 2815 N N . ILE A 1 364 ? -13.022 0.417 31.704 1.00 87.81 364 ILE A N 1
ATOM 2816 C CA . ILE A 1 364 ? -14.444 0.092 31.493 1.00 87.81 364 ILE A CA 1
ATOM 2817 C C . ILE A 1 364 ? -15.342 0.966 32.386 1.00 87.81 364 ILE A C 1
ATOM 2819 O O . ILE A 1 364 ? -16.305 1.564 31.916 1.00 87.81 364 ILE A O 1
ATOM 2823 N N . SER A 1 365 ? -14.978 1.153 33.660 1.00 85.75 365 SER A N 1
ATOM 2824 C CA . SER A 1 365 ? -15.677 2.054 34.595 1.00 85.75 365 SER A CA 1
ATOM 2825 C C . SER A 1 365 ? -15.686 3.518 34.139 1.00 85.75 365 SER A C 1
ATOM 2827 O O . SER A 1 365 ? -16.500 4.315 34.614 1.00 85.75 365 SER A O 1
ATOM 2829 N N . SER A 1 366 ? -14.757 3.915 33.265 1.00 86.25 366 SER A N 1
ATOM 2830 C CA . SER A 1 366 ? -14.727 5.261 32.690 1.00 86.25 366 SER A CA 1
ATOM 2831 C C . SER A 1 366 ? -15.767 5.469 31.589 1.00 86.25 366 SER A C 1
ATOM 2833 O O . SER A 1 366 ? -16.224 6.595 31.439 1.00 86.25 366 SER A O 1
ATOM 2835 N N . LEU A 1 367 ? -16.209 4.400 30.913 1.00 83.19 367 LEU A N 1
ATOM 2836 C CA . LEU A 1 367 ? -17.290 4.446 29.918 1.00 83.19 367 LEU A CA 1
ATOM 2837 C C . LEU A 1 367 ? -18.657 4.702 30.559 1.00 83.19 367 LEU A C 1
ATOM 2839 O O . LEU A 1 367 ? -19.537 5.283 29.940 1.00 83.19 367 LEU A O 1
ATOM 2843 N N . LEU A 1 368 ? -18.818 4.282 31.817 1.00 79.88 368 LEU A N 1
ATOM 2844 C CA . LEU A 1 368 ? -20.045 4.456 32.598 1.00 79.88 368 LEU A CA 1
ATOM 2845 C C . LEU A 1 368 ? -20.147 5.836 33.280 1.00 79.88 368 LEU A C 1
ATOM 2847 O O . LEU A 1 368 ? -21.079 6.073 34.044 1.00 79.88 368 LEU A O 1
ATOM 2851 N N . GLN A 1 369 ? -19.161 6.723 33.102 1.00 71.38 369 GLN A N 1
ATOM 2852 C CA . GLN A 1 369 ? -19.177 8.062 33.701 1.00 71.38 369 GLN A CA 1
ATOM 2853 C C . GLN A 1 369 ? -19.808 9.058 32.729 1.00 71.38 369 GLN A C 1
ATOM 2855 O O . GLN A 1 369 ? -19.267 9.286 31.652 1.00 71.38 369 GLN A O 1
ATOM 2860 N N . ASN A 1 370 ? -20.908 9.693 33.141 1.00 53.34 370 ASN A N 1
ATOM 2861 C CA . ASN A 1 370 ? -21.459 10.850 32.439 1.00 53.34 370 ASN A CA 1
ATOM 2862 C C . ASN A 1 370 ? -20.459 12.015 32.495 1.00 53.34 370 ASN A C 1
ATOM 2864 O O . ASN A 1 370 ? -20.193 12.553 33.570 1.00 53.34 370 ASN A O 1
ATOM 2868 N N . GLU A 1 371 ? -19.951 12.451 31.341 1.00 41.41 371 GLU A N 1
ATOM 2869 C CA . GLU A 1 371 ? -19.228 13.728 31.214 1.00 41.41 371 GLU A CA 1
ATOM 2870 C C . GLU A 1 371 ? -20.174 14.940 31.414 1.00 41.41 371 GLU A C 1
ATOM 2872 O O . GLU A 1 371 ? -19.708 16.051 31.643 1.00 41.41 371 GLU A O 1
ATOM 2877 N N . THR A 1 372 ? -21.499 14.729 31.449 1.00 35.72 372 THR A N 1
ATOM 2878 C CA . THR A 1 372 ? -22.525 15.778 31.624 1.00 35.72 372 THR A CA 1
ATOM 2879 C C . THR A 1 372 ? -23.052 15.964 33.050 1.00 35.72 372 THR A C 1
ATOM 2881 O O . THR A 1 372 ? -23.940 16.785 33.266 1.00 35.72 372 THR A O 1
ATOM 2884 N N . THR A 1 373 ? -22.517 15.273 34.060 1.00 33.94 373 THR A N 1
ATOM 2885 C CA . THR A 1 373 ? -22.899 15.516 35.467 1.00 33.94 373 THR A CA 1
ATOM 2886 C C . THR A 1 373 ? -21.797 16.271 36.208 1.00 33.94 373 THR A C 1
ATOM 2888 O O . THR A 1 373 ? -21.331 15.864 37.266 1.00 33.94 373 THR A O 1
ATOM 2891 N N . THR A 1 374 ? -21.405 17.430 35.674 1.00 27.89 374 THR A N 1
ATOM 2892 C CA . THR A 1 374 ? -20.678 18.467 36.431 1.00 27.89 374 THR A CA 1
ATOM 2893 C C . THR A 1 374 ? -21.646 19.308 37.267 1.00 27.89 374 THR A C 1
ATOM 2895 O O . THR A 1 374 ? -21.507 20.520 37.362 1.00 27.89 374 THR A O 1
ATOM 2898 N N . GLN A 1 375 ? -22.639 18.670 37.884 1.00 24.44 375 GLN A N 1
ATOM 2899 C CA . GLN A 1 375 ? -23.212 19.144 39.134 1.00 24.44 375 GLN A CA 1
ATOM 2900 C C . GLN A 1 375 ? -23.413 17.928 40.034 1.00 24.44 375 GLN A C 1
ATOM 2902 O O . GLN A 1 375 ? -24.096 16.984 39.633 1.00 24.44 375 GLN A O 1
ATOM 2907 N N . PRO A 1 376 ? -22.803 17.906 41.230 1.00 24.34 376 PRO A N 1
ATOM 2908 C CA . PRO A 1 376 ? -23.065 16.849 42.182 1.00 24.34 376 PRO A CA 1
ATOM 2909 C C . PRO A 1 376 ? -24.549 16.940 42.521 1.00 24.34 376 PRO A C 1
ATOM 2911 O O . PRO A 1 376 ? -24.994 17.937 43.089 1.00 24.34 376 PRO A O 1
ATOM 2914 N N . ILE A 1 377 ? -25.331 15.920 42.161 1.00 30.44 377 ILE A N 1
ATOM 2915 C CA . ILE A 1 377 ? -26.648 15.752 42.762 1.00 30.44 377 ILE A CA 1
ATOM 2916 C C . ILE A 1 377 ? -26.362 15.584 44.249 1.00 30.44 377 ILE A C 1
ATOM 2918 O O . ILE A 1 377 ? -25.852 14.558 44.699 1.00 30.44 377 ILE A O 1
ATOM 2922 N N . HIS A 1 378 ? -26.595 16.666 44.983 1.00 22.38 378 HIS A N 1
ATOM 2923 C CA . HIS A 1 378 ? -26.534 16.724 46.423 1.00 22.38 378 HIS A CA 1
ATOM 2924 C C . HIS A 1 378 ? -27.468 15.626 46.922 1.00 22.38 378 HIS A C 1
ATOM 2926 O O . HIS A 1 378 ? -28.690 15.753 46.853 1.00 22.38 378 HIS A O 1
ATOM 2932 N N . TRP A 1 379 ? -26.898 14.521 47.399 1.00 26.14 379 TRP A N 1
ATOM 2933 C CA . TRP A 1 379 ? -27.639 13.596 48.234 1.00 26.14 379 TRP A CA 1
ATOM 2934 C C . TRP A 1 379 ? -28.080 14.439 49.432 1.00 26.14 379 TRP A C 1
ATOM 2936 O O . TRP A 1 379 ? -27.262 14.931 50.211 1.00 26.14 379 TRP A O 1
ATOM 2946 N N . ARG A 1 380 ? -29.368 14.776 49.496 1.00 23.11 380 ARG A N 1
ATOM 2947 C CA . ARG A 1 380 ? -29.920 15.397 50.691 1.00 23.11 380 ARG A CA 1
ATOM 2948 C C . ARG A 1 380 ? -30.009 14.278 51.710 1.00 23.11 380 ARG A C 1
ATOM 2950 O O . ARG A 1 380 ? -30.878 13.413 51.626 1.00 23.11 380 ARG A O 1
ATOM 2957 N N . ASP A 1 381 ? -29.028 14.295 52.600 1.00 32.06 381 ASP A N 1
ATOM 2958 C CA . ASP A 1 381 ? -28.920 13.480 53.794 1.00 32.06 381 ASP A CA 1
ATOM 2959 C C . ASP A 1 381 ? -30.277 13.388 54.501 1.00 32.06 381 ASP A C 1
ATOM 2961 O O . ASP A 1 381 ? -30.752 14.339 55.119 1.00 32.06 381 ASP A O 1
ATOM 2965 N N . THR A 1 382 ? -30.928 12.240 54.364 1.00 29.48 382 THR A N 1
ATOM 2966 C CA . THR A 1 382 ? -31.984 11.802 55.274 1.00 29.48 382 THR A CA 1
ATOM 2967 C C . THR A 1 382 ? -31.675 10.368 55.662 1.00 29.48 382 THR A C 1
ATOM 2969 O O . THR A 1 382 ? -32.359 9.430 55.270 1.00 29.48 382 THR A O 1
ATOM 2972 N N . ASN A 1 383 ? -30.558 10.187 56.371 1.00 31.25 383 ASN A N 1
ATOM 2973 C CA . ASN A 1 383 ? -30.505 9.498 57.664 1.00 31.25 383 ASN A CA 1
ATOM 2974 C C . ASN A 1 383 ? -29.073 9.033 57.943 1.00 31.25 383 ASN A C 1
ATOM 2976 O O . ASN A 1 383 ? -28.514 8.197 57.233 1.00 31.25 383 ASN A O 1
ATOM 2980 N N . ARG A 1 384 ? -28.511 9.546 59.044 1.00 27.20 384 ARG A N 1
ATOM 2981 C CA . ARG A 1 384 ? -27.236 9.110 59.623 1.00 27.20 384 ARG A CA 1
ATOM 2982 C C . ARG A 1 384 ? -27.133 7.578 59.700 1.00 27.20 384 ARG A C 1
ATOM 2984 O O . ARG A 1 384 ? -28.096 6.925 60.107 1.00 27.20 384 ARG A O 1
ATOM 2991 N N . PRO A 1 385 ? -25.939 7.006 59.475 1.00 31.86 385 PRO A N 1
ATOM 2992 C CA . PRO A 1 385 ? -25.696 5.597 59.724 1.00 31.86 385 PRO A CA 1
ATOM 2993 C C . PRO A 1 385 ? -25.558 5.364 61.232 1.00 31.86 385 PRO A C 1
ATOM 2995 O O . PRO A 1 385 ? -24.537 5.706 61.835 1.00 31.86 385 PRO A O 1
ATOM 2998 N N . GLN A 1 386 ? -26.560 4.743 61.860 1.00 28.02 386 GLN A N 1
ATOM 2999 C CA . GLN A 1 386 ? -26.274 3.992 63.076 1.00 28.02 386 GLN A CA 1
ATOM 3000 C C . GLN A 1 386 ? -25.498 2.735 62.692 1.00 28.02 386 GLN A C 1
ATOM 3002 O O . GLN A 1 386 ? -25.935 1.880 61.927 1.00 28.02 386 GLN A O 1
ATOM 3007 N N . ARG A 1 387 ? -24.294 2.684 63.243 1.00 35.31 387 ARG A N 1
ATOM 3008 C CA . ARG A 1 387 ? -23.344 1.585 63.227 1.00 35.31 387 ARG A CA 1
ATOM 3009 C C . ARG A 1 387 ? -24.010 0.341 63.832 1.00 35.31 387 ARG A C 1
ATOM 3011 O O . ARG A 1 387 ? -24.076 0.220 65.049 1.00 35.31 387 ARG A O 1
ATOM 3018 N N . SER A 1 388 ? -24.466 -0.599 63.008 1.00 27.75 388 SER A N 1
ATOM 3019 C CA . SER A 1 388 ? -24.760 -1.960 63.465 1.00 27.75 388 SER A CA 1
ATOM 3020 C C . SER A 1 388 ? -24.348 -2.993 62.413 1.00 27.75 388 SER A C 1
ATOM 3022 O O . SER A 1 388 ? -24.595 -2.867 61.217 1.00 27.75 388 SER A O 1
ATOM 3024 N N . LYS A 1 389 ? -23.604 -3.993 62.889 1.00 40.38 389 LYS A N 1
ATOM 3025 C CA . LYS A 1 389 ? -23.100 -5.143 62.139 1.00 40.38 389 LYS A CA 1
ATOM 3026 C C . LYS A 1 389 ? -24.276 -6.043 61.742 1.00 40.38 389 LYS A C 1
ATOM 3028 O O . LYS A 1 389 ? -24.845 -6.652 62.638 1.00 40.38 389 LYS A O 1
ATOM 3033 N N . VAL A 1 390 ? -24.589 -6.195 60.450 1.00 34.78 390 VAL A N 1
ATOM 3034 C CA . VAL A 1 390 ? -25.382 -7.335 59.931 1.00 34.78 390 VAL A CA 1
ATOM 3035 C C . VAL A 1 390 ? -24.990 -7.635 58.464 1.00 34.78 390 VAL A C 1
ATOM 3037 O O . VAL A 1 390 ? -24.903 -6.689 57.683 1.00 34.78 390 VAL A O 1
ATOM 3040 N N . PRO A 1 391 ? -24.809 -8.903 58.027 1.00 37.06 391 PRO A N 1
ATOM 3041 C CA . PRO A 1 391 ? -24.364 -9.253 56.664 1.00 37.06 391 PRO A CA 1
ATOM 3042 C C . PRO A 1 391 ? -25.423 -9.126 55.544 1.00 37.06 391 PRO A C 1
ATOM 3044 O O . PRO A 1 391 ? -25.200 -9.614 54.442 1.00 37.06 391 PRO A O 1
ATOM 3047 N N . ASN A 1 392 ? -26.579 -8.495 55.783 1.00 38.16 392 ASN A N 1
ATOM 3048 C CA . ASN A 1 392 ? -27.755 -8.600 54.897 1.00 38.16 392 ASN A CA 1
ATOM 3049 C C . ASN A 1 392 ? -28.091 -7.343 54.074 1.00 38.16 392 ASN A C 1
ATOM 3051 O O . ASN A 1 392 ? -29.156 -7.279 53.460 1.00 38.16 392 ASN A O 1
ATOM 3055 N N . GLN A 1 393 ? -27.198 -6.352 53.999 1.00 39.12 393 GLN A N 1
ATOM 3056 C CA . GLN A 1 393 ? -27.464 -5.127 53.231 1.00 39.12 393 GLN A CA 1
ATOM 3057 C C . GLN A 1 393 ? -27.632 -5.392 51.726 1.00 39.12 393 GLN A C 1
ATOM 3059 O O . GLN A 1 393 ? -28.501 -4.787 51.107 1.00 39.12 393 GLN A O 1
ATOM 3064 N N . ILE A 1 394 ? -26.884 -6.349 51.160 1.00 39.31 394 ILE A N 1
ATOM 3065 C CA . ILE A 1 394 ? -26.978 -6.733 49.740 1.00 39.31 394 ILE A CA 1
ATOM 3066 C C . ILE A 1 394 ? -28.321 -7.406 49.439 1.00 39.31 394 ILE A C 1
ATOM 3068 O O . ILE A 1 394 ? -28.934 -7.089 48.428 1.00 39.31 394 ILE A O 1
ATOM 3072 N N . GLN A 1 395 ? -28.831 -8.264 50.332 1.00 35.72 395 GLN A N 1
ATOM 3073 C CA . GLN A 1 395 ? -30.146 -8.894 50.151 1.00 35.72 395 GLN A CA 1
ATOM 3074 C C . GLN A 1 395 ? -31.291 -7.886 50.219 1.00 35.72 395 GLN A C 1
ATOM 3076 O O . GLN A 1 395 ? -32.253 -8.009 49.470 1.00 35.72 395 GLN A O 1
ATOM 3081 N N . VAL A 1 396 ? -31.204 -6.892 51.107 1.00 41.88 396 VAL A N 1
ATOM 3082 C CA . VAL A 1 396 ? -32.208 -5.820 51.190 1.00 41.88 396 VAL A CA 1
ATOM 3083 C C . VAL A 1 396 ? -32.145 -4.942 49.940 1.00 41.88 396 VAL A C 1
ATOM 3085 O O . VAL A 1 396 ? -33.189 -4.607 49.384 1.00 41.88 396 VAL A O 1
ATOM 3088 N N . TYR A 1 397 ? -30.938 -4.638 49.456 1.00 39.75 397 TYR A N 1
ATOM 3089 C CA . TYR A 1 397 ? -30.733 -3.908 48.206 1.00 39.75 397 TYR A CA 1
ATOM 3090 C C . TYR A 1 397 ? -31.300 -4.681 47.005 1.00 39.75 397 TYR A C 1
ATOM 3092 O O . TYR A 1 397 ? -32.086 -4.125 46.244 1.00 39.75 397 TYR A O 1
ATOM 3100 N N . MET A 1 398 ? -31.004 -5.982 46.898 1.00 39.97 398 MET A N 1
ATOM 3101 C CA . MET A 1 398 ? -31.562 -6.885 45.883 1.00 39.97 398 MET A CA 1
ATOM 3102 C C . MET A 1 398 ? -33.087 -6.959 45.951 1.00 39.97 398 MET A C 1
ATOM 3104 O O . MET A 1 398 ? -33.735 -6.862 44.920 1.00 39.97 398 MET A O 1
ATOM 3108 N N . ARG A 1 399 ? -33.685 -7.020 47.149 1.00 45.00 399 ARG A N 1
ATOM 3109 C CA . ARG A 1 399 ? -35.150 -7.051 47.311 1.00 45.00 399 ARG A CA 1
ATOM 3110 C C . ARG A 1 399 ? -35.826 -5.760 46.846 1.00 45.00 399 ARG A C 1
ATOM 3112 O O . ARG A 1 399 ? -36.920 -5.796 46.289 1.00 45.00 399 ARG A O 1
ATOM 3119 N N . VAL A 1 400 ? -35.198 -4.606 47.084 1.00 45.94 400 VAL A N 1
ATOM 3120 C CA . VAL A 1 400 ? -35.695 -3.304 46.599 1.00 45.94 400 VAL A CA 1
ATOM 3121 C C . VAL A 1 400 ? -35.574 -3.214 45.076 1.00 45.94 400 VAL A C 1
ATOM 3123 O O . VAL A 1 400 ? -36.485 -2.706 44.420 1.00 45.94 400 VAL A O 1
ATOM 3126 N N . VAL A 1 401 ? -34.495 -3.763 44.515 1.00 44.94 401 VAL A N 1
ATOM 3127 C CA . VAL A 1 401 ? -34.279 -3.878 43.067 1.00 44.94 401 VAL A CA 1
ATOM 3128 C C . VAL A 1 401 ? -35.301 -4.831 42.428 1.00 44.94 401 VAL A C 1
ATOM 3130 O O . VAL A 1 401 ? -35.944 -4.435 41.462 1.00 44.94 401 VAL A O 1
ATOM 3133 N N . GLU A 1 402 ? -35.560 -6.012 43.003 1.00 47.28 402 GLU A N 1
ATOM 3134 C CA . GLU A 1 402 ? -36.598 -6.978 42.576 1.00 47.28 402 GLU A CA 1
ATOM 3135 C C . GLU A 1 402 ? -38.014 -6.386 42.593 1.00 47.28 402 GLU A C 1
ATOM 3137 O O . GLU A 1 402 ? -38.839 -6.630 41.706 1.00 47.28 402 GLU A O 1
ATOM 3142 N N . LYS A 1 403 ? -38.306 -5.551 43.593 1.00 47.22 403 LYS A N 1
ATOM 3143 C CA . LYS A 1 403 ? -39.607 -4.889 43.711 1.00 47.22 403 LYS A CA 1
ATOM 3144 C C . LYS A 1 403 ? -39.799 -3.782 42.666 1.00 47.22 403 LYS A C 1
ATOM 3146 O O . LYS A 1 403 ? -40.918 -3.565 42.210 1.00 47.22 403 LYS A O 1
ATOM 3151 N N . ARG A 1 404 ? -38.722 -3.105 42.246 1.00 44.97 404 ARG A N 1
ATOM 3152 C CA . ARG A 1 404 ? -38.749 -2.172 41.101 1.00 44.97 404 ARG A CA 1
ATOM 3153 C C . ARG A 1 404 ? -38.734 -2.903 39.753 1.00 44.97 404 ARG A C 1
ATOM 3155 O O . ARG A 1 404 ? -39.389 -2.444 38.825 1.00 44.97 404 ARG A O 1
ATOM 3162 N N . LEU A 1 405 ? -38.063 -4.054 39.663 1.00 44.97 405 LEU A N 1
ATOM 3163 C CA . LEU A 1 405 ? -38.036 -4.967 38.507 1.00 44.97 405 LEU A CA 1
ATOM 3164 C C . LEU A 1 405 ? -39.436 -5.434 38.104 1.00 44.97 405 LEU A C 1
ATOM 3166 O O . LEU A 1 405 ? -39.791 -5.405 36.929 1.00 44.97 405 LEU A O 1
ATOM 3170 N N . THR A 1 406 ? -40.246 -5.826 39.085 1.00 50.78 406 THR A N 1
ATOM 3171 C CA . THR A 1 406 ? -41.629 -6.274 38.860 1.00 50.78 406 THR A CA 1
ATOM 3172 C C . THR A 1 406 ? -42.541 -5.140 38.389 1.00 50.78 406 THR A C 1
ATOM 3174 O O . THR A 1 406 ? -43.394 -5.358 37.532 1.00 50.78 406 THR A O 1
ATOM 3177 N N . GLN A 1 407 ? -42.318 -3.916 38.875 1.00 49.88 407 GLN A N 1
ATOM 3178 C CA . GLN A 1 407 ? -43.062 -2.728 38.442 1.00 49.88 407 GLN A CA 1
ATOM 3179 C C . GLN A 1 407 ? -42.659 -2.254 37.035 1.00 49.88 407 GLN A C 1
ATOM 3181 O O . GLN A 1 407 ? -43.532 -1.919 36.236 1.00 49.88 407 GLN A O 1
ATOM 3186 N N . LEU A 1 408 ? -41.363 -2.278 36.699 1.00 44.44 408 LEU A N 1
ATOM 3187 C CA . LEU A 1 408 ? -40.881 -1.911 35.362 1.00 44.44 408 LEU A CA 1
ATOM 3188 C C . LEU A 1 408 ? -41.205 -2.970 34.300 1.00 44.44 408 LEU A C 1
ATOM 3190 O O . LEU A 1 408 ? -41.559 -2.616 33.176 1.00 44.44 408 LEU A O 1
ATOM 3194 N N . GLY A 1 409 ? -41.135 -4.261 34.641 1.00 44.84 409 GLY A N 1
ATOM 3195 C CA . GLY A 1 409 ? -41.465 -5.356 33.722 1.00 44.84 409 GLY A CA 1
ATOM 3196 C C . GLY A 1 409 ? -42.908 -5.301 33.206 1.00 44.84 409 GLY A C 1
ATOM 3197 O O . GLY A 1 409 ? -43.162 -5.625 32.048 1.00 44.84 409 GLY A O 1
ATOM 3198 N N . GLN A 1 410 ? -43.845 -4.801 34.020 1.00 45.16 410 GLN A N 1
ATOM 3199 C CA . GLN A 1 410 ? -45.244 -4.592 33.622 1.00 45.16 410 GLN A CA 1
ATOM 3200 C C . GLN A 1 410 ? -45.455 -3.379 32.697 1.00 45.16 410 GLN A C 1
ATOM 3202 O O . GLN A 1 410 ? -46.460 -3.329 31.987 1.00 45.16 410 GLN A O 1
ATOM 3207 N N . GLN A 1 411 ? -44.529 -2.413 32.679 1.00 39.59 411 GLN A N 1
ATOM 3208 C CA . GLN A 1 411 ? -44.606 -1.216 31.828 1.00 39.59 411 GLN A CA 1
ATOM 3209 C C . GLN A 1 411 ? -43.844 -1.380 30.506 1.00 39.59 411 GLN A C 1
ATOM 3211 O O . GLN A 1 411 ? -44.352 -0.977 29.463 1.00 39.59 411 GLN A O 1
ATOM 3216 N N . VAL A 1 412 ? -42.682 -2.043 30.513 1.00 40.81 412 VAL A N 1
ATOM 3217 C CA . VAL A 1 412 ? -41.889 -2.315 29.296 1.00 40.81 412 VAL A CA 1
ATOM 3218 C C . VAL A 1 412 ? -42.611 -3.286 28.352 1.00 40.81 412 VAL A C 1
ATOM 3220 O O . VAL A 1 412 ? -42.513 -3.144 27.135 1.00 40.81 412 VAL A O 1
ATOM 3223 N N . GLY A 1 413 ? -43.429 -4.200 28.888 1.00 34.78 413 GLY A N 1
ATOM 3224 C CA . GLY A 1 413 ? -44.266 -5.102 28.088 1.00 34.78 413 GLY A CA 1
ATOM 3225 C C . GLY A 1 413 ? -45.308 -4.406 27.199 1.00 34.78 413 GLY A C 1
ATOM 3226 O O . GLY A 1 413 ? -45.842 -5.046 26.302 1.00 34.78 413 GLY A O 1
ATOM 3227 N N . LYS A 1 414 ? -45.586 -3.109 27.407 1.00 34.47 414 LYS A N 1
ATOM 3228 C CA . LYS A 1 414 ? -46.538 -2.330 26.593 1.00 34.47 414 LYS A CA 1
ATOM 3229 C C . LYS A 1 414 ? -45.893 -1.485 25.487 1.00 34.47 414 LYS A C 1
ATOM 3231 O O . LYS A 1 414 ? -46.619 -0.979 24.643 1.00 34.47 414 LYS A O 1
ATOM 3236 N N . VAL A 1 415 ? -44.565 -1.330 25.477 1.00 37.03 415 VAL A N 1
ATOM 3237 C CA . VAL A 1 415 ? -43.836 -0.460 24.523 1.00 37.03 415 VAL A CA 1
ATOM 3238 C C . VAL A 1 415 ? -43.130 -1.272 23.420 1.00 37.03 415 VAL A C 1
ATOM 3240 O O . VAL A 1 415 ? -42.624 -0.715 22.454 1.00 37.03 415 VAL A O 1
ATOM 3243 N N . ALA A 1 416 ? -43.127 -2.607 23.511 1.00 32.88 416 ALA A N 1
ATOM 3244 C CA . ALA A 1 416 ? -42.421 -3.486 22.571 1.00 32.88 416 ALA A CA 1
ATOM 3245 C C . ALA A 1 416 ? -43.116 -3.692 21.204 1.00 32.88 416 ALA A C 1
ATOM 3247 O O . ALA A 1 416 ? -42.573 -4.392 20.352 1.00 32.88 416 ALA A O 1
ATOM 3248 N N . GLU A 1 417 ? -44.264 -3.062 20.951 1.00 35.12 417 GLU A N 1
ATOM 3249 C CA . GLU A 1 417 ? -44.905 -3.032 19.632 1.00 35.12 417 GLU A CA 1
ATOM 3250 C C . GLU A 1 417 ? -45.020 -1.589 19.133 1.00 35.12 417 GLU A C 1
ATOM 3252 O O . GLU A 1 417 ? -46.051 -0.952 19.306 1.00 35.12 417 GLU A O 1
ATOM 3257 N N . GLN A 1 418 ? -43.950 -1.069 18.521 1.00 33.81 418 GLN A N 1
ATOM 3258 C CA . GLN A 1 418 ? -43.969 -0.361 17.229 1.00 33.8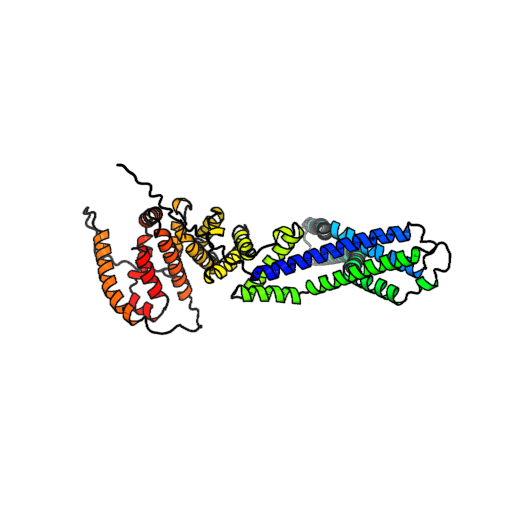1 418 GLN A CA 1
ATOM 3259 C C . GLN A 1 418 ? -42.728 0.523 17.020 1.00 33.81 418 GLN A C 1
ATOM 3261 O O . GLN A 1 418 ? -42.413 1.399 17.817 1.00 33.81 418 GLN A O 1
ATOM 3266 N N . LYS A 1 419 ? -42.181 0.360 15.807 1.00 30.84 419 LYS A N 1
ATOM 3267 C CA . LYS A 1 419 ? -41.456 1.332 14.971 1.00 30.84 419 LYS A CA 1
ATOM 3268 C C . LYS A 1 419 ? -39.942 1.491 15.177 1.00 30.84 419 LYS A C 1
ATOM 3270 O O . LYS A 1 419 ? -39.464 2.051 16.156 1.00 30.84 419 LYS A O 1
ATOM 3275 N N . GLU A 1 420 ? -39.207 1.072 14.145 1.00 34.16 420 GLU A N 1
ATOM 3276 C CA . GLU A 1 420 ? -37.865 1.576 13.842 1.00 34.16 420 GLU A CA 1
ATOM 3277 C C . GLU A 1 420 ? -37.898 3.106 13.661 1.00 34.16 420 GLU A C 1
ATOM 3279 O O . GLU A 1 420 ? -38.808 3.600 12.983 1.00 34.16 420 GLU A O 1
ATOM 3284 N N . PRO A 1 421 ? -36.930 3.874 14.196 1.00 33.62 421 PRO A N 1
ATOM 3285 C CA . PRO A 1 421 ? -36.761 5.260 13.811 1.00 33.62 421 PRO A CA 1
ATOM 3286 C C . PRO A 1 421 ? -35.791 5.375 12.634 1.00 33.62 421 PRO A C 1
ATOM 3288 O O . PRO A 1 421 ? -34.626 4.977 12.692 1.00 33.62 421 PRO A O 1
ATOM 3291 N N . ASP A 1 422 ? -36.345 5.964 11.582 1.00 25.09 422 ASP A N 1
ATOM 3292 C CA . ASP A 1 422 ? -35.683 6.569 10.438 1.00 25.09 422 ASP A CA 1
ATOM 3293 C C . ASP A 1 422 ? -34.693 7.664 10.879 1.00 25.09 422 ASP A C 1
ATOM 3295 O O . ASP A 1 422 ? -34.814 8.261 11.952 1.00 25.09 422 ASP A O 1
ATOM 3299 N N . GLY A 1 423 ? -33.676 7.897 10.056 1.00 38.53 423 GLY A N 1
ATOM 3300 C CA . GLY A 1 423 ? -32.548 8.747 10.400 1.00 38.53 423 GLY A CA 1
ATOM 3301 C C . GLY A 1 423 ? -32.853 10.239 10.303 1.00 38.53 423 GLY A C 1
ATOM 3302 O O . GLY A 1 423 ? -33.057 10.744 9.210 1.00 38.53 423 GLY A O 1
ATOM 3303 N N . SER A 1 424 ? -32.718 10.964 11.413 1.00 34.94 424 SER A N 1
ATOM 3304 C CA . SER A 1 424 ? -32.168 12.327 11.463 1.00 34.94 424 SER A CA 1
ATOM 3305 C C . SER A 1 424 ? -32.026 12.794 12.915 1.00 34.94 424 SER A C 1
ATOM 3307 O O . SER A 1 424 ? -32.775 12.372 13.786 1.00 34.94 424 SER A O 1
ATOM 3309 N N . ASP A 1 425 ? -31.062 13.690 13.130 1.00 28.56 425 ASP A N 1
ATOM 3310 C CA . ASP A 1 425 ? -30.805 14.489 14.338 1.00 28.56 425 ASP A CA 1
ATOM 3311 C C . ASP A 1 425 ? -29.969 13.841 15.454 1.00 28.56 425 ASP A C 1
ATOM 3313 O O . ASP A 1 425 ? -30.427 13.390 16.503 1.00 28.56 425 ASP A O 1
ATOM 3317 N N . ARG A 1 426 ? -28.647 13.889 15.233 1.00 32.47 426 ARG A N 1
ATOM 3318 C CA . ARG A 1 426 ? -27.620 13.681 16.260 1.00 32.47 426 ARG A CA 1
ATOM 3319 C C . ARG A 1 426 ? -27.614 14.853 17.245 1.00 32.47 426 ARG A C 1
ATOM 3321 O O . ARG A 1 426 ? -26.875 15.816 17.056 1.00 32.47 426 ARG A O 1
ATOM 3328 N N . ASN A 1 427 ? -28.390 14.728 18.316 1.00 28.31 427 ASN A N 1
ATOM 3329 C CA . ASN A 1 427 ? -28.157 15.468 19.552 1.00 28.31 427 ASN A CA 1
ATOM 3330 C C . ASN A 1 427 ? -27.022 14.817 20.361 1.00 28.31 427 ASN A C 1
ATOM 3332 O O . ASN A 1 427 ? -26.915 13.593 20.455 1.00 28.31 427 ASN A O 1
ATOM 3336 N N . ASP A 1 428 ? -26.199 15.662 20.980 1.00 32.12 428 ASP A N 1
ATOM 3337 C CA . ASP A 1 428 ? -25.006 15.344 21.784 1.00 32.12 428 ASP A CA 1
ATOM 3338 C C . ASP A 1 428 ? -25.287 14.374 22.965 1.00 32.12 428 ASP A C 1
ATOM 3340 O O . ASP A 1 428 ? -24.387 13.730 23.502 1.00 32.12 428 ASP A O 1
ATOM 3344 N N . SER A 1 429 ? -26.562 14.187 23.337 1.00 38.53 429 SER A N 1
ATOM 3345 C CA . SER A 1 429 ? -27.019 13.233 24.359 1.00 38.53 429 SER A CA 1
ATOM 3346 C C . SER A 1 429 ? -26.970 11.761 23.917 1.00 38.53 429 SER A C 1
ATOM 3348 O O . SER A 1 429 ? -26.804 10.878 24.762 1.00 38.53 429 SER A O 1
ATOM 3350 N N . GLY A 1 430 ? -27.052 11.473 22.611 1.00 44.97 430 GLY A N 1
ATOM 3351 C CA . GLY A 1 430 ? -27.027 10.102 22.082 1.00 44.97 430 GLY A CA 1
ATOM 3352 C C . GLY A 1 430 ? -25.664 9.414 22.222 1.00 44.97 430 GLY A C 1
ATOM 3353 O O . GLY A 1 430 ? -25.591 8.200 22.403 1.00 44.97 430 GLY A O 1
ATOM 3354 N N . CYS A 1 431 ? -24.576 10.192 22.213 1.00 49.94 431 CYS A N 1
ATOM 3355 C CA . CYS A 1 431 ? -23.212 9.667 22.296 1.00 49.94 431 CYS A CA 1
ATOM 3356 C C . CYS A 1 431 ? -22.863 9.142 23.703 1.00 49.94 431 CYS A C 1
ATOM 3358 O O . CYS A 1 431 ? -22.086 8.195 23.827 1.00 49.94 431 CYS A O 1
ATOM 3360 N N . SER A 1 432 ? -23.443 9.724 24.763 1.00 62.84 432 SER A N 1
ATOM 3361 C CA . SER A 1 432 ? -23.205 9.277 26.145 1.00 62.84 432 SER A CA 1
ATOM 3362 C C . SER A 1 432 ? -23.945 7.971 26.446 1.00 62.84 432 SER A C 1
ATOM 3364 O O . SER A 1 432 ? -23.356 7.026 26.967 1.00 62.84 432 SER A O 1
ATOM 3366 N N . ALA A 1 433 ? -25.220 7.878 26.053 1.00 70.56 433 ALA A N 1
ATOM 3367 C CA . ALA A 1 433 ? -26.044 6.696 26.304 1.00 70.56 433 ALA A CA 1
ATOM 3368 C C . ALA A 1 433 ? -25.517 5.447 25.578 1.00 70.56 433 ALA A C 1
ATOM 3370 O O . ALA A 1 433 ? -25.413 4.383 26.188 1.00 70.56 433 ALA A O 1
ATOM 3371 N N . GLU A 1 434 ? -25.110 5.580 24.311 1.00 75.25 434 GLU A N 1
ATOM 3372 C CA . GLU A 1 434 ? -24.523 4.473 23.546 1.00 75.25 434 GLU A CA 1
ATOM 3373 C C . GLU A 1 434 ? -23.220 3.975 24.189 1.00 75.25 434 GLU A C 1
ATOM 3375 O O . GLU A 1 434 ? -22.985 2.776 24.322 1.00 75.25 434 GLU A O 1
ATOM 3380 N N . MET A 1 435 ? -22.383 4.888 24.678 1.00 78.94 435 MET A N 1
ATOM 3381 C CA . MET A 1 435 ? -21.124 4.528 25.323 1.00 78.94 435 MET A CA 1
ATOM 3382 C C . MET A 1 435 ? -21.331 3.805 26.663 1.00 78.94 435 MET A C 1
ATOM 3384 O O . MET A 1 435 ? -20.619 2.840 26.958 1.00 78.94 435 MET A O 1
ATOM 3388 N N . ILE A 1 436 ? -22.336 4.213 27.445 1.00 81.44 436 ILE A N 1
ATOM 3389 C CA . ILE A 1 436 ? -22.742 3.504 28.668 1.00 81.44 436 ILE A CA 1
ATOM 3390 C C . ILE A 1 436 ? -23.268 2.107 28.310 1.00 81.44 436 ILE A C 1
ATOM 3392 O O . ILE A 1 436 ? -22.901 1.131 28.966 1.00 81.44 436 ILE A O 1
ATOM 3396 N N . LEU A 1 437 ? -24.066 1.982 27.246 1.00 83.62 437 LEU A N 1
ATOM 3397 C CA . LEU A 1 437 ? -24.614 0.704 26.783 1.00 83.62 437 LEU A CA 1
ATOM 3398 C C . LEU A 1 437 ? -23.513 -0.279 26.369 1.00 83.62 437 LEU A C 1
ATOM 3400 O O . LEU A 1 437 ? -23.562 -1.458 26.737 1.00 83.62 437 LEU A O 1
ATOM 3404 N N . GLN A 1 438 ? -22.492 0.203 25.657 1.00 87.12 438 GLN A N 1
ATOM 3405 C CA . GLN A 1 438 ? -21.318 -0.599 25.315 1.00 87.12 438 GLN A CA 1
ATOM 3406 C C . GLN A 1 438 ? -20.524 -0.985 26.570 1.00 87.12 438 GLN A C 1
ATOM 3408 O O . GLN A 1 438 ? -20.151 -2.147 26.726 1.00 87.12 438 GLN A O 1
ATOM 3413 N N . GLY A 1 439 ? -20.339 -0.059 27.517 1.00 88.06 439 GLY A N 1
ATOM 3414 C CA . GLY A 1 439 ? -19.707 -0.344 28.809 1.00 88.06 439 GLY A CA 1
ATOM 3415 C C . GLY A 1 439 ? -20.417 -1.453 29.596 1.00 88.06 439 GLY A C 1
ATOM 3416 O O . GLY A 1 439 ? -19.767 -2.376 30.087 1.00 88.06 439 GLY A O 1
ATOM 3417 N N . LEU A 1 440 ? -21.751 -1.409 29.668 1.00 87.31 440 LEU A N 1
ATOM 3418 C CA . LEU A 1 440 ? -22.565 -2.453 30.301 1.00 87.31 440 LEU A CA 1
ATOM 3419 C C . LEU A 1 440 ? -22.495 -3.780 29.536 1.00 87.31 440 LEU A C 1
ATOM 3421 O O . LEU A 1 440 ? -22.430 -4.840 30.152 1.00 87.31 440 LEU A O 1
ATOM 3425 N N . THR A 1 441 ? -22.456 -3.735 28.204 1.00 88.75 441 THR A N 1
ATOM 3426 C CA . THR A 1 441 ? -22.316 -4.932 27.361 1.00 88.75 441 THR A CA 1
ATOM 3427 C C . THR A 1 441 ? -20.978 -5.639 27.581 1.00 88.75 441 THR A C 1
ATOM 3429 O O . THR A 1 441 ? -20.942 -6.866 27.664 1.00 88.75 441 THR A O 1
ATOM 3432 N N . ILE A 1 442 ? -19.883 -4.884 27.714 1.00 89.75 442 ILE A N 1
ATOM 3433 C CA . ILE A 1 442 ? -18.570 -5.443 28.058 1.00 89.75 442 ILE A CA 1
ATOM 3434 C C . ILE A 1 442 ? -18.638 -6.135 29.425 1.00 89.75 442 ILE A C 1
ATOM 3436 O O . ILE A 1 442 ? -18.181 -7.267 29.557 1.00 89.75 442 ILE A O 1
ATOM 3440 N N . LEU A 1 443 ? -19.223 -5.475 30.432 1.00 90.19 443 LEU A N 1
ATOM 3441 C CA . LEU A 1 443 ? -19.321 -6.020 31.790 1.00 90.19 443 LEU A CA 1
ATOM 3442 C C . LEU A 1 443 ? -20.168 -7.289 31.860 1.00 90.19 443 LEU A C 1
ATOM 3444 O O . LEU A 1 443 ? -19.759 -8.234 32.521 1.00 90.19 443 LEU A O 1
ATOM 3448 N N . GLU A 1 444 ? -21.297 -7.339 31.156 1.00 89.81 444 GLU A N 1
ATOM 3449 C CA . GLU A 1 444 ? -22.147 -8.534 31.100 1.00 89.81 444 GLU A CA 1
ATOM 3450 C C . GLU A 1 444 ? -21.380 -9.723 30.503 1.00 89.81 444 GLU A C 1
ATOM 3452 O O . GLU A 1 444 ? -21.348 -10.813 31.074 1.00 89.81 444 GLU A O 1
ATOM 3457 N N . ARG A 1 445 ? -20.706 -9.510 29.366 1.00 88.94 445 ARG A N 1
ATOM 3458 C CA . ARG A 1 445 ? -19.926 -10.568 28.712 1.00 88.94 445 ARG A CA 1
ATOM 3459 C C . ARG A 1 445 ? -18.747 -11.016 29.579 1.00 88.94 445 ARG A C 1
ATOM 3461 O O . ARG A 1 445 ? -18.504 -12.212 29.684 1.00 88.94 445 ARG A O 1
ATOM 3468 N N . LEU A 1 446 ? -18.065 -10.094 30.264 1.00 90.06 446 LEU A N 1
ATOM 3469 C CA . LEU A 1 446 ? -17.006 -10.439 31.221 1.00 90.06 446 LEU A CA 1
ATOM 3470 C C . LEU A 1 446 ? -17.537 -11.225 32.427 1.00 90.06 446 LEU A C 1
ATOM 3472 O O . LEU A 1 446 ? -16.860 -12.147 32.881 1.00 90.06 446 LEU A O 1
ATOM 3476 N N . ALA A 1 447 ? -18.722 -10.871 32.936 1.00 86.88 447 ALA A N 1
ATOM 3477 C CA . ALA A 1 447 ? -19.352 -11.496 34.101 1.00 86.88 447 ALA A CA 1
ATOM 3478 C C . ALA A 1 447 ? -19.784 -12.950 33.854 1.00 86.88 447 ALA A C 1
ATOM 3480 O O . ALA A 1 447 ? -19.975 -13.698 34.809 1.00 86.88 447 ALA A O 1
ATOM 3481 N N . SER A 1 448 ? -19.832 -13.390 32.590 1.00 85.62 448 SER A N 1
ATOM 3482 C CA . SER A 1 448 ? -20.034 -14.803 32.236 1.00 85.62 448 SER A CA 1
ATOM 3483 C C . SER A 1 448 ? -18.935 -15.726 32.800 1.00 85.62 448 SER A C 1
ATOM 3485 O O . SER A 1 448 ? -19.146 -16.930 32.929 1.00 85.62 448 SER A O 1
ATOM 3487 N N . ASN A 1 449 ? -17.766 -15.182 33.169 1.00 85.00 449 ASN A N 1
ATOM 3488 C CA . ASN A 1 449 ? -16.705 -15.902 33.871 1.00 85.00 449 ASN A CA 1
ATOM 3489 C C . ASN A 1 449 ? -16.737 -15.598 35.379 1.00 85.00 449 ASN A C 1
ATOM 3491 O O . ASN A 1 449 ? -16.616 -14.446 35.801 1.00 85.00 449 ASN A O 1
ATOM 3495 N N . HIS A 1 450 ? -16.809 -16.644 36.205 1.00 83.06 450 HIS A N 1
ATOM 3496 C CA . HIS A 1 450 ? -16.928 -16.517 37.659 1.00 83.06 450 HIS A CA 1
ATOM 3497 C C . HIS A 1 450 ? -15.777 -15.732 38.317 1.00 83.06 450 HIS A C 1
ATOM 3499 O O . HIS A 1 450 ? -16.010 -14.945 39.234 1.00 83.06 450 HIS A O 1
ATOM 3505 N N . HIS A 1 451 ? -14.540 -15.882 37.825 1.00 84.62 451 HIS A N 1
ATOM 3506 C CA . HIS A 1 451 ? -13.390 -15.148 38.368 1.00 84.62 451 HIS A CA 1
ATOM 3507 C C . HIS A 1 451 ? -13.495 -13.647 38.077 1.00 84.62 451 HIS A C 1
ATOM 3509 O O . HIS A 1 451 ? -13.300 -12.826 38.971 1.00 84.62 451 HIS A O 1
ATOM 3515 N N . ASN A 1 452 ? -13.897 -13.287 36.855 1.00 89.38 452 ASN A N 1
ATOM 3516 C CA . ASN A 1 452 ? -14.137 -11.894 36.486 1.00 89.38 452 ASN A CA 1
ATOM 3517 C C . ASN A 1 452 ? -15.281 -11.283 37.304 1.00 89.38 452 ASN A C 1
ATOM 3519 O O . ASN A 1 452 ? -15.202 -10.115 37.672 1.00 89.38 452 ASN A O 1
ATOM 3523 N N . CYS A 1 453 ? -16.334 -12.054 37.603 1.00 84.88 453 CYS A N 1
ATOM 3524 C CA . CYS A 1 453 ? -17.447 -11.586 38.428 1.00 84.88 453 CYS A CA 1
ATOM 3525 C C . CYS A 1 453 ? -16.969 -11.157 39.824 1.00 84.88 453 CYS A C 1
ATOM 3527 O O . CYS A 1 453 ? -17.360 -10.093 40.302 1.00 84.88 453 CYS A O 1
ATOM 3529 N N . SER A 1 454 ? -16.088 -11.941 40.455 1.00 84.31 454 SER A N 1
ATOM 3530 C CA . SER A 1 454 ? -15.473 -11.572 41.737 1.00 84.31 454 SER A CA 1
ATOM 3531 C C . SER A 1 454 ? -14.702 -10.251 41.626 1.00 84.31 454 SER A C 1
ATOM 3533 O O . SER A 1 454 ? -14.907 -9.343 42.434 1.00 84.31 454 SER A O 1
ATOM 3535 N N . ASP A 1 455 ? -13.874 -10.092 40.591 1.00 85.00 455 ASP A N 1
ATOM 3536 C CA . ASP A 1 455 ? -13.098 -8.865 40.375 1.00 85.00 455 ASP A CA 1
ATOM 3537 C C . ASP A 1 455 ? -13.995 -7.634 40.133 1.00 85.00 455 ASP A C 1
ATOM 3539 O O . ASP A 1 455 ? -13.726 -6.551 40.659 1.00 85.00 455 ASP A O 1
ATOM 3543 N N . ILE A 1 456 ? -15.091 -7.797 39.382 1.00 86.12 456 ILE A N 1
ATOM 3544 C CA . ILE A 1 456 ? -16.090 -6.747 39.119 1.00 86.12 456 ILE A CA 1
ATOM 3545 C C . ILE A 1 456 ? -16.814 -6.347 40.412 1.00 86.12 456 ILE A C 1
ATOM 3547 O O . ILE A 1 456 ? -16.955 -5.153 40.685 1.00 86.12 456 ILE A O 1
ATOM 3551 N N . CYS A 1 457 ? -17.244 -7.314 41.227 1.00 82.56 457 CYS A N 1
ATOM 3552 C CA . CYS A 1 457 ? -17.935 -7.062 42.496 1.00 82.56 457 CYS A CA 1
ATOM 3553 C C . CYS A 1 457 ? -17.037 -6.366 43.527 1.00 82.56 457 CYS A C 1
ATOM 3555 O O . CYS A 1 457 ? -17.499 -5.497 44.266 1.00 82.56 457 CYS A O 1
ATOM 3557 N N . ASN A 1 458 ? -15.749 -6.715 43.553 1.00 83.19 458 ASN A N 1
ATOM 3558 C CA . ASN A 1 458 ? -14.771 -6.123 44.465 1.00 83.19 458 ASN A CA 1
ATOM 3559 C C . ASN A 1 458 ? -14.285 -4.732 44.013 1.00 83.19 458 ASN A C 1
ATOM 3561 O O . ASN A 1 458 ? -13.600 -4.038 44.768 1.00 83.19 458 ASN A O 1
ATOM 3565 N N . ALA A 1 459 ? -14.633 -4.291 42.799 1.00 85.31 459 ALA A N 1
ATOM 3566 C CA . ALA A 1 459 ? -14.194 -3.011 42.263 1.00 85.31 459 ALA A CA 1
ATOM 3567 C C . ALA A 1 459 ? -14.923 -1.819 42.925 1.00 85.31 459 ALA A C 1
ATOM 3569 O O . ALA A 1 459 ? -16.150 -1.688 42.819 1.00 85.31 459 ALA A O 1
ATOM 3570 N N . PRO A 1 460 ? -14.192 -0.873 43.548 1.00 79.62 460 PRO A N 1
ATOM 3571 C CA . PRO A 1 460 ? -14.800 0.213 44.309 1.00 79.62 460 PRO A CA 1
ATOM 3572 C C . PRO A 1 460 ? -15.636 1.137 43.415 1.00 79.62 460 PRO A C 1
ATOM 3574 O O . PRO A 1 460 ? -15.160 1.692 42.423 1.00 79.62 460 PRO A O 1
ATOM 3577 N N . GLY A 1 461 ? -16.908 1.312 43.782 1.00 78.12 461 GLY A N 1
ATOM 3578 C CA . GLY A 1 461 ? -17.844 2.208 43.099 1.00 78.12 461 GLY A CA 1
ATOM 3579 C C . GLY A 1 461 ? -18.326 1.725 41.727 1.00 78.12 461 GLY A C 1
ATOM 3580 O O . GLY A 1 461 ? -19.164 2.395 41.126 1.00 78.12 461 GLY A O 1
ATOM 3581 N N . LEU A 1 462 ? -17.865 0.578 41.217 1.00 82.38 462 LEU A N 1
ATOM 3582 C CA . LEU A 1 462 ? -18.311 0.075 39.916 1.00 82.38 462 LEU A CA 1
ATOM 3583 C C . LEU A 1 462 ? -19.770 -0.386 39.954 1.00 82.38 462 LEU A C 1
ATOM 3585 O O . LEU A 1 462 ? -20.547 0.011 39.090 1.00 82.38 462 LEU A O 1
ATOM 3589 N N . LEU A 1 463 ? -20.159 -1.128 40.994 1.00 80.50 463 LEU A N 1
ATOM 3590 C CA . LEU A 1 463 ? -21.537 -1.591 41.173 1.00 80.50 463 LEU A CA 1
ATOM 3591 C C . LEU A 1 463 ? -22.527 -0.418 41.203 1.00 80.50 463 LEU A C 1
ATOM 3593 O O . LEU A 1 463 ? -23.550 -0.458 40.529 1.00 80.50 463 LEU A O 1
ATOM 3597 N N . SER A 1 464 ? -22.163 0.675 41.885 1.00 77.06 464 SER A N 1
ATOM 3598 C CA . SER A 1 464 ? -22.987 1.891 41.930 1.00 77.06 464 SER A CA 1
ATOM 3599 C C . SER A 1 464 ? -23.218 2.505 40.544 1.00 77.06 464 SER A C 1
ATOM 3601 O O . SER A 1 464 ? -24.318 2.974 40.260 1.00 77.06 464 SER A O 1
ATOM 3603 N N . LYS A 1 465 ? -22.219 2.433 39.650 1.00 80.00 465 LYS A N 1
ATOM 3604 C CA . LYS A 1 465 ? -22.320 2.912 38.263 1.00 80.00 465 LYS A CA 1
ATOM 3605 C C . LYS A 1 465 ? -23.153 1.973 37.392 1.00 80.00 465 LYS A C 1
ATOM 3607 O O . LYS A 1 465 ? -23.941 2.461 36.594 1.00 80.00 465 LYS A O 1
ATOM 3612 N N . ILE A 1 466 ? -23.027 0.655 37.574 1.00 79.75 466 ILE A N 1
ATOM 3613 C CA . ILE A 1 466 ? -23.857 -0.349 36.878 1.00 79.75 466 ILE A CA 1
ATOM 3614 C C . ILE A 1 466 ? -25.337 -0.142 37.215 1.00 79.75 466 ILE A C 1
ATOM 3616 O O . ILE A 1 466 ? -26.196 -0.233 36.339 1.00 79.75 466 ILE A O 1
ATOM 3620 N N . THR A 1 467 ? -25.633 0.171 38.478 1.00 75.50 467 THR A N 1
ATOM 3621 C CA . THR A 1 467 ? -27.002 0.384 38.953 1.00 75.50 467 THR A CA 1
ATOM 3622 C C . THR A 1 467 ? -27.538 1.793 38.709 1.00 75.50 467 THR A C 1
ATOM 3624 O O . THR A 1 467 ? -28.741 1.995 38.827 1.00 75.50 467 THR A O 1
ATOM 3627 N N . ALA A 1 468 ? -26.692 2.776 38.380 1.00 72.38 468 ALA A N 1
ATOM 3628 C CA . ALA A 1 468 ? -27.108 4.173 38.226 1.00 72.38 468 ALA A CA 1
ATOM 3629 C C . ALA A 1 468 ? -28.276 4.374 37.232 1.00 72.38 468 ALA A C 1
ATOM 3631 O O . ALA A 1 468 ? -29.204 5.108 37.581 1.00 72.38 468 ALA A O 1
ATOM 3632 N N . PRO A 1 469 ? -28.329 3.680 36.071 1.00 68.81 469 PRO A N 1
ATOM 3633 C CA . PRO A 1 469 ? -29.472 3.755 35.158 1.00 68.81 469 PRO A CA 1
ATOM 3634 C C . PRO A 1 469 ? -30.807 3.309 35.773 1.00 68.81 469 PRO A C 1
ATOM 3636 O O . PRO A 1 469 ? -31.854 3.754 35.322 1.00 68.81 469 PRO A O 1
ATOM 3639 N N . LEU A 1 470 ? -30.794 2.471 36.817 1.00 65.81 470 LEU A N 1
ATOM 3640 C CA . LEU A 1 470 ? -32.000 1.972 37.495 1.00 65.81 470 LEU A CA 1
ATOM 3641 C C . LEU A 1 470 ? -32.608 2.996 38.470 1.00 65.81 470 LEU A C 1
ATOM 3643 O O . LEU A 1 470 ? -33.755 2.848 38.897 1.00 65.81 470 LEU A O 1
ATOM 3647 N N . TYR A 1 471 ? -31.829 4.013 38.849 1.00 61.62 471 TYR A N 1
ATOM 3648 C CA . TYR A 1 471 ? -32.172 4.987 39.886 1.00 61.62 471 TYR A CA 1
ATOM 3649 C C . TYR A 1 471 ? -32.222 6.433 39.376 1.00 61.62 471 TYR A C 1
ATOM 3651 O O . TYR A 1 471 ? -32.407 7.342 40.187 1.00 61.62 471 TYR A O 1
ATOM 3659 N N . SER A 1 472 ? -32.068 6.668 38.066 1.00 59.50 472 SER A N 1
ATOM 3660 C CA . SER A 1 472 ? -32.158 8.019 37.505 1.00 59.50 472 SER A CA 1
ATOM 3661 C C . SER A 1 472 ? -33.529 8.625 37.817 1.00 59.50 472 SER A C 1
ATOM 3663 O O . SER A 1 472 ? -34.557 8.055 37.462 1.00 59.50 472 SER A O 1
ATOM 3665 N N . GLY A 1 473 ? -33.569 9.778 38.493 1.00 48.84 473 GLY A N 1
ATOM 3666 C CA . GLY A 1 473 ? -34.822 10.455 38.865 1.00 48.84 473 GLY A CA 1
ATOM 3667 C C . GLY A 1 473 ? -35.667 10.903 37.665 1.00 48.84 473 GLY A C 1
ATOM 3668 O O . GLY A 1 473 ? -36.846 11.202 37.827 1.00 48.84 473 GLY A O 1
ATOM 3669 N N . THR A 1 474 ? -35.076 10.901 36.468 1.00 45.88 474 THR A N 1
ATOM 3670 C CA . THR A 1 474 ? -35.688 11.238 35.177 1.00 45.88 474 THR A CA 1
ATOM 3671 C C . THR A 1 474 ? -36.181 10.016 34.396 1.00 45.88 474 THR A C 1
ATOM 3673 O O . THR A 1 474 ? -36.654 10.192 33.281 1.00 45.88 474 THR A O 1
ATOM 3676 N N . LEU A 1 475 ? -36.131 8.798 34.966 1.00 47.16 475 LEU A N 1
ATOM 3677 C CA . LEU A 1 475 ? -36.413 7.512 34.295 1.00 47.16 475 LEU A CA 1
ATOM 3678 C C . LEU A 1 475 ? -37.647 7.525 33.374 1.00 47.16 475 LEU A C 1
ATOM 3680 O O . LEU A 1 475 ? -37.625 6.935 32.304 1.00 47.16 475 LEU A O 1
ATOM 3684 N N . ILE A 1 476 ? -38.717 8.199 33.799 1.00 46.12 476 ILE A N 1
ATOM 3685 C CA . ILE A 1 476 ? -39.988 8.264 33.067 1.00 46.12 476 ILE A CA 1
ATOM 3686 C C . ILE A 1 476 ? -39.931 9.299 31.931 1.00 46.12 476 ILE A C 1
ATOM 3688 O O . ILE A 1 476 ? -40.458 9.045 30.858 1.00 46.12 476 ILE A O 1
ATOM 3692 N N . GLN A 1 477 ? -39.267 10.441 32.137 1.00 45.31 477 GLN A N 1
ATOM 3693 C CA . GLN A 1 477 ? -39.119 11.488 31.114 1.00 45.31 477 GLN A CA 1
ATOM 3694 C C . GLN A 1 477 ? -38.081 11.111 30.049 1.00 45.31 477 GLN A C 1
ATOM 3696 O O . GLN A 1 477 ? -38.256 11.412 28.876 1.00 45.31 477 GLN A O 1
ATOM 3701 N N . ASP A 1 478 ? -37.023 10.412 30.445 1.00 45.03 478 ASP A N 1
ATOM 3702 C CA . ASP A 1 478 ? -35.932 9.998 29.566 1.00 45.03 478 ASP A CA 1
ATOM 3703 C C . ASP A 1 478 ? -36.298 8.793 28.678 1.00 45.03 478 ASP A C 1
ATOM 3705 O O . ASP A 1 478 ? -35.797 8.679 27.556 1.00 45.03 478 ASP A O 1
ATOM 3709 N N . MET A 1 479 ? -37.209 7.925 29.141 1.00 47.38 479 MET A N 1
ATOM 3710 C CA . MET A 1 479 ? -37.782 6.832 28.343 1.00 47.38 479 MET A CA 1
ATOM 3711 C C . MET A 1 479 ? -38.558 7.329 27.115 1.00 47.38 479 MET A C 1
ATOM 3713 O O . MET A 1 479 ? -38.501 6.676 26.077 1.00 47.38 479 MET A O 1
ATOM 3717 N N . ASP A 1 480 ? -39.238 8.474 27.226 1.00 41.12 480 ASP A N 1
ATOM 3718 C CA . ASP A 1 480 ? -39.998 9.080 26.122 1.00 41.12 480 ASP A CA 1
ATOM 3719 C C . ASP A 1 480 ? -39.105 9.869 25.145 1.00 41.12 480 ASP A C 1
ATOM 3721 O O . ASP A 1 480 ? -39.489 10.094 23.999 1.00 41.12 480 ASP A O 1
ATOM 3725 N N . ILE A 1 481 ? -37.905 10.287 25.572 1.00 46.38 481 ILE A N 1
ATOM 3726 C CA . ILE A 1 481 ? -37.018 11.174 24.795 1.00 46.38 481 ILE A CA 1
ATOM 3727 C C . ILE A 1 481 ? -35.888 10.403 24.090 1.00 46.38 481 ILE A C 1
ATOM 3729 O O . ILE A 1 481 ? -35.398 10.840 23.049 1.00 46.38 481 ILE A O 1
ATOM 3733 N N . SER A 1 482 ? -35.446 9.261 24.629 1.00 51.47 482 SER A N 1
ATOM 3734 C CA . SER A 1 482 ? -34.262 8.547 24.135 1.00 51.47 482 SER A CA 1
ATOM 3735 C C . SER A 1 482 ? -34.507 7.039 24.000 1.00 51.47 482 SER A C 1
ATOM 3737 O O . SER A 1 482 ? -34.547 6.304 24.990 1.00 51.47 482 SER A O 1
ATOM 3739 N N . GLY A 1 483 ? -34.565 6.555 22.753 1.00 56.72 483 GLY A N 1
ATOM 3740 C CA . GLY A 1 483 ? -34.792 5.141 22.413 1.00 56.72 483 GLY A CA 1
ATOM 3741 C C . GLY A 1 483 ? -33.733 4.145 22.924 1.00 56.72 483 GLY A C 1
ATOM 3742 O O . GLY A 1 483 ? -33.931 2.938 22.819 1.00 56.72 483 GLY A O 1
ATOM 3743 N N . THR A 1 484 ? -32.621 4.607 23.507 1.00 60.59 484 THR A N 1
ATOM 3744 C CA . THR A 1 484 ? -31.540 3.762 24.053 1.00 60.59 484 THR A CA 1
ATOM 3745 C C . THR A 1 484 ? -31.711 3.412 25.541 1.00 60.59 484 THR A C 1
ATOM 3747 O O . THR A 1 484 ? -31.084 2.464 26.025 1.00 60.59 484 THR A O 1
ATOM 3750 N N . TRP A 1 485 ? -32.592 4.103 26.278 1.00 67.50 485 TRP A N 1
ATOM 3751 C CA . TRP A 1 485 ? -32.800 3.899 27.724 1.00 67.50 485 TRP A CA 1
ATOM 3752 C C . TRP A 1 485 ? -33.335 2.516 28.121 1.00 67.50 485 TRP A C 1
ATOM 3754 O O . TRP A 1 485 ? -32.798 1.931 29.068 1.00 67.50 485 TRP A O 1
ATOM 3764 N N . PRO A 1 486 ? -34.328 1.936 27.418 1.00 66.44 486 PRO A N 1
ATOM 3765 C CA . PRO A 1 486 ? -34.781 0.574 27.706 1.00 66.44 486 PRO A CA 1
ATOM 3766 C C . PRO A 1 486 ? -33.646 -0.453 27.584 1.00 66.44 486 PRO A C 1
ATOM 3768 O O . PRO A 1 486 ? -33.539 -1.376 28.397 1.00 66.44 486 PRO A O 1
ATOM 3771 N N . GLY A 1 487 ? -32.752 -0.251 26.608 1.00 68.31 487 GLY A N 1
ATOM 3772 C CA . GLY A 1 487 ? -31.551 -1.059 26.414 1.00 68.31 487 GLY A CA 1
ATOM 3773 C C . GLY A 1 487 ? -30.594 -0.968 27.600 1.00 68.31 487 GLY A C 1
ATOM 3774 O O . GLY A 1 487 ? -30.153 -2.003 28.097 1.00 68.31 487 GLY A O 1
ATOM 3775 N N . LEU A 1 488 ? -30.332 0.244 28.103 1.00 75.12 488 LEU A N 1
ATOM 3776 C CA . LEU A 1 488 ? -29.482 0.480 29.277 1.00 75.12 488 LEU A CA 1
ATOM 3777 C C . LEU A 1 488 ? -30.000 -0.243 30.522 1.00 75.12 488 LEU A C 1
ATOM 3779 O O . LEU A 1 488 ? -29.252 -0.981 31.159 1.00 75.12 488 LEU A O 1
ATOM 3783 N N . VAL A 1 489 ? -31.287 -0.078 30.836 1.00 72.00 489 VAL A N 1
ATOM 3784 C CA . VAL A 1 489 ? -31.929 -0.711 31.998 1.00 72.00 489 VAL A CA 1
ATOM 3785 C C . VAL A 1 489 ? -31.881 -2.236 31.882 1.00 72.00 489 VAL A C 1
ATOM 3787 O O . VAL A 1 489 ? -31.448 -2.914 32.814 1.00 72.00 489 VAL A O 1
ATOM 3790 N N . SER A 1 490 ? -32.256 -2.783 30.719 1.00 76.19 490 SER A N 1
ATOM 3791 C CA . SER A 1 490 ? -32.194 -4.227 30.464 1.00 76.19 490 SER A CA 1
ATOM 3792 C C . SER A 1 490 ? -30.774 -4.777 30.625 1.00 76.19 490 SER A C 1
ATOM 3794 O O . SER A 1 490 ? -30.584 -5.828 31.239 1.00 76.19 490 SER A O 1
ATOM 3796 N N . ARG A 1 491 ? -29.759 -4.064 30.119 1.00 77.81 491 ARG A N 1
ATOM 3797 C CA . ARG A 1 491 ? -28.356 -4.480 30.236 1.00 77.81 491 ARG A CA 1
ATOM 3798 C C . ARG A 1 491 ? -27.857 -4.418 31.672 1.00 77.81 491 ARG A C 1
ATOM 3800 O O . ARG A 1 491 ? -27.239 -5.378 32.113 1.00 77.81 491 ARG A O 1
ATOM 3807 N N . SER A 1 492 ? -28.155 -3.343 32.405 1.00 77.44 492 SER A N 1
ATOM 3808 C CA . SER A 1 492 ? -27.817 -3.218 33.828 1.00 77.44 492 SER A CA 1
ATOM 3809 C C . SER A 1 492 ? -28.335 -4.411 34.630 1.00 77.44 492 SER A C 1
ATOM 3811 O O . SER A 1 492 ? -27.615 -4.916 35.484 1.00 77.44 492 SER A O 1
ATOM 3813 N N . PHE A 1 493 ? -29.534 -4.914 34.322 1.00 78.00 493 PHE A N 1
ATOM 3814 C CA . PHE A 1 493 ? -30.053 -6.122 34.962 1.00 78.00 493 PHE A CA 1
ATOM 3815 C C . PHE A 1 493 ? -29.275 -7.386 34.604 1.00 78.00 493 PHE A C 1
ATOM 3817 O O . PHE A 1 493 ? -28.949 -8.151 35.503 1.00 78.00 493 PHE A O 1
ATOM 3824 N N . ARG A 1 494 ? -28.924 -7.591 33.331 1.00 78.94 494 ARG A N 1
ATOM 3825 C CA . ARG A 1 494 ? -28.140 -8.771 32.918 1.00 78.94 494 ARG A CA 1
ATOM 3826 C C . ARG A 1 494 ? -26.715 -8.795 33.464 1.00 78.94 494 ARG A C 1
ATOM 3828 O O . ARG A 1 494 ? -26.118 -9.853 33.511 1.00 78.94 494 ARG A O 1
ATOM 3835 N N . VAL A 1 495 ? -26.155 -7.644 33.837 1.00 80.19 495 VAL A N 1
ATOM 3836 C CA . VAL A 1 495 ? -24.850 -7.588 34.520 1.00 80.19 495 VAL A CA 1
ATOM 3837 C C . VAL A 1 495 ? -24.971 -8.022 35.988 1.00 80.19 495 VAL A C 1
ATOM 3839 O O . VAL A 1 495 ? -23.996 -8.487 36.569 1.00 80.19 495 VAL A O 1
ATOM 3842 N N . LEU A 1 496 ? -26.138 -7.812 36.608 1.00 75.62 496 LEU A N 1
ATOM 3843 C CA . LEU A 1 496 ? -26.388 -8.084 38.031 1.00 75.62 496 LEU A CA 1
ATOM 3844 C C . LEU A 1 496 ? -26.914 -9.500 38.302 1.00 75.62 496 LEU A C 1
ATOM 3846 O O . LEU A 1 496 ? -26.809 -9.965 39.437 1.00 75.62 496 LEU A O 1
ATOM 3850 N N . HIS A 1 497 ? -27.517 -10.128 37.294 1.00 69.56 497 HIS A N 1
ATOM 3851 C CA . HIS A 1 497 ? -27.986 -11.511 37.303 1.00 69.56 497 HIS A CA 1
ATOM 3852 C C . HIS A 1 497 ? -26.897 -12.431 36.754 1.00 69.56 497 HIS A C 1
ATOM 3854 O O . HIS A 1 497 ? -26.786 -13.569 37.263 1.00 69.56 497 HIS A O 1
#

Organism: Panicum virgatum (NCBI:txid38727)

Foldseek 3Di:
DDDDDDDDDPPPPPPPDPPDDPQPVLLVVLLVLLLLLLVLVVLLLVLLVVLLVLLCCCVVVPNVVLDDPLLVVLSVLLNVLSVLLNVCVVVPDCDVCVVVVVVVVVVVVVVVVLVVVVVVPPDDDDDDPVVVVSVVVSVVVVVCCCVVPVVVCCCVPVVVVVVSVCSNVCVLVVLQVSLVVCVVVVVSVVSPPDPVCPCNSVSSNVSSVSSNVSSVSVVVSVVCVDPVVVQVSQVSSCVSLVLPDPPLSSVLSVVVSVVSSVVCNVPVVVSPTGPVSLVCLLVLCVDPDPSSVVSSLSSLLSVLVVVDQCQVPPVVDLVSLLSLLVQLQCPVDDLVSNLSSLSNLLRNLLVDDVVSHPCSLVSLLSLLDPPPPPDPPPPPDDDDDDDDDDPCPVVVVVVVVVVLVVVVVVVVVVVPDDDDDDDDDDDPVQSSLSSNLSSLSSLLSNVNDVNSVVVQVPDPCNLVSLCVLVPPPCVPVCVVVDVSSVSSVVSSVSSVD

pLDDT: mean 70.84, std 19.57, range [22.38, 94.88]

Sequence (497 aa):
MAGGAGERGDGGASSSRPKEPPVRLEDVSLNTYVLAQTYLLRAVTGLGYLALTWSTVVLLGGFVTSLLKTDFWCITVISMIQAARIFDDLAEKRYVKSVLDAMEPLFRKISAQVNNAATKDHASERREKSITILYCARAIVFVLLGVTIFFPCWVAVGLPFIAAGLVYDLGPLACTGIPLWRLLKRDYLSASGGDDDGNLVPALVIFYSLVLCQGVFYCVWFLCTSGRIKEWQVDSLNRRCKLTDKLWGKASTEAYFSDTKAKCWKDPGSINGGGKLIHYAVDQLGAESWRENRSGARILDAFARQGVDLRSLLLPSRPKIQKLIDMLGWRRGPPEIRELAARIVADVAGDIHLAQFPGAIRCISSLLQNETTTQPIHWRDTNRPQRSKVPNQIQVYMRVVEKRLTQLGQQVGKVAEQKEPDGSDRNDSGCSAEMILQGLTILERLASNHHNCSDICNAPGLLSKITAPLYSGTLIQDMDISGTWPGLVSRSFRVLH